Protein 5DOW (pdb70)

InterPro domains:
  IPR002048 EF-hand domain [PF13499] (12-73)
  IPR002048 EF-hand domain [PF13499] (83-147)
  IPR002048 EF-hand domain [PS50222] (8-43)
  IPR002048 EF-hand domain [PS50222] (44-79)
  IPR002048 EF-hand domain [PS50222] (81-116)
  IPR002048 EF-hand domain [PS50222] (117-149)
  IPR002048 EF-hand domain [SM00054] (12-40)
  IPR002048 EF-hand domain [SM00054] (48-76)
  IPR002048 EF-hand domain [SM00054] (85-113)
  IPR002048 EF-hand domain [SM00054] (121-149)
  IPR002048 EF-hand domain [cd00051] (12-74)
  IPR002048 EF-hand domain [cd00051] (85-147)
  IPR011992 EF-hand domain pair [SSF47473] (2-147)
  IPR018247 EF-Hand 1, calcium-binding site [PS00018] (21-33)
  IPR018247 EF-Hand 1, calcium-binding site [PS00018] (57-69)
  IPR018247 EF-Hand 1, calcium-binding site [PS00018] (94-106)
  IPR018247 EF-Hand 1, calcium-binding site [PS00018] (130-142)
  IPR050230 Calmodulin/Myosin light chain/Troponin C-like [PTHR23048] (2-148)

Secondary structure (DSSP, 8-state):
-----HHHHHHHHHHHHHH-TT-SSEE-HHHHHHHHHHTTB---HHHHHHHHHTT-TT-SSSEEHHHHHHHHHHH---TTSHHHHHHHHHHH-TT-SSEE-HHHHHHHHHHTT----HHHHHHHHHHH-SSSSSSEEHHHHHHHHH--/-HHHHHHHHHHHTTHHHH-/-----HHHHHHHHHHHHHH-TT-SS-B-HHHHHHHHHHTTB---HHHHHHHHHTT--SSSSSB-HHHHHHHHHHHHHH--HHHHHHHHHHHHSTT-SSEE-HHHHHHHHHHTT----HHHHHHHHHHH-SSSSSSEEHHHHHHHH-/-PPPHHHHHHHHHHTTHHHH-/-----HHHHHHHHHHHHHH-TT-SS-B-HHHHHHHHHHTT----HHHHHHHHHTT-TTSSSSB-HHHHHHHHHHHHHH--HHHHHHHHHHHH-TT-SSEE-HHHHHHHHHHTT----HHHHHHHHHHH-TT-SSSEEHHHHHHHH--/--HHHHHHHHHHHTTHHHH-/-----HHHHHHHHHHHHHH-TT-SS-B-HHHHHHHHHHTT----HHHHHHHHHTT-SSSSSSB-HHHHHHHHHHHHHT--HHHHHHHHHHHH-TT-SS-B-HHHHHHHHHHTT----HHHHHHHHHHH-TT-SSSB-HHHHHHHH-/--HHHHHHHHHHHTTHHHH-

Radius of gyration: 27.83 Å; Cα contacts (8 Å, |Δi|>4): 877; chains: 8; bounding box: 58×66×70 Å

Organism: Homo sapiens (NCBI:txid9606)

GO terms:
  GO:0005509 calcium ion binding (F, IDA)
  GO:0035458 cellular response to interferon-beta (P, IDA)
  GO:0043539 protein serine/threonine kinase activator activity (F, IDA)
  GO:0046427 positive regulation of receptor signaling pathway via JAK-STAT (P, IDA)
  GO:0071346 cellular response to type II interferon (P, IDA)
  GO:0005737 cytoplasm (C, IDA)
  GO:1990456 mitochondrion-endoplasmic reticulum membrane tethering (P, IDA)
  GO:0016240 autophagosome membrane docking (P, IDA)
  GO:0060314 regulation of ryanodine-sensitive calcium-release channel activity (P, IDA)
  GO:0060315 negative regulation of ryanodine-sensitive calcium-release channel activity (P, IDA)
  GO:0140056 organelle localization by membrane tethering (P, IDA)
  GO:0019855 calcium channel inhibitor activity (F, IDA)
  GO:1901842 negative regulation of high voltage-gated calcium channel activity (P, IMP)
  GO:0098901 regulation of cardiac muscle cell action potential (P, IMP)
  GO:0005515 protein binding (F, IPI)
  GO:0005576 extracellular region (C, TAS)
  GO:0005654 nucleoplasm (C, TAS)
  GO:0005829 cytosol (C, TAS)
  GO:0005886 plasma membrane (C, TAS)
  GO:0072542 protein phosphatase activator activity (F, IDA)

Foldseek 3Di:
DDDPDPVVLVVLVLQVCLQVVVPPQWHALVSVQVLLVLQQDHDDSVVSQVVCVVQVVVPPRIAGDVSSVVVCVVPDDDCLDDVNLVVVQCSLCNVPPQWRALVSNQSSCVSSPHHDDSVRSQVLQVVLVPVPPRIHGSVSSSCSRPVD/DVVVVVVVVCVVVCVVVVD/DDDPDPVVLVVLVLQVCLQVVVPPQKHALVSVQVLQVLLQDHDDSVRSLVVQVVQDDPPPSIHGSVSSVVVVVVCVVPPDPVVVLVVVQCSLCSVPPQWRALVSQVSSCVSSPHDDDSVVSQVLQVVLPPPPPRIHGSVSSVVSVD/DDDDVVVVVVVVVPPCPVVVD/DDDPDPVVVVVLVLQVCLQVVVPPQKHALVSVQVLLVLLQDHDDSVRSQVLQVVQVVVPPSIDGSVSSVVSVVVCVVVDDPVVVLVVVVPSLCNNPPQWRALVSNQSSCVSSPHHDDPVRSVVLQVVLVPVPPRTHGSVSSVVSPDD/DDPVVVVVVVCVVVVNVVVD/DDDPDPVSLVVLVVQVCLQPVVPPQWHALVSVQVLCVLLLDHDDSVRSLVLCVVQPDPPPSIAGSVSSVVSVVVVVVPDDDVRVLVVVVPSLCNVPPQWRALVSNQSSCVSSPHHDDPVRSVVLQVQLVPVPPRIHGSVSSVVSVD/DPPVVVVVVVCVVVVNVVVD

Sequence (667 aa):
AYQLTEEQIAEFKEEAFSLFDKDGDGTITTKELGTVMRRSLGQNPTEAELQDMMINEVDADGNGTIDFPEFLTMMMARKMKDTDSEEEEEIRREEAFRVFDKDGNGYISAAELRHVMTTNNLGEKLTDEEVDEEMIREADIDGDGQVNYEEFVQQMMTAKNKALKKIRRKLQKRGLIQMTAYQLLTEEEQIAEFKEAFSLFDKDGDGTITTKELGTVMRSLGQNPTEAELQDMINEVDADGNGTIDFPEFLTMMMARRKMKDTDSEEEEIREAFRVFDKDGNGYISAAELRHVMTNLGEKLTDDEEEVDEEMIRREADIDGDGQVNYEEEFVQMMTKRNKALKKIRKLQKRGLIQMTAYQLTEEQIIAEFKEAFSSLFDKDGDGTITTKELGTVMMRSLGQNNNPTTEAELQDMMINEVDADGNGTIDFPEFLTMMARKMKDTTDSEEEEIRRREEEAFRVFDKDGNGYISAAELRHVMTNLGEKLTDEEEVDEMIREADIIDGDGQVNYEEFVQMMTARNKALKKIRKLQKRGLIIQQMTAYQLTEEEQIAEFKEAFSLFDKDGDGTITTKELLGTVMMRSLGQNPTEEAELQDMINEVDADGNGTIDFPEFLTMMARKMKDTDSSEEEIREAFRRVFDKDGNGYISAAELRRHVMTNLGEKLTDEEEEVDEMIREADIDGDGQVNYEEFVQMMTRNKALKKIRKLQKRGLIQMT

Structure (mmCIF, N/CA/C/O backbone):
data_5DOW
#
_entry.id   5DOW
#
_cell.length_a   98.874
_cell.length_b   98.874
_cell.length_c   128.583
_cell.angle_alpha   90.00
_cell.angle_beta   90.00
_cell.angle_gamma   120.00
#
_symmetry.space_group_name_H-M   'P 32 1 2'
#
loop_
_entity.id
_entity.type
_entity.pdbx_description
1 polymer Calmodulin
2 polymer 'Chloride anion exchanger'
3 non-polymer 'SULFATE ION'
4 non-polymer 'CALCIUM ION'
5 non-polymer 'CHLORIDE ION'
6 non-polymer 'SODIUM ION'
7 water water
#
loop_
_atom_site.group_PDB
_atom_site.id
_atom_site.type_symbol
_atom_site.label_atom_id
_atom_site.label_alt_id
_atom_site.label_comp_id
_atom_site.label_asym_id
_atom_site.label_entity_id
_atom_site.label_seq_id
_atom_site.pdbx_PDB_ins_code
_atom_site.Cartn_x
_atom_site.Cartn_y
_atom_site.Cartn_z
_atom_site.occupancy
_atom_site.B_iso_or_equiv
_atom_site.auth_seq_id
_atom_site.auth_comp_id
_atom_site.auth_asym_id
_atom_site.auth_atom_id
_atom_site.pdbx_PDB_model_num
ATOM 1 N N . ALA A 1 1 ? 23.592 15.786 132.819 1.00 42.32 2 ALA A N 1
ATOM 2 C CA . ALA A 1 1 ? 23.529 17.122 132.169 1.00 38.68 2 ALA A CA 1
ATOM 3 C C . ALA A 1 1 ? 22.077 17.504 131.878 1.00 33.73 2 ALA A C 1
ATOM 4 O O . ALA A 1 1 ? 21.256 16.655 131.511 1.00 44.30 2 ALA A O 1
ATOM 6 N N . TYR A 1 2 ? 21.770 18.782 132.062 1.00 26.80 3 TYR A N 1
ATOM 7 C CA . TYR A 1 2 ? 20.448 19.322 131.755 1.00 21.84 3 TYR A CA 1
ATOM 8 C C . TYR A 1 2 ? 20.472 19.986 130.400 1.00 20.94 3 TYR A C 1
ATOM 9 O O . TYR A 1 2 ? 21.511 20.470 129.962 1.00 19.83 3 TYR A O 1
ATOM 18 N N . GLN A 1 3 ? 19.327 19.981 129.727 1.00 21.04 4 GLN A N 1
ATOM 19 C CA . GLN A 1 3 ? 19.231 20.548 128.397 1.00 22.49 4 GLN A CA 1
ATOM 20 C C . GLN A 1 3 ? 18.248 21.707 128.374 1.00 18.09 4 GLN A C 1
ATOM 21 O O . GLN A 1 3 ? 17.320 21.748 129.166 1.00 18.24 4 GLN A O 1
ATOM 27 N N . LEU A 1 4 ? 18.450 22.632 127.438 1.00 14.19 5 LEU A N 1
ATOM 28 C CA . LEU A 1 4 ? 17.552 23.761 127.248 1.00 14.21 5 LEU A CA 1
ATOM 29 C C . LEU A 1 4 ? 16.466 23.386 126.234 1.00 14.89 5 LEU A C 1
ATOM 30 O O . LEU A 1 4 ? 16.418 23.902 125.117 1.00 16.58 5 LEU A O 1
ATOM 35 N N . THR A 1 5 ? 15.602 22.467 126.654 1.00 13.74 6 THR A N 1
ATOM 36 C CA . THR A 1 5 ? 14.411 22.078 125.900 1.00 14.95 6 THR A CA 1
ATOM 37 C C . THR A 1 5 ? 13.259 22.975 126.311 1.00 13.22 6 THR A C 1
ATOM 38 O O . THR A 1 5 ? 13.319 23.624 127.346 1.00 11.79 6 THR A O 1
ATOM 42 N N . GLU A 1 6 ? 12.194 23.013 125.513 1.00 13.34 7 GLU A N 1
ATOM 43 C CA . GLU A 1 6 ? 11.031 23.792 125.886 1.00 13.88 7 GLU A CA 1
ATOM 44 C C . GLU A 1 6 ? 10.530 23.390 127.278 1.00 13.88 7 GLU A C 1
ATOM 45 O O . GLU A 1 6 ? 10.243 24.241 128.115 1.00 13.92 7 GLU A O 1
ATOM 51 N N . GLU A 1 7 ? 10.412 22.088 127.509 1.00 14.28 8 GLU A N 1
ATOM 52 C CA . GLU A 1 7 ? 9.895 21.573 128.767 1.00 14.42 8 GLU A CA 1
ATOM 53 C C . GLU A 1 7 ? 10.782 22.002 129.941 1.00 12.91 8 GLU A C 1
ATOM 54 O O . GLU A 1 7 ? 10.280 22.407 130.997 1.00 13.60 8 GLU A O 1
ATOM 60 N N . GLN A 1 8 ? 12.088 21.879 129.775 1.00 12.94 9 GLN A N 1
ATOM 61 C CA . GLN A 1 8 ? 13.008 22.258 130.857 1.00 13.22 9 GLN A CA 1
ATOM 62 C C . GLN A 1 8 ? 13.006 23.758 131.117 1.00 12.46 9 GLN A C 1
ATOM 63 O O . GLN A 1 8 ? 13.091 24.200 132.258 1.00 11.56 9 GLN A O 1
ATOM 69 N N . ILE A 1 9 ? 12.941 24.538 130.053 1.00 11.56 10 ILE A N 1
ATOM 70 C CA . ILE A 1 9 ? 12.894 25.980 130.181 1.00 11.23 10 ILE A CA 1
ATOM 71 C C . ILE A 1 9 ? 11.640 26.377 130.961 1.00 11.83 10 ILE A C 1
ATOM 72 O O . ILE A 1 9 ? 11.700 27.247 131.834 1.00 10.29 10 ILE A O 1
ATOM 77 N N . ALA A 1 10 ? 10.523 25.696 130.672 1.00 10.15 11 ALA A N 1
ATOM 78 C CA . ALA A 1 10 ? 9.273 25.954 131.382 1.00 11.07 11 ALA A CA 1
ATOM 79 C C . ALA A 1 10 ? 9.403 25.616 132.866 1.00 11.12 11 ALA A C 1
ATOM 80 O O . ALA A 1 10 ? 8.925 26.360 133.717 1.00 10.50 11 ALA A O 1
ATOM 82 N N . GLU A 1 11 ? 10.086 24.523 133.191 1.00 11.69 12 GLU A N 1
ATOM 83 C CA . GLU A 1 11 ? 10.317 24.171 134.593 1.00 12.43 12 GLU A CA 1
ATOM 84 C C . GLU A 1 11 ? 11.149 25.259 135.308 1.00 11.03 12 GLU A C 1
ATOM 85 O O . GLU A 1 11 ? 10.811 25.723 136.416 1.00 10.03 12 GLU A O 1
ATOM 91 N N . PHE A 1 12 ? 12.228 25.694 134.667 1.00 11.78 13 PHE A N 1
ATOM 92 C CA . PHE A 1 12 ? 13.031 26.790 135.206 1.00 11.12 13 PHE A CA 1
ATOM 93 C C . PHE A 1 12 ? 12.237 28.082 135.373 1.00 10.14 13 PHE A C 1
ATOM 94 O O . PHE A 1 12 ? 12.415 28.799 136.371 1.00 11.89 13 PHE A O 1
ATOM 102 N N . LYS A 1 13 ? 11.354 28.384 134.429 1.00 10.80 14 LYS A N 1
ATOM 103 C CA . LYS A 1 13 ? 10.492 29.552 134.560 1.00 11.10 14 LYS A CA 1
ATOM 104 C C . LYS A 1 13 ? 9.573 29.434 135.784 1.00 10.69 14 LYS A C 1
ATOM 105 O O . LYS A 1 13 ? 9.395 30.418 136.501 1.00 10.75 14 LYS A O 1
ATOM 111 N N A GLU A 1 14 ? 9.016 28.243 136.020 0.53 10.71 15 GLU A N 1
ATOM 112 N N B GLU A 1 14 ? 9.003 28.250 136.031 0.47 11.04 15 GLU A N 1
ATOM 113 C CA A GLU A 1 14 ? 8.202 28.008 137.216 0.53 10.95 15 GLU A CA 1
ATOM 114 C CA B GLU A 1 14 ? 8.196 28.036 137.246 0.47 11.59 15 GLU A CA 1
ATOM 115 C C A GLU A 1 14 ? 8.996 28.323 138.498 0.53 11.06 15 GLU A C 1
ATOM 116 C C B GLU A 1 14 ? 9.013 28.367 138.497 0.47 11.31 15 GLU A C 1
ATOM 117 O O A GLU A 1 14 ? 8.496 28.980 139.402 0.53 11.41 15 GLU A O 1
ATOM 118 O O B GLU A 1 14 ? 8.550 29.083 139.379 0.47 11.47 15 GLU A O 1
ATOM 129 N N . ALA A 1 15 ? 10.233 27.858 138.559 1.00 11.27 16 ALA A N 1
ATOM 130 C CA . ALA A 1 15 ? 11.109 28.128 139.706 1.00 10.28 16 ALA A CA 1
ATOM 131 C C . ALA A 1 15 ? 11.391 29.629 139.851 1.00 10.57 16 ALA A C 1
ATOM 132 O O . ALA A 1 15 ? 11.269 30.200 140.943 1.00 12.28 16 ALA A O 1
ATOM 134 N N . PHE A 1 16 ? 11.731 30.273 138.737 1.00 10.61 17 PHE A N 1
ATOM 135 C CA . PHE A 1 16 ? 12.019 31.707 138.727 1.00 10.89 17 PHE A CA 1
ATOM 136 C C . PHE A 1 16 ? 10.815 32.501 139.241 1.00 10.73 17 PHE A C 1
ATOM 137 O O . PHE A 1 16 ? 10.960 33.419 140.065 1.00 10.70 17 PHE A O 1
ATOM 145 N N . SER A 1 17 ? 9.635 32.130 138.765 1.00 12.10 18 SER A N 1
ATOM 146 C CA . SER A 1 17 ? 8.379 32.784 139.139 1.00 13.45 18 SER A CA 1
ATOM 147 C C . SER A 1 17 ? 8.039 32.637 140.620 1.00 12.53 18 SER A C 1
ATOM 148 O O . SER A 1 17 ? 7.410 33.516 141.195 1.00 13.46 18 SER A O 1
ATOM 151 N N . LEU A 1 18 ? 8.471 31.543 141.237 1.00 12.63 19 LEU A N 1
ATOM 152 C CA . LEU A 1 18 ? 8.295 31.377 142.663 1.00 14.26 19 LEU A CA 1
ATOM 153 C C . LEU A 1 18 ? 8.947 32.510 143.426 1.00 12.53 19 LEU A C 1
ATOM 154 O O . LEU A 1 18 ? 8.375 33.022 144.378 1.00 13.60 19 LEU A O 1
ATOM 159 N N . PHE A 1 19 ? 10.153 32.877 143.020 1.00 11.49 20 PHE A N 1
ATOM 160 C CA . PHE A 1 19 ? 10.853 34.019 143.607 1.00 12.00 20 PHE A CA 1
ATOM 161 C C . PHE A 1 19 ? 10.354 35.367 143.093 1.00 11.91 20 PHE A C 1
ATOM 162 O O . PHE A 1 19 ? 10.136 36.286 143.869 1.00 12.82 20 PHE A O 1
ATOM 170 N N . ASP A 1 20 ? 10.185 35.487 141.780 1.00 12.60 21 ASP A N 1
ATOM 171 C CA . ASP A 1 20 ? 9.823 36.755 141.155 1.00 13.52 21 ASP A CA 1
ATOM 172 C C . ASP A 1 20 ? 8.300 36.952 141.272 1.00 12.94 21 ASP A C 1
ATOM 173 O O . ASP A 1 20 ? 7.568 36.921 140.273 1.00 13.31 21 ASP A O 1
ATOM 178 N N . LYS A 1 21 ? 7.836 37.221 142.492 1.00 13.74 22 LYS A N 1
ATOM 179 C CA . LYS A 1 21 ? 6.413 37.284 142.771 1.00 15.89 22 LYS A CA 1
ATOM 180 C C . LYS A 1 21 ? 5.739 38.521 142.170 1.00 16.51 22 LYS A C 1
ATOM 181 O O . LYS A 1 21 ? 4.539 38.506 141.962 1.00 19.53 22 LYS A O 1
ATOM 187 N N . ASP A 1 22 ? 6.491 39.585 141.890 1.00 15.10 23 ASP A N 1
ATOM 188 C CA . ASP A 1 22 ? 5.915 40.749 141.192 1.00 16.45 23 ASP A CA 1
ATOM 189 C C . ASP A 1 22 ? 6.021 40.666 139.669 1.00 16.84 23 ASP A C 1
ATOM 190 O O . ASP A 1 22 ? 5.576 41.567 138.953 1.00 18.27 23 ASP A O 1
ATOM 195 N N . GLY A 1 23 ? 6.600 39.580 139.169 1.00 14.24 24 GLY A N 1
ATOM 196 C CA . GLY A 1 23 ? 6.664 39.335 137.735 1.00 15.91 24 GLY A CA 1
ATOM 197 C C . GLY A 1 23 ? 7.456 40.359 136.955 1.00 16.65 24 GLY A C 1
ATOM 198 O O . GLY A 1 23 ? 7.180 40.570 135.778 1.00 21.60 24 GLY A O 1
ATOM 199 N N . ASP A 1 24 ? 8.423 41.024 137.578 1.00 16.24 25 ASP A N 1
ATOM 200 C CA . ASP A 1 24 ? 9.181 42.069 136.869 1.00 16.20 25 ASP A CA 1
ATOM 201 C C . ASP A 1 24 ? 10.418 41.571 136.161 1.00 16.09 25 ASP A C 1
ATOM 202 O O . ASP A 1 24 ? 11.210 42.377 135.683 1.00 17.87 25 ASP A O 1
ATOM 207 N N . GLY A 1 25 ? 10.601 40.250 136.129 1.00 14.69 26 GLY A N 1
ATOM 208 C CA . GLY A 1 25 ? 11.726 39.626 135.459 1.00 14.85 26 GLY A CA 1
ATOM 209 C C . GLY A 1 25 ? 13.053 39.642 136.201 1.00 14.38 26 GLY A C 1
ATOM 210 O O . GLY A 1 25 ? 14.082 39.243 135.640 1.00 14.02 26 GLY A O 1
ATOM 211 N N . THR A 1 26 ? 13.040 40.083 137.458 1.00 13.21 27 THR A N 1
ATOM 212 C CA . THR A 1 26 ? 14.251 40.156 138.258 1.00 14.22 27 THR A CA 1
ATOM 213 C C . THR A 1 26 ? 13.947 39.598 139.627 1.00 12.52 27 THR A C 1
ATOM 214 O O . THR A 1 26 ? 12.827 39.733 140.126 1.00 14.92 27 THR A O 1
ATOM 218 N N . ILE A 1 27 ? 14.955 38.976 140.228 1.00 11.40 28 ILE A N 1
ATOM 219 C CA . ILE A 1 27 ? 14.839 38.478 141.595 1.00 11.75 28 ILE A CA 1
ATOM 220 C C . ILE A 1 27 ? 15.730 39.364 142.452 1.00 11.86 28 ILE A C 1
ATOM 221 O O . ILE A 1 27 ? 16.945 39.492 142.198 1.00 11.08 28 ILE A O 1
ATOM 226 N N . THR A 1 28 ? 15.104 39.979 143.456 1.00 10.63 29 THR A N 1
ATOM 227 C CA . THR A 1 28 ? 15.786 40.847 144.407 1.00 10.84 29 THR A CA 1
ATOM 228 C C . THR A 1 28 ? 16.133 40.059 145.669 1.00 9.96 29 THR A C 1
ATOM 229 O O . THR A 1 28 ? 15.583 38.966 145.912 1.00 9.09 29 THR A O 1
ATOM 233 N N . THR A 1 29 ? 16.981 40.657 146.504 1.00 9.98 30 THR A N 1
ATOM 234 C CA . THR A 1 29 ? 17.300 40.065 147.807 1.00 10.95 30 THR A CA 1
ATOM 235 C C . THR A 1 29 ? 16.038 39.929 148.646 1.00 11.56 30 THR A C 1
ATOM 236 O O . THR A 1 29 ? 15.878 38.933 149.349 1.00 11.50 30 THR A O 1
ATOM 240 N N . LYS A 1 30 ? 15.137 40.916 148.561 1.00 10.95 31 LYS A N 1
ATOM 241 C CA . LYS A 1 30 ? 13.865 40.840 149.269 1.00 13.66 31 LYS A CA 1
ATOM 242 C C . LYS A 1 30 ? 13.094 39.576 148.882 1.00 12.53 31 LYS A C 1
ATOM 243 O O . LYS A 1 30 ? 12.577 38.856 149.746 1.00 12.15 31 LYS A O 1
ATOM 249 N N . GLU A 1 31 ? 13.006 39.318 147.579 1.00 10.54 32 GLU A N 1
ATOM 250 C CA . GLU A 1 31 ? 12.292 38.155 147.054 1.00 10.77 32 GLU A CA 1
ATOM 251 C C . GLU A 1 31 ? 12.958 36.838 147.450 1.00 10.86 32 GLU A C 1
ATOM 252 O O . GLU A 1 31 ? 12.268 35.889 147.828 1.00 10.01 32 GLU A O 1
ATOM 258 N N . LEU A 1 32 ? 14.284 36.779 147.394 1.00 9.72 33 LEU A N 1
ATOM 259 C CA . LEU A 1 32 ? 15.004 35.608 147.902 1.00 10.23 33 LEU A CA 1
ATOM 260 C C . LEU A 1 32 ? 14.671 35.380 149.369 1.00 9.84 33 LEU A C 1
ATOM 261 O O . LEU A 1 32 ? 14.286 34.271 149.765 1.00 9.86 33 LEU A O 1
ATOM 266 N N . GLY A 1 33 ? 14.758 36.444 150.159 1.00 9.03 34 GLY A N 1
ATOM 267 C CA . GLY A 1 33 ? 14.476 36.356 151.590 1.00 10.60 34 GLY A CA 1
ATOM 268 C C . GLY A 1 33 ? 13.076 35.892 151.930 1.00 10.25 34 GLY A C 1
ATOM 269 O O . GLY A 1 33 ? 12.889 35.062 152.823 1.00 10.25 34 GLY A O 1
ATOM 270 N N . THR A 1 34 ? 12.072 36.410 151.218 1.00 11.23 35 THR A N 1
ATOM 271 C CA . THR A 1 34 ? 10.698 35.960 151.415 1.00 11.63 35 THR A CA 1
ATOM 272 C C . THR A 1 34 ? 10.559 34.438 151.227 1.00 11.43 35 THR A C 1
ATOM 273 O O . THR A 1 34 ? 9.936 33.748 152.042 1.00 11.15 35 THR A O 1
ATOM 277 N N . VAL A 1 35 ? 11.153 33.891 150.174 1.00 10.89 36 VAL A N 1
ATOM 278 C CA . VAL A 1 35 ? 11.077 32.451 149.966 1.00 11.14 36 VAL A CA 1
ATOM 279 C C . VAL A 1 35 ? 11.812 31.697 151.071 1.00 9.63 36 VAL A C 1
ATOM 280 O O . VAL A 1 35 ? 11.262 30.773 151.649 1.00 10.16 36 VAL A O 1
ATOM 284 N N . MET A 1 36 ? 13.035 32.092 151.393 1.00 10.71 37 MET A N 1
ATOM 285 C CA . MET A 1 36 ? 13.813 31.388 152.434 1.00 10.71 37 MET A CA 1
ATOM 286 C C . MET A 1 36 ? 13.090 31.410 153.772 1.00 10.07 37 MET A C 1
ATOM 287 O O . MET A 1 36 ? 13.041 30.385 154.475 1.00 10.24 37 MET A O 1
ATOM 292 N N A ARG A 1 37 ? 12.525 32.564 154.127 0.48 10.21 38 ARG A N 1
ATOM 293 N N B ARG A 1 37 ? 12.526 32.562 154.129 0.52 10.17 38 ARG A N 1
ATOM 294 C CA A ARG A 1 37 ? 11.775 32.703 155.371 0.48 10.88 38 ARG A CA 1
ATOM 295 C CA B ARG A 1 37 ? 11.767 32.691 155.369 0.52 10.85 38 ARG A CA 1
ATOM 296 C C A ARG A 1 37 ? 10.541 31.807 155.406 0.48 11.05 38 ARG A C 1
ATOM 297 C C B ARG A 1 37 ? 10.553 31.783 155.402 0.52 11.01 38 ARG A C 1
ATOM 298 O O A ARG A 1 37 ? 10.188 31.291 156.462 0.48 11.61 38 ARG A O 1
ATOM 299 O O B ARG A 1 37 ? 10.223 31.236 156.451 0.52 11.33 38 ARG A O 1
ATOM 314 N N . SER A 1 38 ? 9.917 31.583 154.251 1.00 11.15 39 SER A N 1
ATOM 315 C CA . SER A 1 38 ? 8.814 30.639 154.147 1.00 12.69 39 SER A CA 1
ATOM 316 C C . SER A 1 38 ? 9.215 29.174 154.395 1.00 11.04 39 SER A C 1
ATOM 317 O O . SER A 1 38 ? 8.344 28.331 154.596 1.00 13.02 39 SER A O 1
ATOM 320 N N . LEU A 1 39 ? 10.518 28.879 154.366 1.00 11.52 40 LEU A N 1
ATOM 321 C CA . LEU A 1 39 ? 11.069 27.562 154.586 1.00 11.45 40 LEU A CA 1
ATOM 322 C C . LEU A 1 39 ? 11.725 27.453 155.976 1.00 11.20 40 LEU A C 1
ATOM 323 O O . LEU A 1 39 ? 12.410 26.479 156.277 1.00 12.94 40 LEU A O 1
ATOM 328 N N . GLY A 1 40 ? 11.473 28.425 156.847 1.00 10.54 41 GLY A N 1
ATOM 329 C CA . GLY A 1 40 ? 12.032 28.386 158.194 1.00 10.42 41 GLY A CA 1
ATOM 330 C C . GLY A 1 40 ? 13.438 28.872 158.332 1.00 10.40 41 GLY A C 1
ATOM 331 O O . GLY A 1 40 ? 14.018 28.738 159.378 1.00 12.10 41 GLY A O 1
ATOM 332 N N . GLN A 1 41 ? 13.983 29.473 157.279 1.00 10.22 42 GLN A N 1
ATOM 333 C CA . GLN A 1 41 ? 15.324 30.040 157.325 1.00 10.13 42 GLN A CA 1
ATOM 334 C C . GLN A 1 41 ? 15.230 31.552 157.580 1.00 10.43 42 GLN A C 1
ATOM 335 O O . GLN A 1 41 ? 14.192 32.156 157.358 1.00 13.11 42 GLN A O 1
ATOM 341 N N . ASN A 1 42 ? 16.295 32.175 158.061 1.00 10.57 43 ASN A N 1
ATOM 342 C CA . ASN A 1 42 ? 16.322 33.624 158.161 1.00 10.84 43 ASN A CA 1
ATOM 343 C C . ASN A 1 42 ? 17.713 34.133 157.803 1.00 11.34 43 ASN A C 1
ATOM 344 O O . ASN A 1 42 ? 18.470 34.577 158.657 1.00 10.83 43 ASN A O 1
ATOM 349 N N . PRO A 1 43 ? 18.082 34.007 156.526 1.00 11.89 44 PRO A N 1
ATOM 350 C CA . PRO A 1 43 ? 19.408 34.465 156.132 1.00 11.65 44 PRO A CA 1
ATOM 351 C C . PRO A 1 43 ? 19.585 35.957 156.299 1.00 10.82 44 PRO A C 1
ATOM 352 O O . PRO A 1 43 ? 18.617 36.748 156.200 1.00 10.59 44 PRO A O 1
ATOM 356 N N . THR A 1 44 ? 20.824 36.352 156.514 1.00 10.99 45 THR A N 1
ATOM 357 C CA . THR A 1 44 ? 21.147 37.770 156.571 1.00 10.80 45 THR A CA 1
ATOM 358 C C . THR A 1 44 ? 21.074 38.391 155.176 1.00 10.76 45 THR A C 1
ATOM 359 O O . THR A 1 44 ? 21.133 37.697 154.157 1.00 10.48 45 THR A O 1
ATOM 363 N N . GLU A 1 45 ? 20.968 39.699 155.142 1.00 10.99 46 GLU A N 1
ATOM 364 C CA . GLU A 1 45 ? 21.110 40.440 153.871 1.00 11.44 46 GLU A CA 1
ATOM 365 C C . GLU A 1 45 ? 22.426 40.101 153.168 1.00 10.55 46 GLU A C 1
ATOM 366 O O . GLU A 1 45 ? 22.457 39.981 151.938 1.00 12.19 46 GLU A O 1
ATOM 372 N N . ALA A 1 46 ? 23.505 39.952 153.942 1.00 11.17 47 ALA A N 1
ATOM 373 C CA . ALA A 1 46 ? 24.816 39.602 153.396 1.00 10.48 47 ALA A CA 1
ATOM 374 C C . ALA A 1 46 ? 24.745 38.256 152.665 1.00 10.31 47 ALA A C 1
ATOM 375 O O . ALA A 1 46 ? 25.253 38.120 151.553 1.00 9.07 47 ALA A O 1
ATOM 377 N N . GLU A 1 47 ? 24.099 37.268 153.296 1.00 9.78 48 GLU A N 1
ATOM 378 C CA . GLU A 1 47 ? 23.955 35.953 152.671 1.00 11.12 48 GLU A CA 1
ATOM 379 C C . GLU A 1 47 ? 23.128 36.060 151.382 1.00 10.66 48 GLU A C 1
ATOM 380 O O . GLU A 1 47 ? 23.491 35.489 150.363 1.00 11.81 48 GLU A O 1
ATOM 386 N N . LEU A 1 48 ? 22.040 36.806 151.423 1.00 10.50 49 LEU A N 1
ATOM 387 C CA . LEU A 1 48 ? 21.220 37.000 150.233 1.00 10.58 49 LEU A CA 1
ATOM 388 C C . LEU A 1 48 ? 21.967 37.721 149.118 1.00 9.71 49 LEU A C 1
ATOM 389 O O . LEU A 1 48 ? 21.883 37.321 147.929 1.00 10.11 49 LEU A O 1
ATOM 394 N N . GLN A 1 49 ? 22.682 38.788 149.474 1.00 9.70 50 GLN A N 1
ATOM 395 C CA . GLN A 1 49 ? 23.457 39.543 148.495 1.00 10.36 50 GLN A CA 1
ATOM 396 C C . GLN A 1 49 ? 24.557 38.669 147.892 1.00 10.08 50 GLN A C 1
ATOM 397 O O . GLN A 1 49 ? 24.808 38.744 146.681 1.00 9.76 50 GLN A O 1
ATOM 403 N N . ASP A 1 50 ? 25.179 37.805 148.709 1.00 10.31 51 ASP A N 1
ATOM 404 C CA . ASP A 1 50 ? 26.220 36.917 148.210 1.00 11.52 51 ASP A CA 1
ATOM 405 C C . ASP A 1 50 ? 25.666 35.966 147.140 1.00 11.90 51 ASP A C 1
ATOM 406 O O . ASP A 1 50 ? 26.337 35.720 146.153 1.00 12.62 51 ASP A O 1
ATOM 411 N N A MET A 1 51 ? 24.451 35.467 147.327 0.58 11.62 52 MET A N 1
ATOM 412 N N B MET A 1 51 ? 24.447 35.451 147.336 0.42 11.73 52 MET A N 1
ATOM 413 C CA A MET A 1 51 ? 23.853 34.613 146.329 0.58 11.83 52 MET A CA 1
ATOM 414 C CA B MET A 1 51 ? 23.799 34.614 146.324 0.42 11.78 52 MET A CA 1
ATOM 415 C C A MET A 1 51 ? 23.693 35.355 144.995 0.58 12.50 52 MET A C 1
ATOM 416 C C B MET A 1 51 ? 23.714 35.364 144.999 0.42 12.37 52 MET A C 1
ATOM 417 O O A MET A 1 51 ? 24.013 34.807 143.936 0.58 13.29 52 MET A O 1
ATOM 418 O O B MET A 1 51 ? 24.106 34.837 143.954 0.42 13.18 52 MET A O 1
ATOM 427 N N . ILE A 1 52 ? 23.201 36.588 145.047 1.00 11.62 53 ILE A N 1
ATOM 428 C CA . ILE A 1 52 ? 23.045 37.396 143.832 1.00 13.16 53 ILE A CA 1
ATOM 429 C C . ILE A 1 52 ? 24.412 37.622 143.167 1.00 11.70 53 ILE A C 1
ATOM 430 O O . ILE A 1 52 ? 24.558 37.442 141.939 1.00 11.04 53 ILE A O 1
ATOM 435 N N . ASN A 1 53 ? 25.412 37.968 143.977 1.00 11.37 54 ASN A N 1
ATOM 436 C CA . ASN A 1 53 ? 26.755 38.301 143.465 1.00 11.50 54 ASN A CA 1
ATOM 437 C C . ASN A 1 53 ? 27.397 37.137 142.680 1.00 12.39 54 ASN A C 1
ATOM 438 O O . ASN A 1 53 ? 28.178 37.345 141.761 1.00 13.14 54 ASN A O 1
ATOM 443 N N . GLU A 1 54 ? 27.056 35.910 143.040 1.00 11.64 55 GLU A N 1
ATOM 444 C CA . GLU A 1 54 ? 27.607 34.760 142.329 1.00 13.48 55 GLU A CA 1
ATOM 445 C C . GLU A 1 54 ? 27.412 34.861 140.804 1.00 12.48 55 GLU A C 1
ATOM 446 O O . GLU A 1 54 ? 28.283 34.426 140.044 1.00 13.68 55 GLU A O 1
ATOM 452 N N . VAL A 1 55 ? 26.273 35.389 140.366 1.00 11.10 56 VAL A N 1
ATOM 453 C CA . VAL A 1 55 ? 25.948 35.421 138.921 1.00 11.61 56 VAL A CA 1
ATOM 454 C C . VAL A 1 55 ? 25.542 36.810 138.396 1.00 11.98 56 VAL A C 1
ATOM 455 O O . VAL A 1 55 ? 25.077 36.949 137.249 1.00 12.78 56 VAL A O 1
ATOM 459 N N . ASP A 1 56 ? 25.743 37.848 139.197 1.00 12.12 57 ASP A N 1
ATOM 460 C CA . ASP A 1 56 ? 25.285 39.183 138.839 1.00 12.83 57 ASP A CA 1
ATOM 461 C C . ASP A 1 56 ? 26.295 39.866 137.930 1.00 13.20 57 ASP A C 1
ATOM 462 O O . ASP A 1 56 ? 27.018 40.786 138.355 1.00 13.62 57 ASP A O 1
ATOM 467 N N . ALA A 1 57 ? 26.302 39.427 136.671 1.00 11.63 58 ALA A N 1
ATOM 468 C CA . ALA A 1 57 ? 27.322 39.836 135.687 1.00 13.35 58 ALA A CA 1
ATOM 469 C C . ALA A 1 57 ? 27.307 41.323 135.374 1.00 14.28 58 ALA A C 1
ATOM 470 O O . ALA A 1 57 ? 28.356 41.917 135.134 1.00 18.32 58 ALA A O 1
ATOM 472 N N . ASP A 1 58 ? 26.126 41.918 135.349 1.00 12.39 59 ASP A N 1
ATOM 473 C CA . ASP A 1 58 ? 26.012 43.363 135.105 1.00 11.64 59 ASP A CA 1
ATOM 474 C C . ASP A 1 58 ? 26.102 44.197 136.388 1.00 11.75 59 ASP A C 1
ATOM 475 O O . ASP A 1 58 ? 26.144 45.422 136.341 1.00 13.05 59 ASP A O 1
ATOM 480 N N . GLY A 1 59 ? 26.146 43.549 137.543 1.00 12.57 60 GLY A N 1
ATOM 481 C CA . GLY A 1 59 ? 26.246 44.288 138.813 1.00 13.47 60 GLY A CA 1
ATOM 482 C C . GLY A 1 59 ? 25.086 45.186 139.158 1.00 14.70 60 GLY A C 1
ATOM 483 O O . GLY A 1 59 ? 25.250 46.143 139.916 1.00 17.80 60 GLY A O 1
ATOM 484 N N . ASN A 1 60 ? 23.900 44.893 138.634 1.00 13.20 61 ASN A N 1
ATOM 485 C CA . ASN A 1 60 ? 22.744 45.699 138.962 1.00 13.58 61 ASN A CA 1
ATOM 486 C C . ASN A 1 60 ? 22.029 45.319 140.270 1.00 13.30 61 ASN A C 1
ATOM 487 O O . ASN A 1 60 ? 21.009 45.903 140.591 1.00 15.69 61 ASN A O 1
ATOM 492 N N . GLY A 1 61 ? 22.559 44.342 141.010 1.00 12.69 62 GLY A N 1
ATOM 493 C CA . GLY A 1 61 ? 22.003 43.967 142.301 1.00 14.12 62 GLY A CA 1
ATOM 494 C C . GLY A 1 61 ? 20.865 42.950 142.317 1.00 12.34 62 GLY A C 1
ATOM 495 O O . GLY A 1 61 ? 20.401 42.574 143.396 1.00 14.89 62 GLY A O 1
ATOM 496 N N . THR A 1 62 ? 20.416 42.494 141.146 1.00 11.26 63 THR A N 1
ATOM 497 C CA . THR A 1 62 ? 19.303 41.545 141.045 1.00 11.56 63 THR A CA 1
ATOM 498 C C . THR A 1 62 ? 19.676 40.470 140.035 1.00 10.39 63 THR A C 1
ATOM 499 O O . THR A 1 62 ? 20.607 40.633 139.232 1.00 10.27 63 THR A O 1
ATOM 503 N N . ILE A 1 63 ? 18.971 39.354 140.106 1.00 11.57 64 ILE A N 1
ATOM 504 C CA . ILE A 1 63 ? 19.177 38.242 139.198 1.00 11.12 64 ILE A CA 1
ATOM 505 C C . ILE A 1 63 ? 18.105 38.272 138.109 1.00 11.84 64 ILE A C 1
ATOM 506 O O . ILE A 1 63 ? 16.923 38.211 138.397 1.00 10.99 64 ILE A O 1
ATOM 511 N N . ASP A 1 64 ? 18.528 38.328 136.859 1.00 10.98 65 ASP A N 1
ATOM 512 C CA . ASP A 1 64 ? 17.607 38.199 135.742 1.00 12.99 65 ASP A CA 1
ATOM 513 C C . ASP A 1 64 ? 17.591 36.752 135.246 1.00 12.14 65 ASP A C 1
ATOM 514 O O . ASP A 1 64 ? 18.307 35.890 135.787 1.00 11.90 65 ASP A O 1
ATOM 519 N N . PHE A 1 65 ? 16.782 36.462 134.231 1.00 12.05 66 PHE A N 1
ATOM 520 C CA . PHE A 1 65 ? 16.627 35.086 133.782 1.00 12.15 66 PHE A CA 1
ATOM 521 C C . PHE A 1 65 ? 17.929 34.452 133.264 1.00 11.20 66 PHE A C 1
ATOM 522 O O . PHE A 1 65 ? 18.272 33.337 133.681 1.00 10.59 66 PHE A O 1
ATOM 530 N N . PRO A 1 66 ? 18.669 35.140 132.383 1.00 11.65 67 PRO A N 1
ATOM 531 C CA . PRO A 1 66 ? 19.958 34.542 131.994 1.00 12.41 67 PRO A CA 1
ATOM 532 C C . PRO A 1 66 ? 20.885 34.256 133.187 1.00 11.79 67 PRO A C 1
ATOM 533 O O . PRO A 1 66 ? 21.524 33.200 133.246 1.00 11.35 67 PRO A O 1
ATOM 537 N N . GLU A 1 67 ? 20.965 35.183 134.127 1.00 10.25 68 GLU A N 1
ATOM 538 C CA . GLU A 1 67 ? 21.811 34.998 135.308 1.00 9.48 68 GLU A CA 1
ATOM 539 C C . GLU A 1 67 ? 21.319 33.803 136.144 1.00 10.79 68 GLU A C 1
ATOM 540 O O . GLU A 1 67 ? 22.133 33.031 136.666 1.00 9.64 68 GLU A O 1
ATOM 546 N N . PHE A 1 68 ? 20.000 33.676 136.288 1.00 9.79 69 PHE A N 1
ATOM 547 C CA . PHE A 1 68 ? 19.408 32.543 136.978 1.00 9.79 69 PHE A CA 1
ATOM 548 C C . PHE A 1 68 ? 19.776 31.223 136.300 1.00 10.22 69 PHE A C 1
ATOM 549 O O . PHE A 1 68 ? 20.186 30.247 136.956 1.00 10.34 69 PHE A O 1
ATOM 557 N N . LEU A 1 69 ? 19.686 31.183 134.980 1.00 10.79 70 LEU A N 1
ATOM 558 C CA . LEU A 1 69 ? 20.105 29.973 134.279 1.00 10.24 70 LEU A CA 1
ATOM 559 C C . LEU A 1 69 ? 21.609 29.669 134.380 1.00 10.11 70 LEU A C 1
ATOM 560 O O . LEU A 1 69 ? 22.009 28.497 134.430 1.00 10.36 70 LEU A O 1
ATOM 565 N N . THR A 1 70 ? 22.432 30.703 134.402 1.00 10.48 71 THR A N 1
ATOM 566 C CA . THR A 1 70 ? 23.854 30.541 134.625 1.00 11.55 71 THR A CA 1
ATOM 567 C C . THR A 1 70 ? 24.085 29.890 135.986 1.00 11.22 71 THR A C 1
ATOM 568 O O . THR A 1 70 ? 24.910 29.000 136.107 1.00 10.86 71 THR A O 1
ATOM 572 N N A MET A 1 71 ? 23.354 30.336 136.999 0.74 10.51 72 MET A N 1
ATOM 573 N N B MET A 1 71 ? 23.351 30.347 136.997 0.26 11.59 72 MET A N 1
ATOM 574 C CA A MET A 1 71 ? 23.420 29.709 138.296 0.74 11.78 72 MET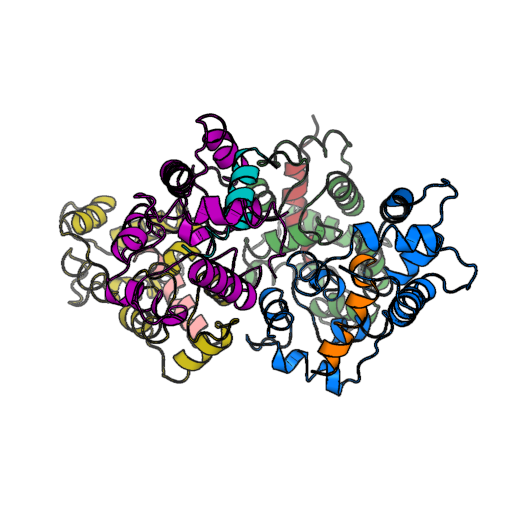 A CA 1
ATOM 575 C CA B MET A 1 71 ? 23.391 29.737 138.316 0.26 12.72 72 MET A CA 1
ATOM 576 C C A MET A 1 71 ? 23.032 28.241 138.242 0.74 11.52 72 MET A C 1
ATOM 577 C C B MET A 1 71 ? 23.024 28.258 138.260 0.26 12.56 72 MET A C 1
ATOM 578 O O A MET A 1 71 ? 23.681 27.404 138.846 0.74 13.53 72 MET A O 1
ATOM 579 O O B MET A 1 71 ? 23.697 27.427 138.861 0.26 13.86 72 MET A O 1
ATOM 588 N N . MET A 1 72 ? 21.950 27.939 137.546 1.00 12.51 73 MET A N 1
ATOM 589 C CA . MET A 1 72 ? 21.506 26.563 137.412 1.00 14.68 73 MET A CA 1
ATOM 590 C C . MET A 1 72 ? 22.549 25.723 136.677 1.00 14.16 73 MET A C 1
ATOM 591 O O . MET A 1 72 ? 22.854 24.612 137.095 1.00 16.42 73 MET A O 1
ATOM 596 N N . ALA A 1 73 ? 23.125 26.254 135.614 1.00 13.41 74 ALA A N 1
ATOM 597 C CA . ALA A 1 73 ? 24.148 25.509 134.881 1.00 15.11 74 ALA A CA 1
ATOM 598 C C . ALA A 1 73 ? 25.346 25.186 135.763 1.00 15.89 74 ALA A C 1
ATOM 599 O O . ALA A 1 73 ? 25.923 24.080 135.658 1.00 18.29 74 ALA A O 1
ATOM 601 N N . ARG A 1 74 ? 25.712 26.141 136.625 1.00 13.94 75 ARG A N 1
ATOM 602 C CA . ARG A 1 74 ? 26.888 26.016 137.469 1.00 16.35 75 ARG A CA 1
ATOM 603 C C . ARG A 1 74 ? 26.631 25.039 138.620 1.00 17.66 75 ARG A C 1
ATOM 604 O O . ARG A 1 74 ? 27.497 24.232 138.960 1.00 20.39 75 ARG A O 1
ATOM 612 N N . LYS A 1 75 ? 25.449 25.133 139.213 1.00 18.92 76 LYS A N 1
ATOM 613 C CA . LYS A 1 75 ? 25.149 24.400 140.435 1.00 22.59 76 LYS A CA 1
ATOM 614 C C . LYS A 1 75 ? 24.534 23.027 140.209 1.00 26.13 76 LYS A C 1
ATOM 615 O O . LYS A 1 75 ? 24.747 22.129 141.023 1.00 30.14 76 LYS A O 1
ATOM 621 N N . MET A 1 76 ? 23.726 22.859 139.165 1.00 24.97 77 MET A N 1
ATOM 622 C CA . MET A 1 76 ? 22.833 21.690 139.147 1.00 29.76 77 MET A CA 1
ATOM 623 C C . MET A 1 76 ? 23.514 20.413 138.726 1.00 29.26 77 MET A C 1
ATOM 624 O O . MET A 1 76 ? 24.253 20.384 137.753 1.00 33.20 77 MET A O 1
ATOM 629 N N . LYS A 1 77 ? 23.218 19.359 139.479 1.00 38.88 78 LYS A N 1
ATOM 630 C CA . LYS A 1 77 ? 23.852 18.060 139.336 1.00 42.80 78 LYS A CA 1
ATOM 631 C C . LYS A 1 77 ? 22.769 16.987 139.263 1.00 42.11 78 LYS A C 1
ATOM 632 O O . LYS A 1 77 ? 21.573 17.306 139.180 1.00 39.40 78 LYS A O 1
ATOM 638 N N . ASP A 1 78 ? 23.180 15.721 139.293 1.00 37.89 79 ASP A N 1
ATOM 639 C CA . ASP A 1 78 ? 22.227 14.614 139.382 1.00 42.47 79 ASP A CA 1
ATOM 640 C C . ASP A 1 78 ? 21.326 14.753 140.628 1.00 37.85 79 ASP A C 1
ATOM 641 O O . ASP A 1 78 ? 21.772 15.205 141.689 1.00 39.41 79 ASP A O 1
ATOM 646 N N . THR A 1 79 ? 20.061 14.353 140.497 1.00 40.39 80 THR A N 1
ATOM 647 C CA . THR A 1 79 ? 19.120 14.375 141.627 1.00 42.05 80 THR A CA 1
ATOM 648 C C . THR A 1 79 ? 19.533 13.430 142.774 1.00 43.23 80 THR A C 1
ATOM 649 O O . THR A 1 79 ? 19.104 13.612 143.922 1.00 41.00 80 THR A O 1
ATOM 653 N N . ASP A 1 80 ? 20.351 12.424 142.463 1.00 41.87 81 ASP A N 1
ATOM 654 C CA . ASP A 1 80 ? 20.796 11.461 143.469 1.00 41.64 81 ASP A CA 1
ATOM 655 C C . ASP A 1 80 ? 22.282 11.609 143.845 1.00 38.46 81 ASP A C 1
ATOM 656 O O . ASP A 1 80 ? 22.855 10.698 144.442 1.00 42.89 81 ASP A O 1
ATOM 661 N N . SER A 1 81 ? 22.892 12.757 143.535 1.00 34.09 82 SER A N 1
ATOM 662 C CA . SER A 1 81 ? 24.252 13.047 144.020 1.00 32.91 82 SER A CA 1
ATOM 663 C C . SER A 1 81 ? 24.221 13.328 145.521 1.00 31.80 82 SER A C 1
ATOM 664 O O . SER A 1 81 ? 23.185 13.739 146.078 1.00 27.49 82 SER A O 1
ATOM 667 N N . GLU A 1 82 ? 25.354 13.100 146.176 1.00 30.87 83 GLU A N 1
ATOM 668 C CA . GLU A 1 82 ? 25.460 13.286 147.629 1.00 31.64 83 GLU A CA 1
ATOM 669 C C . GLU A 1 82 ? 25.191 14.719 148.084 1.00 26.42 83 GLU A C 1
ATOM 670 O O . GLU A 1 82 ? 24.495 14.947 149.074 1.00 25.64 83 GLU A O 1
ATOM 676 N N A GLU A 1 83 ? 25.696 15.649 147.286 0.45 27.08 84 GLU A N 1
ATOM 677 N N B GLU A 1 83 ? 25.825 15.690 147.437 0.55 27.77 84 GLU A N 1
ATOM 678 C CA A GLU A 1 83 ? 25.490 17.067 147.480 0.45 25.37 84 GLU A CA 1
ATOM 679 C CA B GLU A 1 83 ? 25.776 17.085 147.901 0.55 28.53 84 GLU A CA 1
ATOM 680 C C A GLU A 1 83 ? 24.037 17.498 147.292 0.45 21.88 84 GLU A C 1
ATOM 681 C C B GLU A 1 83 ? 24.375 17.658 147.881 0.55 26.13 84 GLU A C 1
ATOM 682 O O A GLU A 1 83 ? 23.538 18.264 148.108 0.45 18.60 84 GLU A O 1
ATOM 683 O O B GLU A 1 83 ? 23.816 18.021 148.902 0.55 28.58 84 GLU A O 1
ATOM 694 N N A GLU A 1 84 ? 23.348 17.031 146.247 0.70 21.16 85 GLU A N 1
ATOM 695 N N C GLU A 1 84 ? 23.556 17.131 146.604 0.30 20.18 85 GLU A N 1
ATOM 696 C CA A GLU A 1 84 ? 21.952 17.406 146.105 0.70 22.93 85 GLU A CA 1
ATOM 697 C CA C GLU A 1 84 ? 22.168 17.423 146.265 0.30 21.47 85 GLU A CA 1
ATOM 698 C C A GLU A 1 84 ? 21.086 16.802 147.226 0.70 19.17 85 GLU A C 1
ATOM 699 C C C GLU A 1 84 ? 21.201 16.849 147.301 0.30 19.26 85 GLU A C 1
ATOM 700 O O A GLU A 1 84 ? 20.157 17.455 147.713 0.70 17.09 85 GLU A O 1
ATOM 701 O O C GLU A 1 84 ? 20.292 17.542 147.763 0.30 18.16 85 GLU A O 1
ATOM 712 N N . ILE A 1 85 ? 21.401 15.586 147.663 1.00 18.76 86 ILE A N 1
ATOM 713 C CA . ILE A 1 85 ? 20.594 14.949 148.719 1.00 17.35 86 ILE A CA 1
ATOM 714 C C . ILE A 1 85 ? 20.792 15.626 150.086 1.00 18.58 86 ILE A C 1
ATOM 715 O O . ILE A 1 85 ? 19.816 15.863 150.797 1.00 16.82 86 ILE A O 1
ATOM 720 N N A ARG A 1 86 ? 22.028 15.969 150.436 0.66 18.27 87 ARG A N 1
ATOM 721 N N B ARG A 1 86 ? 22.040 15.948 150.410 0.34 18.31 87 ARG A N 1
ATOM 722 C CA A ARG A 1 86 ? 22.291 16.713 151.683 0.66 19.38 87 ARG A CA 1
ATOM 723 C CA B ARG A 1 86 ? 22.372 16.647 151.648 0.34 19.03 87 ARG A CA 1
ATOM 724 C C A ARG A 1 86 ? 21.630 18.088 151.658 0.66 18.05 87 ARG A C 1
ATOM 725 C C B ARG A 1 86 ? 21.763 18.052 151.666 0.34 17.70 87 ARG A C 1
ATOM 726 O O A ARG A 1 86 ? 21.007 18.492 152.635 0.66 16.37 87 ARG A O 1
ATOM 727 O O B ARG A 1 86 ? 21.289 18.506 152.702 0.34 18.32 87 ARG A O 1
ATOM 742 N N A GLU A 1 87 ? 21.748 18.807 150.542 0.66 16.66 88 GLU A N 1
ATOM 743 N N B GLU A 1 87 ? 21.748 18.737 150.524 0.34 15.85 88 GLU A N 1
ATOM 744 C CA A GLU A 1 87 ? 21.101 20.116 150.432 0.66 17.48 88 GLU A CA 1
ATOM 745 C CA B GLU A 1 87 ? 21.103 20.050 150.471 0.34 15.17 88 GLU A CA 1
ATOM 746 C C A GLU A 1 87 ? 19.572 20.010 150.514 0.66 15.57 88 GLU A C 1
ATOM 747 C C B GLU A 1 87 ? 19.589 19.934 150.617 0.34 14.75 88 GLU A C 1
ATOM 748 O O A GLU A 1 87 ? 18.926 20.897 151.061 0.66 15.52 88 GLU A O 1
ATOM 749 O O B GLU A 1 87 ? 18.972 20.729 151.321 0.34 15.24 88 GLU A O 1
ATOM 760 N N . ALA A 1 88 ? 18.996 18.950 149.942 1.00 14.44 89 ALA A N 1
ATOM 761 C CA . ALA A 1 88 ? 17.546 18.722 150.014 1.00 13.86 89 ALA A CA 1
ATOM 762 C C . ALA A 1 88 ? 17.128 18.421 151.459 1.00 13.63 89 ALA A C 1
ATOM 763 O O . ALA A 1 88 ? 16.151 18.968 151.965 1.00 12.31 89 ALA A O 1
ATOM 765 N N . PHE A 1 89 ? 17.916 17.609 152.157 1.00 13.57 90 PHE A N 1
ATOM 766 C CA . PHE A 1 89 ? 17.615 17.337 153.547 1.00 11.62 90 PHE A CA 1
ATOM 767 C C . PHE A 1 89 ? 17.566 18.639 154.373 1.00 11.43 90 PHE A C 1
ATOM 768 O O . PHE A 1 89 ? 16.643 18.845 155.159 1.00 12.71 90 PHE A O 1
ATOM 776 N N . ARG A 1 90 ? 18.552 19.509 154.193 1.00 12.40 91 ARG A N 1
ATOM 777 C CA . ARG A 1 90 ? 18.635 20.758 154.931 1.00 13.22 91 ARG A CA 1
ATOM 778 C C . ARG A 1 90 ? 17.435 21.653 154.676 1.00 13.10 91 ARG A C 1
ATOM 779 O O . ARG A 1 90 ? 16.962 22.341 155.581 1.00 14.35 91 ARG A O 1
ATOM 787 N N . VAL A 1 91 ? 16.947 21.660 153.441 1.00 12.07 92 VAL A N 1
ATOM 788 C CA . VAL A 1 91 ? 15.772 22.456 153.114 1.00 12.51 92 VAL A CA 1
ATOM 789 C C . VAL A 1 91 ? 14.509 21.927 153.811 1.00 12.20 92 VAL A C 1
ATOM 790 O O . VAL A 1 91 ? 13.736 22.707 154.377 1.00 12.92 92 VAL A O 1
ATOM 794 N N . PHE A 1 92 ? 14.296 20.613 153.782 1.00 11.94 93 PHE A N 1
ATOM 795 C CA . PHE A 1 92 ? 13.121 20.049 154.436 1.00 12.58 93 PHE A CA 1
ATOM 796 C C . PHE A 1 92 ? 13.210 20.125 155.957 1.00 12.15 93 PHE A C 1
ATOM 797 O O . PHE A 1 92 ? 12.194 20.283 156.630 1.00 12.88 93 PHE A O 1
ATOM 805 N N . ASP A 1 93 ? 14.420 20.043 156.488 1.00 11.81 94 ASP A N 1
ATOM 806 C CA . ASP A 1 93 ? 14.619 20.135 157.938 1.00 12.43 94 ASP A CA 1
ATOM 807 C C . ASP A 1 93 ? 14.620 21.605 158.348 1.00 11.61 94 ASP A C 1
ATOM 808 O O . ASP A 1 93 ? 15.686 22.210 158.533 1.00 11.48 94 ASP A O 1
ATOM 813 N N . LYS A 1 94 ? 13.417 22.170 158.493 1.00 11.75 95 LYS A N 1
ATOM 814 C CA . LYS A 1 94 ? 13.255 23.615 158.653 1.00 12.67 95 LYS A CA 1
ATOM 815 C C . LYS A 1 94 ? 14.031 24.161 159.842 1.00 12.89 95 LYS A C 1
ATOM 816 O O . LYS A 1 94 ? 14.600 25.254 159.763 1.00 13.76 95 LYS A O 1
ATOM 822 N N . ASP A 1 95 ? 13.999 23.441 160.960 1.00 12.55 96 ASP A N 1
ATOM 823 C CA . ASP A 1 95 ? 14.652 23.928 162.164 1.00 12.90 96 ASP A CA 1
ATOM 824 C C . ASP A 1 95 ? 16.098 23.444 162.347 1.00 13.05 96 ASP A C 1
ATOM 825 O O . ASP A 1 95 ? 16.754 23.800 163.333 1.00 15.61 96 ASP A O 1
ATOM 830 N N . GLY A 1 96 ? 16.591 22.622 161.425 1.00 12.66 97 GLY A N 1
ATOM 831 C CA . GLY A 1 96 ? 17.972 22.159 161.482 1.00 13.15 97 GLY A CA 1
ATOM 832 C C . GLY A 1 96 ? 18.279 21.172 162.593 1.00 14.16 97 GLY A C 1
ATOM 833 O O . GLY A 1 96 ? 19.459 20.943 162.932 1.00 17.77 97 GLY A O 1
ATOM 834 N N . ASN A 1 97 ? 17.248 20.552 163.156 1.00 14.66 98 ASN A N 1
ATOM 835 C CA . ASN A 1 97 ? 17.460 19.639 164.277 1.00 14.39 98 ASN A CA 1
ATOM 836 C C . ASN A 1 97 ? 17.846 18.199 163.895 1.00 14.21 98 ASN A C 1
ATOM 837 O O . ASN A 1 97 ? 18.006 17.362 164.761 1.00 16.84 98 ASN A O 1
ATOM 842 N N . GLY A 1 98 ? 18.007 17.925 162.601 1.00 14.82 99 GLY A N 1
ATOM 843 C CA . GLY A 1 98 ? 18.397 16.605 162.131 1.00 14.89 99 GLY A CA 1
ATOM 844 C C . GLY A 1 98 ? 17.277 15.632 161.832 1.00 14.38 99 GLY A C 1
ATOM 845 O O . GLY A 1 98 ? 17.533 14.503 161.450 1.00 16.90 99 GLY A O 1
ATOM 846 N N . TYR A 1 99 ? 16.032 16.062 161.982 1.00 14.69 100 TYR A N 1
ATOM 847 C CA . TYR A 1 99 ? 14.892 15.227 161.664 1.00 15.12 100 TYR A CA 1
ATOM 848 C C . TYR A 1 99 ? 13.889 16.032 160.862 1.00 14.57 100 TYR A C 1
ATOM 849 O O . TYR A 1 99 ? 13.580 17.164 161.218 1.00 15.20 100 TYR A O 1
ATOM 858 N N . ILE A 1 100 ? 13.376 15.444 159.779 1.00 12.82 101 ILE A N 1
ATOM 859 C CA . ILE A 1 100 ? 12.254 16.031 159.072 1.00 11.51 101 ILE A CA 1
ATOM 860 C C . ILE A 1 100 ? 10.963 15.507 159.701 1.00 11.06 101 ILE A C 1
ATOM 861 O O . ILE A 1 100 ? 10.720 14.303 159.683 1.00 10.81 101 ILE A O 1
ATOM 866 N N . SER A 1 101 ? 10.136 16.407 160.232 1.00 11.29 102 SER A N 1
ATOM 867 C CA . SER A 1 101 ? 8.796 16.080 160.728 1.00 12.36 102 SER A CA 1
ATOM 868 C C . SER A 1 101 ? 7.736 16.175 159.648 1.00 10.95 102 SER A C 1
ATOM 869 O O . SER A 1 101 ? 7.952 16.791 158.611 1.00 11.70 102 SER A O 1
ATOM 872 N N . ALA A 1 102 ? 6.577 15.564 159.893 1.00 12.59 103 ALA A N 1
ATOM 873 C CA . ALA A 1 102 ? 5.431 15.712 158.981 1.00 12.34 103 ALA A CA 1
ATOM 874 C C . ALA A 1 102 ? 5.065 17.187 158.750 1.00 12.50 103 ALA A C 1
ATOM 875 O O . ALA A 1 102 ? 4.769 17.625 157.617 1.00 11.70 103 ALA A O 1
ATOM 877 N N . ALA A 1 103 ? 5.096 17.961 159.820 1.00 12.19 104 ALA A N 1
ATOM 878 C CA . ALA A 1 103 ? 4.764 19.370 159.724 1.00 13.27 104 ALA A CA 1
ATOM 879 C C . ALA A 1 103 ? 5.766 20.112 158.826 1.00 12.71 104 ALA A C 1
ATOM 880 O O . ALA A 1 103 ? 5.375 20.951 158.022 1.00 12.42 104 ALA A O 1
ATOM 882 N N . GLU A 1 104 ? 7.052 19.801 158.981 1.00 11.34 105 GLU A N 1
ATOM 883 C CA . GLU A 1 104 ? 8.101 20.401 158.153 1.00 11.56 105 GLU A CA 1
ATOM 884 C C . GLU A 1 104 ? 7.950 20.024 156.692 1.00 10.99 105 GLU A C 1
ATOM 885 O O . GLU A 1 104 ? 8.023 20.883 155.801 1.00 10.40 105 GLU A O 1
ATOM 891 N N . LEU A 1 105 ? 7.769 18.745 156.440 1.00 12.18 106 LEU A N 1
ATOM 892 C CA . LEU A 1 105 ? 7.596 18.280 155.070 1.00 13.59 106 LEU A CA 1
ATOM 893 C C . LEU A 1 105 ? 6.401 18.961 154.408 1.00 12.33 106 LEU A C 1
ATOM 894 O O . LEU A 1 105 ? 6.490 19.464 153.277 1.00 11.34 106 LEU A O 1
ATOM 899 N N . ARG A 1 106 ? 5.273 18.989 155.104 1.00 13.43 107 ARG A N 1
ATOM 900 C CA . ARG A 1 106 ? 4.082 19.650 154.564 1.00 13.41 107 ARG A CA 1
ATOM 901 C C . ARG A 1 106 ? 4.346 21.124 154.242 1.00 13.08 107 ARG A C 1
ATOM 902 O O . ARG A 1 106 ? 4.010 21.601 153.152 1.00 11.60 107 ARG A O 1
ATOM 910 N N . HIS A 1 107 ? 4.938 21.845 155.199 1.00 12.02 108 HIS A N 1
ATOM 911 C CA . HIS A 1 107 ? 5.213 23.274 155.073 1.00 13.03 108 HIS A CA 1
ATOM 912 C C . HIS A 1 107 ? 6.145 23.572 153.886 1.00 12.67 108 HIS A C 1
ATOM 913 O O . HIS A 1 107 ? 5.830 24.404 153.023 1.00 12.31 108 HIS A O 1
ATOM 920 N N . VAL A 1 108 ? 7.268 22.866 153.808 1.00 12.63 109 VAL A N 1
ATOM 921 C CA . VAL A 1 108 ? 8.248 23.095 152.760 1.00 11.62 109 VAL A CA 1
ATOM 922 C C . VAL A 1 108 ? 7.679 22.763 151.385 1.00 11.56 109 VAL A C 1
ATOM 923 O O . VAL A 1 108 ? 7.860 23.529 150.435 1.00 12.71 109 VAL A O 1
ATOM 927 N N . MET A 1 109 ? 6.955 21.663 151.282 1.00 11.53 110 MET A N 1
ATOM 928 C CA . MET A 1 109 ? 6.442 21.253 149.981 1.00 13.32 110 MET A CA 1
ATOM 929 C C . MET A 1 109 ? 5.454 22.268 149.423 1.00 13.75 110 MET A C 1
ATOM 930 O O . MET A 1 109 ? 5.536 22.610 148.239 1.00 14.88 110 MET A O 1
ATOM 935 N N A THR A 1 110 ? 4.585 22.801 150.280 0.30 13.76 111 THR A N 1
ATOM 936 N N B THR A 1 110 ? 4.494 22.721 150.226 0.70 14.71 111 THR A N 1
ATOM 937 C CA A THR A 1 110 ? 3.621 23.801 149.838 0.30 13.84 111 THR A CA 1
ATOM 938 C CA B THR A 1 110 ? 3.492 23.662 149.713 0.70 16.19 111 THR A CA 1
ATOM 939 C C A THR A 1 110 ? 4.262 25.178 149.592 0.30 13.48 111 THR A C 1
ATOM 940 C C B THR A 1 110 ? 4.144 24.964 149.284 0.70 14.78 111 THR A C 1
ATOM 941 O O A THR A 1 110 ? 3.877 25.876 148.647 0.30 12.94 111 THR A O 1
ATOM 942 O O B THR A 1 110 ? 3.882 25.527 148.217 0.70 14.64 111 THR A O 1
ATOM 949 N N A ASN A 1 111 ? 5.254 25.581 150.384 0.69 12.87 112 ASN A N 1
ATOM 950 N N B ASN A 1 111 ? 5.018 25.464 150.152 0.31 14.22 112 ASN A N 1
ATOM 951 C CA A ASN A 1 111 ? 5.897 26.849 150.091 0.69 14.47 112 ASN A CA 1
ATOM 952 C CA B ASN A 1 111 ? 5.677 26.748 149.926 0.31 14.88 112 ASN A CA 1
ATOM 953 C C A ASN A 1 111 ? 6.818 26.782 148.851 0.69 14.78 112 ASN A C 1
ATOM 954 C C B ASN A 1 111 ? 6.686 26.753 148.773 0.31 15.01 112 ASN A C 1
ATOM 955 O O A ASN A 1 111 ? 7.167 27.816 148.303 0.69 17.54 112 ASN A O 1
ATOM 956 O O B ASN A 1 111 ? 6.980 27.807 148.219 0.31 16.92 112 ASN A O 1
ATOM 965 N N . LEU A 1 112 ? 7.191 25.581 148.396 1.00 14.24 113 LEU A N 1
ATOM 966 C CA . LEU A 1 112 ? 8.020 25.446 147.173 1.00 15.23 113 LEU A CA 1
ATOM 967 C C . LEU A 1 112 ? 7.199 25.132 145.924 1.00 15.52 113 LEU A C 1
ATOM 968 O O . LEU A 1 112 ? 7.774 24.882 144.868 1.00 16.70 113 LEU A O 1
ATOM 973 N N . GLY A 1 113 ? 5.876 25.088 146.053 1.00 14.24 114 GLY A N 1
ATOM 974 C CA . GLY A 1 113 ? 4.993 24.908 144.909 1.00 16.50 114 GLY A CA 1
ATOM 975 C C . GLY A 1 113 ? 4.594 23.499 144.547 1.00 17.28 114 GLY A C 1
ATOM 976 O O . GLY A 1 113 ? 4.133 23.267 143.422 1.00 17.65 114 GLY A O 1
ATOM 977 N N . GLU A 1 114 ? 4.734 22.564 145.488 1.00 16.23 115 GLU A N 1
ATOM 978 C CA . GLU A 1 114 ? 4.300 21.194 145.282 1.00 16.37 115 GLU A CA 1
ATOM 979 C C . GLU A 1 114 ? 3.560 20.696 146.511 1.00 16.14 115 GLU A C 1
ATOM 980 O O . GLU A 1 114 ? 4.002 19.769 147.195 1.00 19.30 115 GLU A O 1
ATOM 986 N N . LYS A 1 115 ? 2.418 21.308 146.768 1.00 18.63 116 LYS A N 1
ATOM 987 C CA . LYS A 1 115 ? 1.599 20.965 147.917 1.00 21.07 116 LYS A CA 1
ATOM 988 C C . LYS A 1 115 ? 1.272 19.462 147.957 1.00 20.56 116 LYS A C 1
ATOM 989 O O . LYS A 1 115 ? 0.911 18.850 146.948 1.00 21.39 116 LYS A O 1
ATOM 995 N N . LEU A 1 116 ? 1.416 18.879 149.132 1.00 20.98 117 LEU A N 1
ATOM 996 C CA . LEU A 1 116 ? 1.034 17.502 149.382 1.00 22.25 117 LEU A CA 1
ATOM 997 C C . LEU A 1 116 ? -0.274 17.463 150.176 1.00 24.03 117 LEU A C 1
ATOM 998 O O . LEU A 1 116 ? -0.562 18.350 150.993 1.00 22.91 117 LEU A O 1
ATOM 1003 N N . THR A 1 117 ? -1.063 16.422 149.924 1.00 26.93 118 THR A N 1
ATOM 1004 C CA . THR A 1 117 ? -2.221 16.143 150.742 1.00 24.93 118 THR A CA 1
ATOM 1005 C C . THR A 1 117 ? -1.689 15.544 152.039 1.00 25.23 118 THR A C 1
ATOM 1006 O O . THR A 1 117 ? -0.538 15.068 152.091 1.00 23.02 118 THR A O 1
ATOM 1010 N N . ASP A 1 118 ? -2.493 15.573 153.096 1.00 25.01 119 ASP A N 1
ATOM 1011 C CA . ASP A 1 118 ? -2.047 14.978 154.360 1.00 28.30 119 ASP A CA 1
ATOM 1012 C C . ASP A 1 118 ? -1.755 13.481 154.217 1.00 25.58 119 ASP A C 1
ATOM 1013 O O . ASP A 1 118 ? -0.868 12.935 154.884 1.00 24.89 119 ASP A O 1
ATOM 1018 N N . GLU A 1 119 ? -2.472 12.843 153.304 1.00 26.91 120 GLU A N 1
ATOM 1019 C CA . GLU A 1 119 ? -2.302 11.430 153.038 1.00 30.03 120 GLU A CA 1
ATOM 1020 C C . GLU A 1 119 ? -0.948 11.178 152.370 1.00 25.76 120 GLU A C 1
ATOM 1021 O O . GLU A 1 119 ? -0.247 10.226 152.705 1.00 25.39 120 GLU A O 1
ATOM 1027 N N . GLU A 1 120 ? -0.580 12.030 151.422 1.00 22.57 121 GLU A N 1
ATOM 1028 C CA . GLU A 1 120 ? 0.741 11.927 150.786 1.00 21.79 121 GLU A CA 1
ATOM 1029 C C . GLU A 1 120 ? 1.886 12.160 151.772 1.00 18.67 121 GLU A C 1
ATOM 1030 O O . GLU A 1 120 ? 2.911 11.494 151.694 1.00 23.17 121 GLU A O 1
ATOM 1036 N N . VAL A 1 121 ? 1.705 13.104 152.691 1.00 19.16 122 VAL A N 1
ATOM 1037 C CA . VAL A 1 121 ? 2.691 13.368 153.743 1.00 18.82 122 VAL A CA 1
ATOM 1038 C C . VAL A 1 121 ? 2.850 12.158 154.654 1.00 20.26 122 VAL A C 1
ATOM 1039 O O . VAL A 1 121 ? 3.956 11.635 154.838 1.00 18.65 122 VAL A O 1
ATOM 1043 N N . ASP A 1 122 ? 1.742 11.722 155.245 1.00 21.66 123 ASP A N 1
ATOM 1044 C CA . ASP A 1 122 ? 1.776 10.561 156.140 1.00 25.08 123 ASP A CA 1
ATOM 1045 C C . ASP A 1 122 ? 2.363 9.319 155.463 1.00 22.62 123 ASP A C 1
ATOM 1046 O O . ASP A 1 122 ? 3.095 8.564 156.095 1.00 23.71 123 ASP A O 1
ATOM 1051 N N A GLU A 1 123 ? 2.046 9.118 154.183 0.40 24.42 124 GLU A N 1
ATOM 1052 N N B GLU A 1 123 ? 2.047 9.118 154.183 0.60 24.36 124 GLU A N 1
ATOM 1053 C CA A GLU A 1 123 ? 2.536 7.959 153.436 0.40 26.16 124 GLU A CA 1
ATOM 1054 C CA B GLU A 1 123 ? 2.555 7.965 153.437 0.60 27.16 124 GLU A CA 1
ATOM 1055 C C A GLU A 1 123 ? 4.050 8.013 153.204 0.40 24.15 124 GLU A C 1
ATOM 1056 C C B GLU A 1 123 ? 4.070 8.033 153.286 0.60 24.82 124 GLU A C 1
ATOM 1057 O O A GLU A 1 123 ? 4.730 6.993 153.305 0.40 25.26 124 GLU A O 1
ATOM 1058 O O B GLU A 1 123 ? 4.769 7.049 153.523 0.60 25.75 124 GLU A O 1
ATOM 1069 N N . MET A 1 124 ? 4.574 9.195 152.890 1.00 21.75 125 MET A N 1
ATOM 1070 C CA . MET A 1 124 ? 6.004 9.362 152.724 1.00 21.39 125 MET A CA 1
ATOM 1071 C C . MET A 1 124 ? 6.728 9.156 154.050 1.00 19.61 125 MET A C 1
ATOM 1072 O O . MET A 1 124 ? 7.747 8.476 154.105 1.00 20.53 125 MET A O 1
ATOM 1077 N N . ILE A 1 125 ? 6.205 9.755 155.116 1.00 22.51 126 ILE A N 1
ATOM 1078 C CA . ILE A 1 125 ? 6.865 9.663 156.418 1.00 20.92 126 ILE A CA 1
ATOM 1079 C C . ILE A 1 125 ? 6.859 8.222 156.905 1.00 23.46 126 ILE A C 1
ATOM 1080 O O . ILE A 1 125 ? 7.896 7.697 157.319 1.00 21.92 126 ILE A O 1
ATOM 1085 N N . ARG A 1 126 ? 5.699 7.580 156.832 1.00 24.07 127 ARG A N 1
ATOM 1086 C CA . ARG A 1 126 ? 5.564 6.193 157.278 1.00 28.29 127 ARG A CA 1
ATOM 1087 C C . ARG A 1 126 ? 6.553 5.297 156.559 1.00 26.24 127 ARG A C 1
ATOM 1088 O O . ARG A 1 126 ? 7.272 4.532 157.196 1.00 27.81 127 ARG A O 1
ATOM 1096 N N . GLU A 1 127 ? 6.601 5.391 155.234 1.00 25.08 128 GLU A N 1
ATOM 1097 C CA . GLU A 1 127 ? 7.460 4.488 154.466 1.00 27.60 128 GLU A CA 1
ATOM 1098 C C . GLU A 1 127 ? 8.940 4.754 154.651 1.00 24.25 128 GLU A C 1
ATOM 1099 O O . GLU A 1 127 ? 9.722 3.813 154.656 1.00 31.30 128 GLU A O 1
ATOM 1105 N N . ALA A 1 128 ? 9.327 6.017 154.799 1.00 21.25 129 ALA A N 1
ATOM 1106 C CA . ALA A 1 128 ? 10.723 6.366 155.001 1.00 19.95 129 ALA A CA 1
ATOM 1107 C C . ALA A 1 128 ? 11.187 6.147 156.432 1.00 19.08 129 ALA A C 1
ATOM 1108 O O . ALA A 1 128 ? 12.381 6.001 156.677 1.00 18.30 129 ALA A O 1
ATOM 1110 N N . ASP A 1 129 ? 10.255 6.157 157.379 1.00 19.26 130 ASP A N 1
ATOM 1111 C CA . ASP A 1 129 ? 10.614 6.103 158.801 1.00 19.89 130 ASP A CA 1
ATOM 1112 C C . ASP A 1 129 ? 10.878 4.675 159.265 1.00 21.31 130 ASP A C 1
ATOM 1113 O O . ASP A 1 129 ? 9.991 4.005 159.776 1.00 25.41 130 ASP A O 1
ATOM 1118 N N . ILE A 1 130 ? 12.113 4.237 159.093 1.00 20.56 131 ILE A N 1
ATOM 1119 C CA . ILE A 1 130 ? 12.509 2.874 159.394 1.00 21.69 131 ILE A CA 1
ATOM 1120 C C . ILE A 1 130 ? 12.679 2.681 160.886 1.00 21.09 131 ILE A C 1
ATOM 1121 O O . ILE A 1 130 ? 12.291 1.659 161.408 1.00 20.16 131 ILE A O 1
ATOM 1126 N N . ASP A 1 131 ? 13.249 3.662 161.579 1.00 19.75 132 ASP A N 1
ATOM 1127 C CA . ASP A 1 131 ? 13.473 3.487 163.015 1.00 19.50 132 ASP A CA 1
ATOM 1128 C C . ASP A 1 131 ? 12.219 3.688 163.873 1.00 20.93 132 ASP A C 1
ATOM 1129 O O . ASP A 1 131 ? 12.261 3.449 165.069 1.00 24.24 132 ASP A O 1
ATOM 1134 N N . GLY A 1 132 ? 11.114 4.112 163.259 1.00 20.93 133 GLY A N 1
ATOM 1135 C CA . GLY A 1 132 ? 9.810 4.162 163.917 1.00 22.15 133 GLY A CA 1
ATOM 1136 C C . GLY A 1 132 ? 9.552 5.344 164.837 1.00 21.46 133 GLY A C 1
ATOM 1137 O O . GLY A 1 132 ? 8.591 5.320 165.614 1.00 23.61 133 GLY A O 1
ATOM 1138 N N . ASP A 1 133 ? 10.3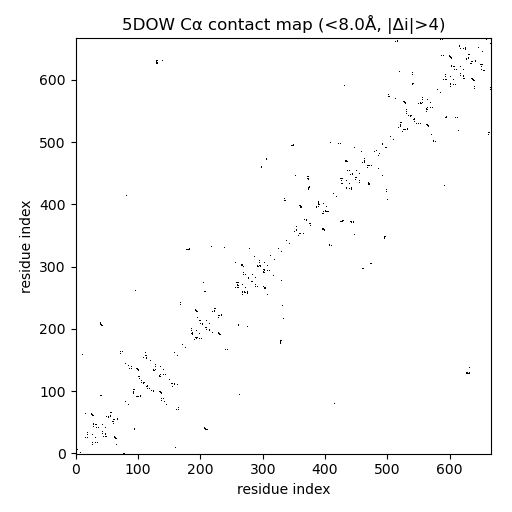67 6.399 164.737 1.00 20.98 134 ASP A N 1
ATOM 1139 C CA . ASP A 1 133 ? 10.201 7.567 165.592 1.00 22.44 134 ASP A CA 1
ATOM 1140 C C . ASP A 1 133 ? 9.236 8.626 165.033 1.00 24.25 134 ASP A C 1
ATOM 1141 O O . ASP A 1 133 ? 9.138 9.727 165.579 1.00 29.03 134 ASP A O 1
ATOM 1146 N N . GLY A 1 134 ? 8.543 8.309 163.946 1.00 24.09 135 GLY A N 1
ATOM 1147 C CA . GLY A 1 134 ? 7.608 9.235 163.332 1.00 22.06 135 GLY A CA 1
ATOM 1148 C C . GLY A 1 134 ? 8.210 10.344 162.479 1.00 18.93 135 GLY A C 1
ATOM 1149 O O . GLY A 1 134 ? 7.466 11.111 161.896 1.00 19.19 135 GLY A O 1
ATOM 1150 N N . GLN A 1 135 ? 9.540 10.424 162.380 1.00 18.87 136 GLN A N 1
ATOM 1151 C CA . GLN A 1 135 ? 10.202 11.472 161.607 1.00 17.98 136 GLN A CA 1
ATOM 1152 C C . GLN A 1 135 ? 11.278 10.856 160.722 1.00 17.59 136 GLN A C 1
ATOM 1153 O O . GLN A 1 135 ? 11.580 9.666 160.861 1.00 17.40 136 GLN A O 1
ATOM 1159 N N . VAL A 1 136 ? 11.847 11.652 159.815 1.00 17.38 137 VAL A N 1
ATOM 1160 C CA . VAL A 1 136 ? 12.822 11.144 158.841 1.00 17.38 137 VAL A CA 1
ATOM 1161 C C . VAL A 1 136 ? 14.177 11.815 159.068 1.00 15.91 137 VAL A C 1
ATOM 1162 O O . VAL A 1 136 ? 14.314 13.042 158.883 1.00 16.92 137 VAL A O 1
ATOM 1166 N N . ASN A 1 137 ? 15.166 11.030 159.495 1.00 17.03 138 ASN A N 1
ATOM 1167 C CA . ASN A 1 137 ? 16.533 11.520 159.681 1.00 16.97 138 ASN A CA 1
ATOM 1168 C C . ASN A 1 137 ? 17.295 11.456 158.372 1.00 17.75 138 ASN A C 1
ATOM 1169 O O . ASN A 1 137 ? 16.770 10.991 157.363 1.00 17.63 138 ASN A O 1
ATOM 1174 N N . TYR A 1 138 ? 18.530 11.938 158.376 1.00 18.72 139 TYR A N 1
ATOM 1175 C CA . TYR A 1 138 ? 19.289 12.019 157.130 1.00 18.15 139 TYR A CA 1
ATOM 1176 C C . TYR A 1 138 ? 19.511 10.657 156.489 1.00 17.90 139 TYR A C 1
ATOM 1177 O O . TYR A 1 138 ? 19.371 10.501 155.283 1.00 16.72 139 TYR A O 1
ATOM 1186 N N . GLU A 1 139 ? 19.839 9.656 157.296 1.00 17.33 140 GLU A N 1
ATOM 1187 C CA . GLU A 1 139 ? 20.122 8.316 156.769 1.00 19.96 140 GLU A CA 1
ATOM 1188 C C . GLU A 1 139 ? 18.863 7.729 156.137 1.00 17.56 140 GLU A C 1
ATOM 1189 O O . GLU A 1 139 ? 18.913 7.098 155.083 1.00 18.72 140 GLU A O 1
ATOM 1195 N N . GLU A 1 140 ? 17.722 7.954 156.775 1.00 15.82 141 GLU A N 1
ATOM 1196 C CA . GLU A 1 140 ? 16.440 7.509 156.218 1.00 16.70 141 GLU A CA 1
ATOM 1197 C C . GLU A 1 140 ? 16.140 8.267 154.938 1.00 16.75 141 GLU A C 1
ATOM 1198 O O . GLU A 1 140 ? 15.608 7.705 153.985 1.00 17.52 141 GLU A O 1
ATOM 1204 N N . PHE A 1 141 ? 16.476 9.552 154.932 1.00 16.31 142 PHE A N 1
ATOM 1205 C CA . PHE A 1 141 ? 16.245 10.401 153.772 1.00 16.46 142 PHE A CA 1
ATOM 1206 C C . PHE A 1 141 ? 17.067 9.932 152.571 1.00 16.09 142 PHE A C 1
ATOM 1207 O O . PHE A 1 141 ? 16.553 9.835 151.470 1.00 16.01 142 PHE A O 1
ATOM 1215 N N . VAL A 1 142 ? 18.348 9.659 152.788 1.00 15.24 143 VAL A N 1
ATOM 1216 C CA . VAL A 1 142 ? 19.194 9.110 151.730 1.00 17.24 143 VAL A CA 1
ATOM 1217 C C . VAL A 1 142 ? 18.566 7.859 151.133 1.00 18.46 143 VAL A C 1
ATOM 1218 O O . VAL A 1 142 ? 18.474 7.744 149.923 1.00 19.54 143 VAL A O 1
ATOM 1222 N N A GLN A 1 143 ? 18.169 6.924 151.991 0.62 18.18 144 GLN A N 1
ATOM 1223 N N B GLN A 1 143 ? 18.144 6.907 151.963 0.38 18.31 144 GLN A N 1
ATOM 1224 C CA A GLN A 1 143 ? 17.537 5.695 151.551 0.62 19.63 144 GLN A CA 1
ATOM 1225 C CA B GLN A 1 143 ? 17.551 5.676 151.434 0.38 19.33 144 GLN A CA 1
ATOM 1226 C C A GLN A 1 143 ? 16.297 6.001 150.695 0.62 19.57 144 GLN A C 1
ATOM 1227 C C B GLN A 1 143 ? 16.229 5.934 150.706 0.38 19.93 144 GLN A C 1
ATOM 1228 O O A GLN A 1 143 ? 16.150 5.464 149.601 0.62 24.04 144 GLN A O 1
ATOM 1229 O O B GLN A 1 143 ? 15.926 5.255 149.730 0.38 24.14 144 GLN A O 1
ATOM 1240 N N . MET A 1 144 ? 15.439 6.898 151.175 1.00 21.12 145 MET A N 1
ATOM 1241 C CA . MET A 1 144 ? 14.217 7.268 150.464 1.00 21.35 145 MET A CA 1
ATOM 1242 C C . MET A 1 144 ? 14.529 7.838 149.082 1.00 21.29 145 MET A C 1
ATOM 1243 O O . MET A 1 144 ? 13.829 7.538 148.104 1.00 23.84 145 MET A O 1
ATOM 1248 N N . MET A 1 145 ? 15.580 8.646 149.007 1.00 20.39 146 MET A N 1
ATOM 1249 C CA . MET A 1 145 ? 15.890 9.422 147.801 1.00 21.98 146 MET A CA 1
ATOM 1250 C C . MET A 1 145 ? 16.700 8.655 146.777 1.00 27.43 146 MET A C 1
ATOM 1251 O O . MET A 1 145 ? 16.731 9.026 145.601 1.00 30.84 146 MET A O 1
ATOM 1256 N N . THR A 1 146 ? 17.364 7.598 147.219 1.00 28.95 147 THR A N 1
ATOM 1257 C CA . THR A 1 146 ? 18.167 6.797 146.314 1.00 34.44 147 THR A CA 1
ATOM 1258 C C . THR A 1 146 ? 17.447 5.530 145.868 1.00 40.37 147 THR A C 1
ATOM 1259 O O . THR A 1 146 ? 17.630 5.113 144.732 1.00 51.35 147 THR A O 1
ATOM 1263 N N . ALA A 1 147 ? 16.642 4.925 146.746 1.00 49.40 148 ALA A N 1
ATOM 1264 C CA . ALA A 1 147 ? 15.949 3.653 146.451 1.00 53.99 148 ALA A CA 1
ATOM 1265 C C . ALA A 1 147 ? 15.308 3.646 145.058 1.00 59.54 148 ALA A C 1
ATOM 1266 O O . ALA A 1 147 ? 14.119 3.954 144.912 1.00 67.54 148 ALA A O 1
ATOM 1268 N N . LYS A 1 148 ? 16.105 3.269 144.054 1.00 53.50 149 LYS A N 1
ATOM 1269 C CA . LYS A 1 148 ? 15.746 3.418 142.641 1.00 52.05 149 LYS A CA 1
ATOM 1270 C C . LYS A 1 148 ? 15.468 4.882 142.284 1.00 58.51 149 LYS A C 1
ATOM 1271 O O . LYS A 1 148 ? 16.396 5.649 142.004 1.00 60.76 149 LYS A O 1
ATOM 1277 N N . ASN B 2 3 ? 5.508 7.359 147.108 1.00 49.43 565 ASN B N 1
ATOM 1278 C CA . ASN B 2 3 ? 5.723 7.459 145.632 1.00 48.05 565 ASN B CA 1
ATOM 1279 C C . ASN B 2 3 ? 5.338 8.823 145.048 1.00 43.88 565 ASN B C 1
ATOM 1280 O O . ASN B 2 3 ? 6.158 9.442 144.389 1.00 42.83 565 ASN B O 1
ATOM 1285 N N . LYS B 2 4 ? 4.117 9.299 145.290 1.00 37.91 566 LYS B N 1
ATOM 1286 C CA . LYS B 2 4 ? 3.670 10.561 144.684 1.00 40.55 566 LYS B CA 1
ATOM 1287 C C . LYS B 2 4 ? 4.373 11.778 145.283 1.00 31.01 566 LYS B C 1
ATOM 1288 O O . LYS B 2 4 ? 4.772 12.683 144.553 1.00 29.01 566 LYS B O 1
ATOM 1294 N N . ALA B 2 5 ? 4.513 11.800 146.608 1.00 25.84 567 ALA B N 1
ATOM 1295 C CA . ALA B 2 5 ? 5.278 12.841 147.276 1.00 25.63 567 ALA B CA 1
ATOM 1296 C C . ALA B 2 5 ? 6.735 12.833 146.807 1.00 21.27 567 ALA B C 1
ATOM 1297 O O . ALA B 2 5 ? 7.330 13.891 146.597 1.00 17.75 567 ALA B O 1
ATOM 1299 N N . LEU B 2 6 ? 7.307 11.650 146.623 1.00 22.06 568 LEU B N 1
ATOM 1300 C CA . LEU B 2 6 ? 8.692 11.558 146.180 1.00 21.55 568 LEU B CA 1
ATOM 1301 C C . LEU B 2 6 ? 8.825 12.094 144.755 1.00 20.70 568 LEU B C 1
ATOM 1302 O O . LEU B 2 6 ? 9.788 12.793 144.440 1.00 20.55 568 LEU B O 1
ATOM 1307 N N . LYS B 2 7 ? 7.877 11.743 143.895 1.00 21.13 569 LYS B N 1
ATOM 1308 C CA . LYS B 2 7 ? 7.884 12.264 142.515 1.00 20.91 569 LYS B CA 1
ATOM 1309 C C . LYS B 2 7 ? 7.840 13.785 142.513 1.00 19.56 569 LYS B C 1
ATOM 1310 O O . LYS B 2 7 ? 8.521 14.425 141.695 1.00 19.54 569 LYS B O 1
ATOM 1316 N N . LYS B 2 8 ? 7.052 14.361 143.425 1.00 20.92 570 LYS B N 1
ATOM 1317 C CA . LYS B 2 8 ? 6.996 15.827 143.602 1.00 18.00 570 LYS B CA 1
ATOM 1318 C C . LYS B 2 8 ? 8.309 16.423 144.114 1.00 15.81 570 LYS B C 1
ATOM 1319 O O . LYS B 2 8 ? 8.721 17.485 143.670 1.00 16.76 570 LYS B O 1
ATOM 1325 N N . ILE B 2 9 ? 8.979 15.746 145.036 1.00 17.21 571 ILE B N 1
ATOM 1326 C CA . ILE B 2 9 ? 10.320 16.187 145.424 1.00 16.38 571 ILE B CA 1
ATOM 1327 C C . ILE B 2 9 ? 11.276 16.232 144.219 1.00 16.47 571 ILE B C 1
ATOM 1328 O O . ILE B 2 9 ? 12.022 17.193 144.037 1.00 15.12 571 ILE B O 1
ATOM 1333 N N A ARG B 2 10 ? 11.233 15.193 143.393 0.53 16.76 572 ARG B N 1
ATOM 1334 N N B ARG B 2 10 ? 11.264 15.189 143.399 0.47 16.75 572 ARG B N 1
ATOM 1335 C CA A ARG B 2 10 ? 12.070 15.143 142.183 0.53 18.27 572 ARG B CA 1
ATOM 1336 C CA B ARG B 2 10 ? 12.141 15.163 142.221 0.47 18.18 572 ARG B CA 1
ATOM 1337 C C A ARG B 2 10 ? 11.780 16.296 141.247 0.53 16.77 572 ARG B C 1
ATOM 1338 C C B ARG B 2 10 ? 11.777 16.249 141.193 0.47 17.22 572 ARG B C 1
ATOM 1339 O O A ARG B 2 10 ? 12.696 16.844 140.619 0.53 15.63 572 ARG B O 1
ATOM 1340 O O B ARG B 2 10 ? 12.655 16.719 140.459 0.47 17.19 572 ARG B O 1
ATOM 1355 N N . LYS B 2 11 ? 10.504 16.642 141.143 1.00 16.99 573 LYS B N 1
ATOM 1356 C CA . LYS B 2 11 ? 10.081 17.809 140.364 1.00 17.71 573 LYS B CA 1
ATOM 1357 C C . LYS B 2 11 ? 10.766 19.072 140.868 1.00 15.60 573 LYS B C 1
ATOM 1358 O O . LYS B 2 11 ? 11.294 19.847 140.082 1.00 14.42 573 LYS B O 1
ATOM 1364 N N . LEU B 2 12 ? 10.763 19.279 142.176 1.00 14.34 574 LEU B N 1
ATOM 1365 C CA . LEU B 2 12 ? 11.424 20.458 142.754 1.00 13.24 574 LEU B CA 1
ATOM 1366 C C . LEU B 2 12 ? 12.931 20.480 142.451 1.00 13.54 574 LEU B C 1
ATOM 1367 O O . LEU B 2 12 ? 13.472 21.528 142.147 1.00 14.15 574 LEU B O 1
ATOM 1372 N N . GLN B 2 13 ? 13.591 19.320 142.526 1.00 13.46 575 GLN B N 1
ATOM 1373 C CA . GLN B 2 13 ? 15.012 19.216 142.224 1.00 13.56 575 GLN B CA 1
ATOM 1374 C C . GLN B 2 13 ? 15.314 19.562 140.766 1.00 14.90 575 GLN B C 1
AT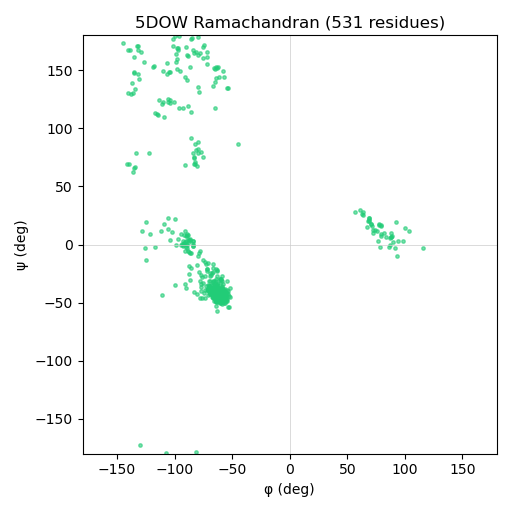OM 1375 O O . GLN B 2 13 ? 16.230 20.312 140.488 1.00 16.17 575 GLN B O 1
ATOM 1381 N N . LYS B 2 14 ? 14.511 19.043 139.850 1.00 15.01 576 LYS B N 1
ATOM 1382 C CA . LYS B 2 14 ? 14.741 19.228 138.419 1.00 16.87 576 LYS B CA 1
ATOM 1383 C C . LYS B 2 14 ? 14.439 20.646 137.910 1.00 14.27 576 LYS B C 1
ATOM 1384 O O . LYS B 2 14 ? 14.867 21.032 136.828 1.00 16.07 576 LYS B O 1
ATOM 1390 N N . ARG B 2 15 ? 13.706 21.438 138.681 1.00 14.39 577 ARG B N 1
ATOM 1391 C CA . ARG B 2 15 ? 13.555 22.825 138.316 1.00 15.31 577 ARG B CA 1
ATOM 1392 C C . ARG B 2 15 ? 14.434 23.770 139.139 1.00 13.40 577 ARG B C 1
ATOM 1393 O O . ARG B 2 15 ? 14.303 25.007 139.053 1.00 13.87 577 ARG B O 1
ATOM 1401 N N . GLY B 2 16 ? 15.357 23.195 139.893 1.00 13.20 578 GLY B N 1
ATOM 1402 C CA . GLY B 2 16 ? 16.445 23.954 140.491 1.00 13.45 578 GLY B CA 1
ATOM 1403 C C . GLY B 2 16 ? 16.151 24.555 141.856 1.00 14.80 578 GLY B C 1
ATOM 1404 O O . GLY B 2 16 ? 16.965 25.336 142.385 1.00 15.01 578 GLY B O 1
ATOM 1405 N N . LEU B 2 17 ? 14.996 24.220 142.427 1.00 15.49 579 LEU B N 1
ATOM 1406 C CA . LEU B 2 17 ? 14.555 24.888 143.665 1.00 14.51 579 LEU B CA 1
ATOM 1407 C C . LEU B 2 17 ? 15.337 24.456 144.903 1.00 14.70 579 LEU B C 1
ATOM 1408 O O . LEU B 2 17 ? 15.455 25.217 145.848 1.00 15.09 579 LEU B O 1
ATOM 1413 N N . ILE B 2 18 ? 15.872 23.240 144.896 1.00 15.75 580 ILE B N 1
ATOM 1414 C CA . ILE B 2 18 ? 16.787 22.838 145.960 1.00 17.48 580 ILE B CA 1
ATOM 1415 C C . ILE B 2 18 ? 18.102 23.588 145.854 1.00 17.83 580 ILE B C 1
ATOM 1416 O O . ILE B 2 18 ? 18.621 24.042 146.870 1.00 19.06 580 ILE B O 1
ATOM 1421 N N . GLN B 2 19 ? 18.635 23.749 144.645 1.00 17.81 581 GLN B N 1
ATOM 1422 C CA . GLN B 2 19 ? 19.846 24.551 144.475 1.00 17.62 581 GLN B CA 1
ATOM 1423 C C . GLN B 2 19 ? 19.634 26.012 144.886 1.00 17.84 581 GLN B C 1
ATOM 1424 O O . GLN B 2 19 ? 20.575 26.671 145.390 1.00 16.94 581 GLN B O 1
ATOM 1430 N N . MET B 2 20 ? 18.428 26.531 144.684 1.00 14.58 582 MET B N 1
ATOM 1431 C CA . MET B 2 20 ? 18.153 27.898 145.087 1.00 15.52 582 MET B CA 1
ATOM 1432 C C . MET B 2 20 ? 17.960 28.052 146.606 1.00 16.15 582 MET B C 1
ATOM 1433 O O . MET B 2 20 ? 18.213 29.127 147.130 1.00 19.03 582 MET B O 1
ATOM 1438 N N . THR B 2 21 ? 17.502 27.009 147.291 1.00 13.76 583 THR B N 1
ATOM 1439 C CA . THR B 2 21 ? 17.064 27.150 148.682 1.00 14.06 583 THR B CA 1
ATOM 1440 C C . THR B 2 21 ? 17.942 26.367 149.655 1.00 13.40 583 THR B C 1
ATOM 1441 O O . THR B 2 21 ? 18.704 25.452 149.271 1.00 14.64 583 THR B O 1
ATOM 1446 N N . ALA C 1 1 ? 23.825 17.205 189.341 1.00 40.18 2 ALA C N 1
ATOM 1447 C CA . ALA C 1 1 ? 22.804 18.282 189.406 1.00 39.15 2 ALA C CA 1
ATOM 1448 C C . ALA C 1 1 ? 23.457 19.636 189.674 1.00 34.05 2 ALA C C 1
ATOM 1449 O O . ALA C 1 1 ? 24.503 19.728 190.328 1.00 34.82 2 ALA C O 1
ATOM 1451 N N . TYR C 1 2 ? 22.824 20.689 189.169 1.00 28.24 3 TYR C N 1
ATOM 1452 C CA . TYR C 1 2 ? 23.249 22.035 189.488 1.00 29.53 3 TYR C CA 1
ATOM 1453 C C . TYR C 1 2 ? 23.032 22.256 190.991 1.00 28.15 3 TYR C C 1
ATOM 1454 O O . TYR C 1 2 ? 22.138 21.652 191.605 1.00 27.90 3 TYR C O 1
ATOM 1463 N N . GLN C 1 3 ? 23.842 23.119 191.582 1.00 27.88 4 GLN C N 1
ATOM 1464 C CA . GLN C 1 3 ? 23.644 23.522 192.959 1.00 29.96 4 GLN C CA 1
ATOM 1465 C C . GLN C 1 3 ? 23.047 24.907 192.902 1.00 29.41 4 GLN C C 1
ATOM 1466 O O . GLN C 1 3 ? 23.405 25.720 192.042 1.00 26.58 4 GLN C O 1
ATOM 1472 N N A LEU C 1 4 ? 22.158 25.175 193.851 0.41 29.33 5 LEU C N 1
ATOM 1473 N N B LEU C 1 4 ? 22.094 25.191 193.769 0.59 28.87 5 LEU C N 1
ATOM 1474 C CA A LEU C 1 4 ? 21.474 26.457 193.947 0.41 31.45 5 LEU C CA 1
ATOM 1475 C CA B LEU C 1 4 ? 21.479 26.510 193.728 0.59 31.81 5 LEU C CA 1
ATOM 1476 C C A LEU C 1 4 ? 22.322 27.524 194.629 0.41 29.49 5 LEU C C 1
ATOM 1477 C C B LEU C 1 4 ? 22.291 27.509 194.569 0.59 29.85 5 LEU C C 1
ATOM 1478 O O A LEU C 1 4 ? 21.897 28.101 195.627 0.41 34.20 5 LEU C O 1
ATOM 1479 O O B LEU C 1 4 ? 21.833 27.995 195.600 0.59 35.72 5 LEU C O 1
ATOM 1488 N N . THR C 1 5 ? 23.504 27.799 194.091 1.00 24.75 6 THR C N 1
ATOM 1489 C CA . THR C 1 5 ? 24.358 28.862 194.617 1.00 21.80 6 THR C CA 1
ATOM 1490 C C . THR C 1 5 ? 23.953 30.192 193.994 1.00 19.98 6 THR C C 1
ATOM 1491 O O . THR C 1 5 ? 23.253 30.217 192.979 1.00 17.46 6 THR C O 1
ATOM 1495 N N A GLU C 1 6 ? 24.394 31.297 194.595 0.30 18.43 7 GLU C N 1
ATOM 1496 N N B GLU C 1 6 ? 24.421 31.284 194.571 0.70 18.80 7 GLU C N 1
ATOM 1497 C CA A GLU C 1 6 ? 24.083 32.640 194.077 0.30 18.12 7 GLU C CA 1
ATOM 1498 C CA B GLU C 1 6 ? 24.061 32.602 194.067 0.70 20.42 7 GLU C CA 1
ATOM 1499 C C A GLU C 1 6 ? 24.593 32.796 192.650 0.30 17.20 7 GLU C C 1
ATOM 1500 C C B GLU C 1 6 ? 24.593 32.795 192.650 0.70 17.65 7 GLU C C 1
ATOM 1501 O O A GLU C 1 6 ? 23.892 33.338 191.795 0.30 18.10 7 GLU C O 1
ATOM 1502 O O B GLU C 1 6 ? 23.904 33.359 191.798 0.70 19.43 7 GLU C O 1
ATOM 1513 N N . GLU C 1 7 ? 25.807 32.315 192.396 1.00 16.13 8 GLU C N 1
ATOM 1514 C CA . GLU C 1 7 ? 26.387 32.383 191.058 1.00 17.47 8 GLU C CA 1
ATOM 1515 C C . GLU C 1 7 ? 25.525 31.664 190.027 1.00 16.86 8 GLU C C 1
ATOM 1516 O O . GLU C 1 7 ? 25.223 32.216 188.969 1.00 17.38 8 GLU C O 1
ATOM 1522 N N . GLN C 1 8 ? 25.090 30.455 190.359 1.00 17.40 9 GLN C N 1
ATOM 1523 C CA . GLN C 1 8 ? 24.315 29.635 189.438 1.00 16.78 9 GLN C CA 1
ATOM 1524 C C . GLN C 1 8 ? 22.949 30.270 189.173 1.00 16.24 9 GLN C C 1
ATOM 1525 O O . GLN C 1 8 ? 22.459 30.270 188.041 1.00 15.86 9 GLN C O 1
ATOM 1531 N N . ILE C 1 9 ? 22.331 30.816 190.213 1.00 15.63 10 ILE C N 1
ATOM 1532 C CA . ILE C 1 9 ? 21.067 31.519 190.021 1.00 14.57 10 ILE C CA 1
ATOM 1533 C C . ILE C 1 9 ? 21.289 32.694 189.044 1.00 14.54 10 ILE C C 1
ATOM 1534 O O . ILE C 1 9 ? 20.520 32.875 188.100 1.00 14.74 10 ILE C O 1
ATOM 1539 N N . ALA C 1 10 ? 22.349 33.470 189.255 1.00 13.73 11 ALA C N 1
ATOM 1540 C CA . ALA C 1 10 ? 22.654 34.610 188.385 1.00 13.63 11 ALA C CA 1
ATOM 1541 C C . ALA C 1 10 ? 22.940 34.169 186.939 1.00 12.93 11 ALA C C 1
ATOM 1542 O O . ALA C 1 10 ? 22.560 34.858 185.991 1.00 15.54 11 ALA C O 1
ATOM 1544 N N . GLU C 1 11 ? 23.605 33.037 186.757 1.00 15.05 12 GLU C N 1
ATOM 1545 C CA . GLU C 1 11 ? 23.846 32.524 185.402 1.00 15.31 12 GLU C CA 1
ATOM 1546 C C . GLU C 1 11 ? 22.535 32.188 184.693 1.00 15.62 12 GLU C C 1
ATOM 1547 O O . GLU C 1 11 ? 22.327 32.566 183.546 1.00 14.37 12 GLU C O 1
ATOM 1553 N N . PHE C 1 12 ? 21.667 31.459 185.371 1.00 15.41 13 PHE C N 1
ATOM 1554 C CA . PHE C 1 12 ? 20.357 31.146 184.799 1.00 14.37 13 PHE C CA 1
ATOM 1555 C C . PHE C 1 12 ? 19.540 32.415 184.547 1.00 14.85 13 PHE C C 1
ATOM 1556 O O . PHE C 1 12 ? 18.879 32.524 183.531 1.00 15.93 13 PHE C O 1
ATOM 1564 N N . LYS C 1 13 ? 19.592 33.374 185.471 1.00 14.28 14 LYS C N 1
ATOM 1565 C CA . LYS C 1 13 ? 18.872 34.641 185.308 1.00 15.54 14 LYS C CA 1
ATOM 1566 C C . LYS C 1 13 ? 19.380 35.412 184.088 1.00 14.74 14 LYS C C 1
ATOM 1567 O O . LYS C 1 13 ? 18.590 35.978 183.333 1.00 15.67 14 LYS C O 1
ATOM 1573 N N . GLU C 1 14 ? 20.689 35.401 183.872 1.00 13.86 15 GLU C N 1
ATOM 1574 C CA . GLU C 1 14 ? 21.266 36.030 182.687 1.00 14.36 15 GLU C CA 1
ATOM 1575 C C . GLU C 1 14 ? 20.721 35.426 181.374 1.00 13.83 15 GLU C C 1
ATOM 1576 O O . GLU C 1 14 ? 20.429 36.163 180.421 1.00 14.13 15 GLU C O 1
ATOM 1582 N N . ALA C 1 15 ? 20.588 34.096 181.332 1.00 14.25 16 ALA C N 1
ATOM 1583 C CA . ALA C 1 15 ? 20.040 33.407 180.169 1.00 13.62 16 ALA C CA 1
ATOM 1584 C C . ALA C 1 15 ? 18.577 33.829 179.986 1.00 13.43 16 ALA C C 1
ATOM 1585 O O . ALA C 1 15 ? 18.142 34.231 178.901 1.00 12.00 16 ALA C O 1
ATOM 1587 N N . PHE C 1 16 ? 17.836 33.779 181.084 1.00 12.12 17 PHE C N 1
ATOM 1588 C CA . PHE C 1 16 ? 16.425 34.118 181.076 1.00 13.07 17 PHE C CA 1
ATOM 1589 C C . PHE C 1 16 ? 16.185 35.536 180.553 1.00 12.90 17 PHE C C 1
ATOM 1590 O O . PHE C 1 16 ? 15.339 35.744 179.686 1.00 13.13 17 PHE C O 1
ATOM 1598 N N . SER C 1 17 ? 16.982 36.481 181.039 1.00 14.78 18 SER C N 1
ATOM 1599 C CA . SER C 1 17 ? 16.838 37.892 180.690 1.00 16.66 18 SER C CA 1
ATOM 1600 C C . SER C 1 17 ? 17.174 38.190 179.232 1.00 14.88 18 SER C C 1
ATOM 1601 O O . SER C 1 17 ? 16.702 39.176 178.697 1.00 14.67 18 SER C O 1
ATOM 1604 N N . LEU C 1 18 ? 17.987 37.353 178.587 1.00 14.63 19 LEU C N 1
ATOM 1605 C CA . LEU C 1 18 ? 18.266 37.557 177.166 1.00 13.78 19 LEU C CA 1
ATOM 1606 C C . LEU C 1 18 ? 16.954 37.474 176.371 1.00 13.79 19 LEU C C 1
ATOM 1607 O O . LEU C 1 18 ? 16.717 38.241 175.426 1.00 16.48 19 LEU C O 1
ATOM 1612 N N . PHE C 1 19 ? 16.128 36.518 176.746 1.00 11.05 20 PHE C N 1
ATOM 1613 C CA . PHE C 1 19 ? 14.803 36.332 176.134 1.00 12.21 20 PHE C CA 1
ATOM 1614 C C . PHE C 1 19 ? 13.811 37.366 176.642 1.00 13.45 20 PHE C C 1
ATOM 1615 O O . PHE C 1 19 ? 13.080 38.001 175.860 1.00 14.29 20 PHE C O 1
ATOM 1623 N N . ASP C 1 20 ? 13.802 37.555 177.962 1.00 14.40 21 ASP C N 1
ATOM 1624 C CA . ASP C 1 20 ? 12.820 38.404 178.613 1.00 15.93 21 ASP C CA 1
ATOM 1625 C C . ASP C 1 20 ? 13.216 39.871 178.532 1.00 14.65 21 ASP C C 1
ATOM 1626 O O . ASP C 1 20 ? 13.512 40.508 179.539 1.00 14.39 21 ASP C O 1
ATOM 1631 N N . LYS C 1 21 ? 13.158 40.426 177.325 1.00 15.22 22 LYS C N 1
ATOM 1632 C CA . LYS C 1 21 ? 13.733 41.741 177.073 1.00 15.98 22 LYS C CA 1
ATOM 1633 C C . LYS C 1 21 ? 12.930 42.869 177.715 1.00 14.93 22 LYS C C 1
ATOM 1634 O O . LYS C 1 21 ? 13.463 43.968 177.928 1.00 16.97 22 LYS C O 1
ATOM 1640 N N . ASP C 1 22 ? 11.663 42.618 178.029 1.00 14.78 23 ASP C N 1
ATOM 1641 C CA . ASP C 1 22 ? 10.839 43.640 178.681 1.00 15.84 23 ASP C CA 1
ATOM 1642 C C . ASP C 1 22 ? 10.841 43.530 180.213 1.00 17.72 23 ASP C C 1
ATOM 1643 O O . ASP C 1 22 ? 10.205 44.317 180.900 1.00 18.37 23 ASP C O 1
ATOM 1648 N N . GLY C 1 23 ? 11.578 42.554 180.728 1.00 16.42 24 GLY C N 1
ATOM 1649 C CA . GLY C 1 23 ? 11.720 42.361 182.160 1.00 18.08 24 GLY C CA 1
ATOM 1650 C C . GLY C 1 23 ? 10.447 42.082 182.932 1.00 18.01 24 GLY C C 1
ATOM 1651 O O . GLY C 1 23 ? 10.375 42.381 184.124 1.00 22.54 24 GLY C O 1
ATOM 1652 N N . ASP C 1 24 ? 9.453 41.459 182.304 1.00 16.43 25 ASP C N 1
ATOM 1653 C CA . ASP C 1 24 ? 8.189 41.224 183.002 1.00 17.84 25 ASP C CA 1
ATOM 1654 C C . ASP C 1 24 ? 8.153 39.886 183.718 1.00 17.31 25 ASP C C 1
ATOM 1655 O O . ASP C 1 24 ? 7.154 39.540 184.321 1.00 21.26 25 ASP C O 1
ATOM 1660 N N . GLY C 1 25 ? 9.248 39.141 183.657 1.00 16.83 26 GLY C N 1
ATOM 1661 C CA . GLY C 1 25 ? 9.369 37.865 184.340 1.00 16.74 26 GLY C CA 1
ATOM 1662 C C . GLY C 1 25 ? 8.792 36.694 183.588 1.00 15.10 26 GLY C C 1
ATOM 1663 O O . GLY C 1 25 ? 8.768 35.569 184.117 1.00 16.50 26 GLY C O 1
ATOM 1664 N N . THR C 1 26 ? 8.355 36.917 182.349 1.00 15.36 27 THR C N 1
ATOM 1665 C CA . THR C 1 26 ? 7.868 35.813 181.522 1.00 15.72 27 THR C CA 1
ATOM 1666 C C . THR C 1 26 ? 8.514 35.885 180.143 1.00 13.14 27 THR C C 1
ATOM 1667 O O . THR C 1 26 ? 8.852 36.973 179.653 1.00 16.00 27 THR C O 1
ATOM 1671 N N . ILE C 1 27 ? 8.743 34.720 179.551 1.00 12.71 28 ILE C N 1
ATOM 1672 C CA . ILE C 1 27 ? 9.213 34.651 178.174 1.00 12.65 28 ILE C CA 1
ATOM 1673 C C . ILE C 1 27 ? 7.995 34.231 177.338 1.00 11.44 28 ILE C C 1
ATOM 1674 O O . ILE C 1 27 ? 7.366 33.203 177.589 1.00 10.77 28 ILE C O 1
ATOM 1679 N N . THR C 1 28 ? 7.690 35.043 176.340 1.00 12.41 29 THR C N 1
ATOM 1680 C CA . THR C 1 28 ? 6.570 34.810 175.455 1.00 12.63 29 THR C CA 1
ATOM 1681 C C . THR C 1 28 ? 7.019 34.218 174.122 1.00 12.68 29 THR C C 1
ATOM 1682 O O . THR C 1 28 ? 8.219 34.194 173.810 1.00 12.87 29 THR C O 1
ATOM 1686 N N . THR C 1 29 ? 6.056 33.788 173.313 1.00 13.24 30 THR C N 1
ATOM 1687 C CA . THR C 1 29 ? 6.384 33.334 171.956 1.00 13.41 30 THR C CA 1
ATOM 1688 C C . THR C 1 29 ? 7.036 34.444 171.138 1.00 12.71 30 THR C C 1
ATOM 1689 O O . THR C 1 29 ? 7.960 34.178 170.360 1.00 11.47 30 THR C O 1
ATOM 1693 N N . LYS C 1 30 ? 6.551 35.670 171.291 1.00 13.37 31 LYS C N 1
ATOM 1694 C CA . LYS C 1 30 ? 7.127 36.826 170.600 1.00 15.42 31 LYS C CA 1
ATOM 1695 C C . LYS C 1 30 ? 8.606 36.986 170.960 1.00 13.23 31 LYS C C 1
ATOM 1696 O O . LYS C 1 30 ? 9.460 37.198 170.085 1.00 12.44 31 LYS C O 1
ATOM 1702 N N . GLU C 1 31 ? 8.900 36.913 172.253 1.00 12.26 32 GLU C N 1
ATOM 1703 C CA . GLU C 1 31 ? 10.264 37.061 172.737 1.00 12.38 32 GLU C CA 1
ATOM 1704 C C . GLU C 1 31 ? 11.200 35.945 172.257 1.00 11.20 32 GLU C C 1
ATOM 1705 O O . GLU C 1 31 ? 12.352 36.205 171.874 1.00 12.98 32 GLU C O 1
ATOM 1711 N N . LEU C 1 32 ? 10.697 34.720 172.256 1.00 10.55 33 LEU C N 1
ATOM 1712 C CA . LEU C 1 32 ? 11.469 33.574 171.756 1.00 10.90 33 LEU C CA 1
ATOM 1713 C C . LEU C 1 32 ? 11.670 33.735 170.230 1.00 10.43 33 LEU C C 1
ATOM 1714 O O . LEU C 1 32 ? 12.771 33.554 169.709 1.00 11.41 33 LEU C O 1
ATOM 1719 N N . GLY C 1 33 ? 10.626 34.145 169.540 1.00 9.33 34 GLY C N 1
ATOM 1720 C CA . GLY C 1 33 ? 10.732 34.368 168.094 1.00 10.44 34 GLY C CA 1
ATOM 1721 C C . GLY C 1 33 ? 11.808 35.364 167.731 1.00 9.34 34 GLY C C 1
ATOM 1722 O O . GLY C 1 33 ? 12.556 35.153 166.781 1.00 9.23 34 GLY C O 1
ATOM 1723 N N . THR C 1 34 ? 11.871 36.479 168.458 1.00 10.25 35 THR C N 1
ATOM 1724 C CA . THR C 1 34 ? 12.858 37.503 168.167 1.00 11.10 35 THR C CA 1
ATOM 1725 C C . THR C 1 34 ? 14.261 36.906 168.253 1.00 10.28 35 THR C C 1
ATOM 1726 O O . THR C 1 34 ? 15.084 37.116 167.368 1.00 11.29 35 THR C O 1
ATOM 1730 N N . VAL C 1 35 ? 14.522 36.147 169.318 1.00 10.37 36 VAL C N 1
ATOM 1731 C CA . VAL C 1 35 ? 15.840 35.522 169.481 1.00 11.49 36 VAL C CA 1
ATOM 1732 C C . VAL C 1 35 ? 16.105 34.493 168.389 1.00 10.42 36 VAL C C 1
ATOM 1733 O O . VAL C 1 35 ? 17.184 34.493 167.790 1.00 11.92 36 VAL C O 1
ATOM 1737 N N . MET C 1 36 ? 15.142 33.618 168.103 1.00 10.43 37 MET C N 1
ATOM 1738 C CA . MET C 1 36 ? 15.322 32.635 167.031 1.00 9.84 37 MET C CA 1
ATOM 1739 C C . MET C 1 36 ? 15.654 33.254 165.669 1.00 9.74 37 MET C C 1
ATOM 1740 O O . MET C 1 36 ? 16.528 32.765 164.970 1.00 10.84 37 MET C O 1
ATOM 1745 N N . ARG C 1 37 ? 15.015 34.353 165.330 1.00 10.48 38 ARG C N 1
ATOM 1746 C CA . ARG C 1 37 ? 15.281 35.024 164.059 1.00 10.60 38 ARG C CA 1
ATOM 1747 C C . ARG C 1 37 ? 16.677 35.632 164.077 1.00 10.97 38 ARG C C 1
ATOM 1748 O O . ARG C 1 37 ? 17.389 35.595 163.058 1.00 12.48 38 ARG C O 1
ATOM 1756 N N . SER C 1 38 ? 17.103 36.115 165.240 1.00 10.61 39 SER C N 1
ATOM 1757 C CA . SER C 1 38 ? 18.466 36.608 165.392 1.00 12.12 39 SER C CA 1
ATOM 1758 C C . SER C 1 38 ? 19.510 35.488 165.260 1.00 12.04 39 SER C C 1
ATOM 1759 O O . SER C 1 38 ? 20.706 35.766 165.048 1.00 14.09 39 SER C O 1
ATOM 1762 N N . LEU C 1 39 ? 19.076 34.233 165.373 1.00 11.78 40 LEU C N 1
ATOM 1763 C CA . LEU C 1 39 ? 19.968 33.073 165.204 1.00 12.82 40 LEU C CA 1
ATOM 1764 C C . LEU C 1 39 ? 19.733 32.354 163.867 1.00 12.07 40 LEU C C 1
ATOM 1765 O O . LEU C 1 39 ? 20.048 31.174 163.711 1.00 13.80 40 LEU C O 1
ATOM 1770 N N . GLY C 1 40 ? 19.169 33.056 162.887 1.00 10.52 41 GLY C N 1
ATOM 1771 C CA . GLY C 1 40 ? 19.013 32.493 161.564 1.00 11.78 41 GLY C CA 1
ATOM 1772 C C . GLY C 1 40 ? 17.890 31.498 161.342 1.00 12.28 41 GLY C C 1
ATOM 1773 O O . GLY C 1 40 ? 17.899 30.804 160.333 1.00 12.53 41 GLY C O 1
ATOM 1774 N N . GLN C 1 41 ? 16.917 31.455 162.253 1.00 11.22 42 GLN C N 1
ATOM 1775 C CA . GLN C 1 41 ? 15.775 30.561 162.148 1.00 12.43 42 GLN C CA 1
ATOM 1776 C C . GLN C 1 41 ? 14.484 31.364 162.063 1.00 11.79 42 GLN C C 1
ATOM 1777 O O . GLN C 1 41 ? 14.403 32.478 162.573 1.00 14.23 42 GLN C O 1
ATOM 1783 N N . ASN C 1 42 ? 13.463 30.801 161.425 1.00 11.55 43 ASN C N 1
ATOM 1784 C CA . ASN C 1 42 ? 12.199 31.501 161.314 1.00 10.73 43 ASN C CA 1
ATOM 1785 C C . ASN C 1 42 ? 11.056 30.549 161.635 1.00 10.78 43 ASN C C 1
ATOM 1786 O O . ASN C 1 42 ? 10.248 30.219 160.765 1.00 13.42 43 ASN C O 1
ATOM 1791 N N . PRO C 1 43 ? 10.977 30.107 162.890 1.00 11.34 44 PRO C N 1
ATOM 1792 C CA . PRO C 1 43 ? 9.857 29.231 163.238 1.00 12.29 44 PRO C CA 1
ATOM 1793 C C . PRO C 1 43 ? 8.496 29.925 163.167 1.00 12.29 44 PRO C C 1
ATOM 1794 O O . PRO C 1 43 ? 8.378 31.126 163.366 1.00 12.64 44 PRO C O 1
ATOM 1798 N N . THR C 1 44 ? 7.463 29.137 162.896 1.00 14.13 45 THR C N 1
ATOM 1799 C CA . THR C 1 44 ? 6.115 29.649 162.871 1.00 13.15 45 THR C CA 1
ATOM 1800 C C . THR C 1 44 ? 5.634 29.865 164.317 1.00 12.91 45 THR C C 1
ATOM 1801 O O . THR C 1 44 ? 6.252 29.406 165.275 1.00 10.71 45 THR C O 1
ATOM 1805 N N . GLU C 1 45 ? 4.501 30.527 164.455 1.00 12.87 46 GLU C N 1
ATOM 1806 C CA . GLU C 1 45 ? 3.909 30.715 165.759 1.00 12.86 46 GLU C CA 1
ATOM 1807 C C . GLU C 1 45 ? 3.622 29.394 166.464 1.00 12.83 46 GLU C C 1
ATOM 1808 O O . GLU C 1 45 ? 3.886 29.267 167.645 1.00 11.77 46 GLU C O 1
ATOM 1814 N N . ALA C 1 46 ? 3.083 28.413 165.739 1.00 12.97 47 ALA C N 1
ATOM 1815 C CA . ALA C 1 46 ? 2.788 27.090 166.320 1.00 12.02 47 ALA C CA 1
ATOM 1816 C C . ALA C 1 46 ? 4.067 26.410 166.764 1.00 11.22 47 ALA C C 1
ATOM 1817 O O . ALA C 1 46 ? 4.099 25.753 167.792 1.00 11.96 47 ALA C O 1
ATOM 1819 N N . GLU C 1 47 ? 5.114 26.546 165.967 1.00 11.01 48 GLU C N 1
ATOM 1820 C CA . GLU C 1 47 ? 6.414 25.975 166.312 1.00 13.10 48 GLU C CA 1
ATOM 1821 C C . GLU C 1 47 ? 6.953 26.627 167.566 1.00 11.59 48 GLU C C 1
ATOM 1822 O O . GLU C 1 47 ? 7.508 25.948 168.439 1.00 13.93 48 GLU C O 1
ATOM 1828 N N . LEU C 1 48 ? 6.774 27.940 167.672 1.00 12.21 49 LEU C N 1
ATOM 1829 C CA . LEU C 1 48 ? 7.196 28.674 168.866 1.00 11.05 49 LEU C CA 1
ATOM 1830 C C . LEU C 1 48 ? 6.372 28.293 170.095 1.00 11.01 49 LEU C C 1
ATOM 1831 O O . LEU C 1 48 ? 6.929 28.141 171.161 1.00 10.50 49 LEU C O 1
ATOM 1836 N N . GLN C 1 49 ? 5.053 28.153 169.937 1.00 11.47 50 GLN C N 1
ATOM 1837 C CA . GLN C 1 49 ? 4.202 27.656 171.027 1.00 11.49 50 GLN C CA 1
ATOM 1838 C C . GLN C 1 49 ? 4.711 26.293 171.503 1.00 11.42 50 GLN C C 1
ATOM 1839 O O . GLN C 1 49 ? 4.765 26.039 172.683 1.00 12.74 50 GLN C O 1
ATOM 1845 N N . ASP C 1 50 ? 5.092 25.420 170.573 1.00 11.96 51 ASP C N 1
ATOM 1846 C CA . ASP C 1 50 ? 5.518 24.092 170.958 1.00 12.77 51 ASP C CA 1
ATOM 1847 C C . ASP C 1 50 ? 6.828 24.166 171.758 1.00 12.67 51 ASP C C 1
ATOM 1848 O O . ASP C 1 50 ? 7.014 23.423 172.716 1.00 13.16 51 ASP C O 1
ATOM 1853 N N . MET C 1 51 ? 7.722 25.060 171.365 1.00 12.24 52 MET C N 1
ATOM 1854 C CA . MET C 1 51 ? 8.983 25.242 172.096 1.00 12.16 52 MET C CA 1
ATOM 1855 C C . MET C 1 51 ? 8.683 25.755 173.497 1.00 11.95 52 MET C C 1
ATOM 1856 O O . MET C 1 51 ? 9.239 25.270 174.475 1.00 12.69 52 MET C O 1
ATOM 1861 N N . ILE C 1 52 ? 7.797 26.738 173.588 1.00 10.71 53 ILE C N 1
ATOM 1862 C CA . ILE C 1 52 ? 7.410 27.300 174.879 1.00 12.05 53 ILE C CA 1
ATOM 1863 C C . ILE C 1 52 ? 6.733 26.235 175.733 1.00 12.80 53 ILE C C 1
ATOM 1864 O O . ILE C 1 52 ? 7.004 26.102 176.945 1.00 14.76 53 ILE C O 1
ATOM 1869 N N . ASN C 1 53 ? 5.847 25.464 175.122 1.00 13.62 54 ASN C N 1
ATOM 1870 C CA . ASN C 1 53 ? 4.989 24.550 175.892 1.00 15.59 54 ASN C CA 1
ATOM 1871 C C . ASN C 1 53 ? 5.701 23.284 176.399 1.00 15.32 54 ASN C C 1
ATOM 1872 O O . ASN C 1 53 ? 5.194 22.599 177.298 1.00 16.49 54 ASN C O 1
ATOM 1877 N N . GLU C 1 54 ? 6.894 23.003 175.875 1.00 14.15 55 GLU C N 1
ATOM 1878 C CA . GLU C 1 54 ? 7.782 21.989 176.470 1.00 15.50 55 GLU C CA 1
ATOM 1879 C C . GLU C 1 54 ? 8.227 22.387 177.886 1.00 16.60 55 GLU C C 1
ATOM 1880 O O . GLU C 1 54 ? 8.662 21.530 178.688 1.00 19.08 55 GLU C O 1
ATOM 1886 N N . VAL C 1 55 ? 8.176 23.686 178.160 1.00 15.33 56 VAL C N 1
ATOM 1887 C CA . VAL C 1 55 ? 8.689 24.275 179.414 1.00 16.15 56 VAL C CA 1
ATOM 1888 C C . VAL C 1 55 ? 7.559 24.815 180.325 1.00 16.05 56 VAL C C 1
ATOM 1889 O O . VAL C 1 55 ? 7.583 24.638 181.557 1.00 17.15 56 VAL C O 1
ATOM 1893 N N . ASP C 1 56 ? 6.599 25.506 179.728 1.00 16.09 57 ASP C N 1
ATOM 1894 C CA . ASP C 1 56 ? 5.389 25.954 180.445 1.00 14.99 57 ASP C CA 1
ATOM 1895 C C . ASP C 1 56 ? 4.730 24.772 181.099 1.00 16.29 57 ASP C C 1
ATOM 1896 O O . ASP C 1 56 ? 4.574 23.719 180.472 1.00 19.27 57 ASP C O 1
ATOM 1901 N N . ALA C 1 57 ? 4.337 24.933 182.357 1.00 15.27 58 ALA C N 1
ATOM 1902 C CA . ALA C 1 57 ? 3.706 23.839 183.085 1.00 15.90 58 ALA C CA 1
ATOM 1903 C C . ALA C 1 57 ? 2.355 24.213 183.652 1.00 17.07 58 ALA C C 1
ATOM 1904 O O . ALA C 1 57 ? 1.623 23.333 184.085 1.00 20.64 58 ALA C O 1
ATOM 1906 N N . ASP C 1 58 ? 2.019 25.498 183.670 1.00 16.83 59 ASP C N 1
ATOM 1907 C CA . ASP C 1 58 ? 0.746 25.932 184.243 1.00 17.47 59 ASP C CA 1
ATOM 1908 C C . ASP C 1 58 ? -0.197 26.462 183.192 1.00 16.56 59 ASP C C 1
ATOM 1909 O O . ASP C 1 58 ? -1.228 27.044 183.521 1.00 18.07 59 ASP C O 1
ATOM 1914 N N . GLY C 1 59 ? 0.139 26.251 181.923 1.00 16.26 60 GLY C N 1
ATOM 1915 C CA . GLY C 1 59 ? -0.809 26.546 180.840 1.00 17.22 60 GLY C CA 1
ATOM 1916 C C . GLY C 1 59 ? -1.096 28.015 180.551 1.00 14.36 60 GLY C C 1
ATOM 1917 O O . GLY C 1 59 ? -2.104 28.342 179.897 1.00 15.41 60 GLY C O 1
ATOM 1918 N N . ASN C 1 60 ? -0.241 28.923 181.009 1.00 14.12 61 ASN C N 1
ATOM 1919 C CA . ASN C 1 60 ? -0.397 30.338 180.602 1.00 14.73 61 ASN C CA 1
ATOM 1920 C C . ASN C 1 60 ? 0.342 30.681 179.293 1.00 14.03 61 ASN C C 1
ATOM 1921 O O . ASN C 1 60 ? 0.383 31.838 178.910 1.00 16.56 61 ASN C O 1
ATOM 1926 N N . GLY C 1 61 ? 0.952 29.687 178.641 1.00 15.33 62 GLY C N 1
ATOM 1927 C CA . GLY C 1 61 ? 1.595 29.910 177.345 1.00 15.84 62 GLY C CA 1
ATOM 1928 C C . GLY C 1 61 ? 2.887 30.703 177.353 1.00 14.61 62 GLY C C 1
ATOM 1929 O O . GLY C 1 61 ? 3.360 31.134 176.292 1.00 14.01 62 GLY C O 1
ATOM 1930 N N . THR C 1 62 ? 3.458 30.901 178.540 1.00 13.19 63 THR C N 1
ATOM 1931 C CA . THR C 1 62 ? 4.698 31.630 178.712 1.00 13.81 63 THR C CA 1
ATOM 1932 C C . THR C 1 62 ? 5.512 30.876 179.743 1.00 14.03 63 THR C C 1
ATOM 1933 O O . THR C 1 62 ? 4.992 29.946 180.412 1.00 13.49 63 THR C O 1
ATOM 1937 N N . ILE C 1 63 ? 6.782 31.254 179.835 1.00 12.17 64 ILE C N 1
ATOM 1938 C CA . ILE C 1 63 ? 7.767 30.589 180.703 1.00 12.87 64 ILE C CA 1
ATOM 1939 C C . ILE C 1 63 ? 8.189 31.556 181.816 1.00 13.10 64 ILE C C 1
ATOM 1940 O O . ILE C 1 63 ? 8.641 32.657 181.539 1.00 11.98 64 ILE C O 1
ATOM 1945 N N . ASP C 1 64 ? 8.041 31.147 183.070 1.00 12.79 65 ASP C N 1
ATOM 1946 C CA . ASP C 1 64 ? 8.554 31.948 184.180 1.00 13.10 65 ASP C CA 1
ATOM 1947 C C . ASP C 1 64 ? 9.860 31.346 184.679 1.00 12.41 65 ASP C C 1
ATOM 1948 O O . ASP C 1 64 ? 10.321 30.315 184.146 1.00 12.12 65 ASP C O 1
ATOM 1953 N N . PHE C 1 65 ? 10.503 32.000 185.651 1.00 12.26 66 PHE C N 1
ATOM 1954 C CA . PHE C 1 65 ? 11.805 31.533 186.098 1.00 12.36 66 PHE C CA 1
ATOM 1955 C C . PHE C 1 65 ? 11.768 30.121 186.706 1.00 14.14 66 PHE C C 1
ATOM 1956 O O . PHE C 1 65 ? 12.617 29.293 186.358 1.00 14.58 66 PHE C O 1
ATOM 1964 N N . PRO C 1 66 ? 10.777 29.820 187.589 1.00 13.63 67 PRO C N 1
ATOM 1965 C CA . PRO C 1 66 ? 10.757 28.431 188.079 1.00 14.49 67 PRO C CA 1
ATOM 1966 C C . PRO C 1 66 ? 10.609 27.398 186.974 1.00 13.81 67 PRO C C 1
ATOM 1967 O O . PRO C 1 66 ? 11.239 26.351 187.027 1.00 14.94 67 PRO C O 1
ATOM 1971 N N . GLU C 1 67 ? 9.813 27.693 185.961 1.00 13.59 68 GLU C N 1
ATOM 1972 C CA . GLU C 1 67 ? 9.687 26.767 184.828 1.00 13.42 68 GLU C CA 1
ATOM 1973 C C . GLU C 1 67 ? 11.012 26.616 184.049 1.00 12.49 68 GLU C C 1
ATOM 1974 O O . GLU C 1 67 ? 11.392 25.503 183.658 1.00 14.04 68 GLU C O 1
ATOM 1980 N N . PHE C 1 68 ? 11.708 27.729 183.851 1.00 12.97 69 PHE C N 1
ATOM 1981 C CA . PHE C 1 68 ? 13.014 27.734 183.194 1.00 13.57 69 PHE C CA 1
ATOM 1982 C C . PHE C 1 68 ? 14.016 26.887 183.967 1.00 13.54 69 PHE C C 1
ATOM 1983 O O . PHE C 1 68 ? 14.707 26.025 183.404 1.00 13.97 69 PHE C O 1
ATOM 1991 N N . LEU C 1 69 ? 14.077 27.100 185.277 1.00 13.63 70 LEU C N 1
ATOM 1992 C CA . LEU C 1 69 ? 14.937 26.281 186.126 1.00 14.68 70 LEU C CA 1
ATOM 1993 C C . LEU C 1 69 ? 14.600 24.780 186.056 1.00 13.57 70 LEU C C 1
ATOM 1994 O O . LEU C 1 69 ? 15.503 23.933 185.997 1.00 13.73 70 LEU C O 1
ATOM 1999 N N . THR C 1 70 ? 13.310 24.458 186.068 1.00 14.95 71 THR C N 1
ATOM 2000 C CA . THR C 1 70 ? 12.824 23.079 186.009 1.00 15.02 71 THR C CA 1
ATOM 2001 C C . THR C 1 70 ? 13.274 22.401 184.699 1.00 15.28 71 THR C C 1
ATOM 2002 O O . THR C 1 70 ? 13.734 21.248 184.710 1.00 15.51 71 THR C O 1
ATOM 2006 N N A MET C 1 71 ? 13.159 23.129 183.594 0.60 15.06 72 MET C N 1
ATOM 2007 N N B MET C 1 71 ? 13.154 23.133 183.592 0.40 15.50 72 MET C N 1
ATOM 2008 C CA A MET C 1 71 ? 13.659 22.669 182.305 0.60 15.97 72 MET C CA 1
ATOM 2009 C CA B MET C 1 71 ? 13.672 22.699 182.295 0.40 16.45 72 MET C CA 1
ATOM 2010 C C A MET C 1 71 ? 15.153 22.351 182.371 0.60 15.92 72 MET C C 1
ATOM 2011 C C B MET C 1 71 ? 15.152 22.352 182.375 0.40 16.23 72 MET C C 1
ATOM 2012 O O A MET C 1 71 ? 15.587 21.322 181.865 0.60 16.02 72 MET C O 1
ATOM 2013 O O B MET C 1 71 ? 15.574 21.307 181.889 0.40 16.24 72 MET C O 1
ATOM 2022 N N . MET C 1 72 ? 15.934 23.230 182.994 1.00 15.87 73 MET C N 1
ATOM 2023 C CA . MET C 1 72 ? 17.376 23.009 183.116 1.00 16.38 73 MET C CA 1
ATOM 2024 C C . MET C 1 72 ? 17.676 21.804 184.005 1.00 16.64 73 MET C C 1
ATOM 2025 O O . MET C 1 72 ? 18.577 21.017 183.711 1.00 18.36 73 MET C O 1
ATOM 2030 N N . ALA C 1 73 ? 16.915 21.644 185.080 1.00 16.16 74 ALA C N 1
ATOM 2031 C CA . ALA C 1 73 ? 17.082 20.480 185.928 1.00 19.27 74 ALA C CA 1
ATOM 2032 C C . ALA C 1 73 ? 16.802 19.190 185.151 1.00 20.79 74 ALA C C 1
ATOM 2033 O O . ALA C 1 73 ? 17.586 18.233 185.218 1.00 22.13 74 ALA C O 1
ATOM 2035 N N A ARG C 1 74 ? 15.694 19.189 184.416 0.61 18.40 75 ARG C N 1
ATOM 2036 N N B ARG C 1 74 ? 15.694 19.173 184.413 0.39 19.61 75 ARG C N 1
ATOM 2037 C CA A ARG C 1 74 ? 15.248 18.052 183.621 0.61 21.83 75 ARG C CA 1
ATOM 2038 C CA B ARG C 1 74 ? 15.281 18.000 183.648 0.39 22.27 75 ARG C CA 1
ATOM 2039 C C A ARG C 1 74 ? 16.259 17.625 182.563 0.61 23.34 75 ARG C C 1
ATOM 2040 C C B ARG C 1 74 ? 16.282 17.610 182.564 0.39 23.64 75 ARG C C 1
ATOM 2041 O O A ARG C 1 74 ? 16.554 16.440 182.433 0.61 26.85 75 ARG C O 1
ATOM 2042 O O B ARG C 1 74 ? 16.602 16.433 182.419 0.39 26.92 75 ARG C O 1
ATOM 2057 N N . LYS C 1 75 ? 16.763 18.589 181.801 1.00 23.76 76 LYS C N 1
ATOM 2058 C CA . LYS C 1 75 ? 17.755 18.323 180.759 1.00 24.64 76 LYS C CA 1
ATOM 2059 C C . LYS C 1 75 ? 19.081 17.843 181.329 1.00 27.84 76 LYS C C 1
ATOM 2060 O O . LYS C 1 75 ? 19.676 16.912 180.806 1.00 31.39 76 LYS C O 1
ATOM 2066 N N . MET C 1 76 ? 19.546 18.475 182.398 1.00 27.95 77 MET C N 1
ATOM 2067 C CA . MET C 1 76 ? 20.769 18.028 183.044 1.00 32.85 77 MET C CA 1
ATOM 2068 C C . MET C 1 76 ? 20.671 16.543 183.391 1.00 34.64 77 MET C C 1
ATOM 2069 O O . MET C 1 76 ? 21.638 15.804 183.234 1.00 37.00 77 MET C O 1
ATOM 2074 N N . LYS C 1 77 ? 19.496 16.120 183.854 1.00 36.67 78 LYS C N 1
ATOM 2075 C CA . LYS C 1 77 ? 19.250 14.729 184.231 1.00 42.32 78 LYS C CA 1
ATOM 2076 C C . LYS C 1 77 ? 19.036 13.804 183.021 1.00 41.43 78 LYS C C 1
ATOM 2077 O O . LYS C 1 77 ? 19.471 12.651 183.040 1.00 42.16 78 LYS C O 1
ATOM 2083 N N . ASP C 1 78 ? 18.367 14.311 181.981 1.00 45.26 79 ASP C N 1
ATOM 2084 C CA . ASP C 1 78 ? 17.907 13.489 180.845 1.00 42.58 79 ASP C CA 1
ATOM 2085 C C . ASP C 1 78 ? 18.909 13.364 179.700 1.00 39.11 79 ASP C C 1
ATOM 2086 O O . ASP C 1 78 ? 18.989 12.317 179.072 1.00 41.41 79 ASP C O 1
ATOM 2091 N N . THR C 1 79 ? 19.630 14.440 179.404 1.00 38.05 80 THR C N 1
ATOM 2092 C CA . THR C 1 79 ? 20.511 14.489 178.228 1.00 42.49 80 THR C CA 1
ATOM 2093 C C . THR C 1 79 ? 21.977 14.353 178.636 1.00 41.00 80 THR C C 1
ATOM 2094 O O . THR C 1 79 ? 22.366 14.798 179.719 1.00 41.37 80 THR C O 1
ATOM 2098 N N . ASP C 1 80 ? 22.783 13.743 177.765 1.00 34.15 81 ASP C N 1
ATOM 2099 C CA . ASP C 1 80 ? 24.216 13.618 178.014 1.00 33.80 81 ASP C CA 1
ATOM 2100 C C . ASP C 1 80 ? 25.028 14.700 177.300 1.00 32.70 81 ASP C C 1
ATOM 2101 O O . ASP C 1 80 ? 24.502 15.451 176.468 1.00 30.47 81 ASP C O 1
ATOM 2106 N N . SER C 1 81 ? 26.308 14.781 177.660 1.00 34.59 82 SER C N 1
ATOM 2107 C CA . SER C 1 81 ? 27.227 15.788 177.129 1.00 33.06 82 SER C CA 1
ATOM 2108 C C . SER C 1 81 ? 27.258 15.768 175.622 1.00 28.78 82 SER C C 1
ATOM 2109 O O . SER C 1 81 ? 27.279 16.822 174.974 1.00 30.44 82 SER C O 1
ATOM 2112 N N . GLU C 1 82 ? 27.270 14.568 175.058 1.00 27.73 83 GLU C N 1
ATOM 2113 C CA . GLU C 1 82 ? 27.351 14.430 173.611 1.00 27.35 83 GLU C CA 1
ATOM 2114 C C . GLU C 1 82 ? 26.174 15.133 172.922 1.00 23.42 83 GLU C C 1
ATOM 2115 O O . GLU C 1 82 ? 26.387 15.910 171.990 1.00 23.61 83 GLU C O 1
ATOM 2121 N N A GLU C 1 83 ? 24.958 14.829 173.389 0.37 23.26 84 GLU C N 1
ATOM 2122 N N B GLU C 1 83 ? 24.951 14.881 173.373 0.63 22.60 84 GLU C N 1
ATOM 2123 C CA A GLU C 1 83 ? 23.720 15.442 172.895 0.37 22.67 84 GLU C CA 1
ATOM 2124 C CA B GLU C 1 83 ? 23.795 15.494 172.729 0.63 22.66 84 GLU C CA 1
ATOM 2125 C C A GLU C 1 83 ? 23.785 16.950 173.009 0.37 20.94 84 GLU C C 1
ATOM 2126 C C B GLU C 1 83 ? 23.738 16.988 173.006 0.63 20.34 84 GLU C C 1
ATOM 2127 O O A GLU C 1 83 ? 23.482 17.672 172.058 0.37 21.55 84 GLU C O 1
ATOM 2128 O O B GLU C 1 83 ? 23.314 17.753 172.138 0.63 22.09 84 GLU C O 1
ATOM 2139 N N . GLU C 1 84 ? 24.170 17.407 174.196 1.00 21.47 85 GLU C N 1
ATOM 2140 C CA . GLU C 1 84 ? 24.266 18.834 174.509 1.00 22.56 85 GLU C CA 1
ATOM 2141 C C . GLU C 1 84 ? 25.176 19.550 173.505 1.00 20.16 85 GLU C C 1
ATOM 2142 O O . GLU C 1 84 ? 24.848 20.621 172.993 1.00 18.61 85 GLU C O 1
ATOM 2148 N N . ILE C 1 85 ? 26.328 18.965 173.238 1.00 18.96 86 ILE C N 1
ATOM 2149 C CA . ILE C 1 85 ? 27.283 19.607 172.348 1.00 18.96 86 ILE C CA 1
ATOM 2150 C C . ILE C 1 85 ? 26.760 19.599 170.903 1.00 16.51 86 ILE C C 1
ATOM 2151 O O . ILE C 1 85 ? 26.961 20.558 170.168 1.00 15.05 86 ILE C O 1
ATOM 2156 N N . ARG C 1 86 ? 26.063 18.540 170.509 1.00 16.68 87 ARG C N 1
ATOM 2157 C CA . ARG C 1 86 ? 25.412 18.509 169.197 1.00 17.80 87 ARG C CA 1
ATOM 2158 C C . ARG C 1 86 ? 24.395 19.639 169.062 1.00 16.67 87 ARG C C 1
ATOM 2159 O O . ARG C 1 86 ? 24.383 20.339 168.060 1.00 17.60 87 ARG C O 1
ATOM 2167 N N . GLU C 1 87 ? 23.564 19.833 170.077 1.00 15.49 88 GLU C N 1
ATOM 2168 C CA . GLU C 1 87 ? 22.595 20.955 170.069 1.00 16.17 88 GLU C CA 1
ATOM 2169 C C . GLU C 1 87 ? 23.291 22.321 169.968 1.00 15.48 88 GLU C C 1
ATOM 2170 O O . GLU C 1 87 ? 22.825 23.226 169.238 1.00 15.09 88 GLU C O 1
ATOM 2176 N N . ALA C 1 88 ? 24.396 22.479 170.695 1.00 13.98 89 ALA C N 1
ATOM 2177 C CA . ALA C 1 88 ? 25.193 23.709 170.593 1.00 13.94 89 ALA C CA 1
ATOM 2178 C C . ALA C 1 88 ? 25.712 23.914 169.172 1.00 12.70 89 ALA C C 1
ATOM 2179 O O . ALA C 1 88 ? 25.536 24.981 168.606 1.00 14.78 89 ALA C O 1
ATOM 2181 N N . PHE C 1 89 ? 26.292 22.881 168.572 1.00 12.28 90 PHE C N 1
ATOM 2182 C CA . PHE C 1 89 ? 26.762 22.976 167.195 1.00 11.96 90 PHE C CA 1
ATOM 2183 C C . PHE C 1 89 ? 25.698 23.482 166.217 1.00 11.68 90 PHE C C 1
ATOM 2184 O O . PHE C 1 89 ? 25.959 24.377 165.402 1.00 13.24 90 PHE C O 1
ATOM 2192 N N . ARG C 1 90 ? 24.496 22.951 166.342 1.00 11.44 91 ARG C N 1
ATOM 2193 C CA . ARG C 1 90 ? 23.395 23.298 165.460 1.00 14.58 91 ARG C CA 1
ATOM 2194 C C . ARG C 1 90 ? 23.005 24.769 165.585 1.00 14.74 91 ARG C C 1
ATOM 2195 O O . ARG C 1 90 ? 22.617 25.398 164.604 1.00 17.29 91 ARG C O 1
ATOM 2203 N N . VAL C 1 91 ? 23.097 25.316 166.791 1.00 13.66 92 VAL C N 1
ATOM 2204 C CA . VAL C 1 91 ? 22.832 26.730 166.983 1.00 13.54 92 VAL C CA 1
ATOM 2205 C C . VAL C 1 91 ? 23.882 27.599 166.297 1.00 13.30 92 VAL C C 1
ATOM 2206 O O . VAL C 1 91 ? 23.548 28.611 165.636 1.00 15.30 92 VAL C O 1
ATOM 2210 N N . PHE C 1 92 ? 25.149 27.252 166.480 1.00 12.10 93 PHE C N 1
ATOM 2211 C CA . PHE C 1 92 ? 26.227 28.051 165.881 1.00 12.87 93 PHE C CA 1
ATOM 2212 C C . PHE C 1 92 ? 26.293 27.904 164.372 1.00 13.44 93 PHE C C 1
ATOM 2213 O O . PHE C 1 92 ? 26.591 28.871 163.675 1.00 14.00 93 PHE C O 1
ATOM 2221 N N . ASP C 1 93 ? 25.994 26.707 163.872 1.00 13.44 94 ASP C N 1
ATOM 2222 C CA . ASP C 1 93 ? 25.953 26.459 162.425 1.00 14.42 94 ASP C CA 1
ATOM 2223 C C . ASP C 1 93 ? 24.608 26.980 161.908 1.00 14.61 94 ASP C C 1
ATOM 2224 O O . ASP C 1 93 ? 23.650 26.252 161.686 1.00 13.12 94 ASP C O 1
ATOM 2229 N N . LYS C 1 94 ? 24.575 28.288 161.762 1.00 16.29 95 LYS C N 1
ATOM 2230 C CA . LYS C 1 94 ? 23.360 29.036 161.568 1.00 17.96 95 LYS C CA 1
ATOM 2231 C C . LYS C 1 94 ? 22.611 28.594 160.316 1.00 17.76 95 LYS C C 1
ATOM 2232 O O . LYS C 1 94 ? 21.399 28.439 160.350 1.00 20.64 95 LYS C O 1
ATOM 2238 N N . ASP C 1 95 ? 23.330 28.324 159.232 1.00 17.31 96 ASP C N 1
ATOM 2239 C CA . ASP C 1 95 ? 22.672 27.891 157.987 1.00 18.42 96 ASP C CA 1
ATOM 2240 C C . ASP C 1 95 ? 22.529 26.367 157.836 1.00 17.22 96 ASP C C 1
ATOM 2241 O O . ASP C 1 95 ? 22.013 25.863 156.825 1.00 17.75 96 ASP C O 1
ATOM 2246 N N . GLY C 1 96 ? 22.986 25.624 158.840 1.00 17.07 97 GLY C N 1
ATOM 2247 C CA . GLY C 1 96 ? 22.842 24.179 158.833 1.00 15.91 97 GLY C CA 1
ATOM 2248 C C . GLY C 1 96 ? 23.669 23.444 157.798 1.00 13.70 97 GLY C C 1
ATOM 2249 O O . GLY C 1 96 ? 23.372 22.299 157.483 1.00 17.06 97 GLY C O 1
ATOM 2250 N N . ASN C 1 97 ? 24.755 24.037 157.316 1.00 14.49 98 ASN C N 1
ATOM 2251 C CA . ASN C 1 97 ? 25.543 23.398 156.252 1.00 15.00 98 ASN C CA 1
ATOM 2252 C C . ASN C 1 97 ? 26.667 22.487 156.744 1.00 14.38 98 ASN C C 1
ATOM 2253 O O . ASN C 1 97 ? 27.460 21.961 155.949 1.00 15.82 98 ASN C O 1
ATOM 2258 N N . GLY C 1 98 ? 26.765 22.332 158.061 1.00 14.13 99 GLY C N 1
ATOM 2259 C CA . GLY C 1 98 ? 27.770 21.479 158.690 1.00 13.10 99 GLY C CA 1
ATOM 2260 C C . GLY C 1 98 ? 29.093 22.143 159.001 1.00 14.10 99 GLY C C 1
ATOM 2261 O O . GLY C 1 98 ? 30.029 21.457 159.399 1.00 16.06 99 GLY C O 1
ATOM 2262 N N . TYR C 1 99 ? 29.181 23.467 158.826 1.00 14.31 100 TYR C N 1
ATOM 2263 C CA . TYR C 1 99 ? 30.413 24.177 159.124 1.00 13.48 100 TYR C CA 1
ATOM 2264 C C . TYR C 1 99 ? 30.056 25.491 159.784 1.00 14.21 100 TYR C C 1
ATOM 2265 O O . TYR C 1 99 ? 29.223 26.223 159.276 1.00 15.44 100 TYR C O 1
ATOM 2274 N N . ILE C 1 100 ? 30.690 25.786 160.904 1.00 12.55 101 ILE C N 1
ATOM 2275 C CA . ILE C 1 100 ? 30.573 27.102 161.501 1.00 11.87 101 ILE C CA 1
ATOM 2276 C C . ILE C 1 100 ? 31.627 28.033 160.861 1.00 12.45 101 ILE C C 1
ATOM 2277 O O . ILE C 1 100 ? 32.844 27.839 161.011 1.00 12.41 101 ILE C O 1
ATOM 2282 N N . SER C 1 101 ? 31.161 29.043 160.133 1.00 13.13 102 SER C N 1
ATOM 2283 C CA . SER C 1 101 ? 32.049 30.050 159.566 1.00 13.05 102 SER C CA 1
ATOM 2284 C C . SER C 1 101 ? 32.377 31.145 160.577 1.00 13.15 102 SER C C 1
ATOM 2285 O O . SER C 1 101 ? 31.751 31.234 161.624 1.00 11.07 102 SER C O 1
ATOM 2288 N N . ALA C 1 102 ? 33.368 31.971 160.255 1.00 11.87 103 ALA C N 1
ATOM 2289 C CA . ALA C 1 102 ? 33.694 33.102 161.114 1.00 11.78 103 ALA C CA 1
ATOM 2290 C C . ALA C 1 102 ? 32.526 34.075 161.175 1.00 12.15 103 ALA C C 1
ATOM 2291 O O . ALA C 1 102 ? 32.254 34.651 162.227 1.00 11.52 103 ALA C O 1
ATOM 2293 N N . ALA C 1 103 ? 31.827 34.274 160.052 1.00 12.11 104 ALA C N 1
ATOM 2294 C CA . ALA C 1 103 ? 30.637 35.137 160.060 1.00 12.32 104 ALA C CA 1
ATOM 2295 C C . ALA C 1 103 ? 29.551 34.598 161.006 1.00 10.20 104 ALA C C 1
ATOM 2296 O O . ALA C 1 103 ? 28.956 35.348 161.808 1.00 10.66 104 ALA C O 1
ATOM 2298 N N . GLU C 1 104 ? 29.298 33.301 160.918 1.00 10.72 105 GLU C N 1
ATOM 2299 C CA . GLU C 1 104 ? 28.302 32.679 161.790 1.00 10.74 105 GLU C CA 1
ATOM 2300 C C . GLU C 1 104 ? 28.699 32.779 163.251 1.00 10.38 105 GLU C C 1
ATOM 2301 O O . GLU C 1 104 ? 27.864 33.132 164.111 1.00 11.05 105 GLU C O 1
ATOM 2307 N N . LEU C 1 105 ? 29.945 32.460 163.556 1.00 11.62 106 LEU C N 1
ATOM 2308 C CA . LEU C 1 105 ? 30.419 32.574 164.929 1.00 11.10 106 LEU C CA 1
ATOM 2309 C C . LEU C 1 105 ? 30.264 33.985 165.497 1.00 10.42 106 LEU C C 1
ATOM 2310 O O . LEU C 1 105 ? 29.728 34.164 166.598 1.00 11.21 106 LEU C O 1
ATOM 2315 N N . ARG C 1 106 ? 30.707 34.991 164.745 1.00 11.10 107 ARG C N 1
ATOM 2316 C CA . ARG C 1 106 ? 30.559 36.379 165.179 1.00 11.27 107 ARG C CA 1
ATOM 2317 C C . ARG C 1 106 ? 29.078 36.704 165.428 1.00 10.78 107 ARG C C 1
ATOM 2318 O O . ARG C 1 106 ? 28.712 37.249 166.472 1.00 10.14 107 ARG C O 1
ATOM 2326 N N . HIS C 1 107 ? 28.235 36.381 164.443 1.00 11.77 108 HIS C N 1
ATOM 2327 C CA . HIS C 1 107 ? 26.810 36.686 164.482 1.00 11.22 108 HIS C CA 1
ATOM 2328 C C . HIS C 1 107 ? 26.102 36.042 165.678 1.00 9.90 108 HIS C C 1
ATOM 2329 O O . HIS C 1 107 ? 25.340 36.688 166.395 1.00 9.44 108 HIS C O 1
ATOM 2336 N N . VAL C 1 108 ? 26.315 34.751 165.856 1.00 9.61 109 VAL C N 1
ATOM 2337 C CA . VAL C 1 108 ? 25.638 34.018 166.899 1.00 10.86 109 VAL C CA 1
ATOM 2338 C C . VAL C 1 108 ? 26.155 34.451 168.272 1.00 10.15 109 VAL C C 1
ATOM 2339 O O . VAL C 1 108 ? 25.349 34.662 169.168 1.00 11.50 109 VAL C O 1
ATOM 2343 N N . MET C 1 109 ? 27.465 34.621 168.435 1.00 10.33 110 MET C N 1
ATOM 2344 C CA . MET C 1 109 ? 27.987 35.100 169.724 1.00 12.04 110 MET C CA 1
ATOM 2345 C C . MET C 1 109 ? 27.370 36.441 170.103 1.00 11.09 110 MET C C 1
ATOM 2346 O O . MET C 1 109 ? 26.951 36.622 171.234 1.00 12.05 110 MET C O 1
ATOM 2351 N N . THR C 1 110 ? 27.306 37.371 169.164 1.00 10.59 111 THR C N 1
ATOM 2352 C CA . THR C 1 110 ? 26.739 38.688 169.421 1.00 11.82 111 THR C CA 1
ATOM 2353 C C . THR C 1 110 ? 25.268 38.592 169.802 1.00 11.32 111 THR C C 1
ATOM 2354 O O . THR C 1 110 ? 24.809 39.175 170.802 1.00 12.10 111 THR C O 1
ATOM 2358 N N . ASN C 1 111 ? 24.516 37.833 169.023 1.00 10.97 112 ASN C N 1
ATOM 2359 C CA . ASN C 1 111 ? 23.093 37.709 169.276 1.00 11.90 112 ASN C CA 1
ATOM 2360 C C . ASN C 1 111 ? 22.748 36.838 170.492 1.00 12.95 112 ASN C C 1
ATOM 2361 O O . ASN C 1 111 ? 21.637 36.921 171.010 1.00 16.58 112 ASN C O 1
ATOM 2366 N N . LEU C 1 112 ? 23.704 36.055 170.982 1.00 12.96 113 LEU C N 1
ATOM 2367 C CA . LEU C 1 112 ? 23.563 35.395 172.302 1.00 14.16 113 LEU C CA 1
ATOM 2368 C C . LEU C 1 112 ? 24.079 36.252 173.466 1.00 13.56 113 LEU C C 1
ATOM 2369 O O . LEU C 1 112 ? 24.174 35.776 174.600 1.00 14.93 113 LEU C O 1
ATOM 2374 N N . GLY C 1 113 ? 24.403 37.513 173.190 1.00 12.64 114 GLY C N 1
ATOM 2375 C CA . GLY C 1 113 ? 24.718 38.476 174.232 1.00 15.43 114 GLY C CA 1
ATOM 2376 C C . GLY C 1 113 ? 26.174 38.731 174.535 1.00 13.40 114 GLY C C 1
ATOM 2377 O O . GLY C 1 113 ? 26.482 39.503 175.451 1.00 15.65 114 GLY C O 1
ATOM 2378 N N . GLU C 1 114 ? 27.072 38.098 173.788 1.00 12.91 115 GLU C N 1
ATOM 2379 C CA . GLU C 1 114 ? 28.499 38.270 174.019 1.00 12.97 115 GLU C CA 1
ATOM 2380 C C . GLU C 1 114 ? 28.990 39.466 173.252 1.00 14.80 115 GLU C C 1
ATOM 2381 O O . GLU C 1 114 ? 28.429 39.818 172.218 1.00 14.63 115 GLU C O 1
ATOM 2387 N N . LYS C 1 115 ? 30.060 40.069 173.768 1.00 15.52 116 LYS C N 1
ATOM 2388 C CA . LYS C 1 115 ? 30.685 41.258 173.202 1.00 17.20 116 LYS C CA 1
ATOM 2389 C C . LYS C 1 115 ? 32.138 40.904 172.908 1.00 17.59 116 LYS C C 1
ATOM 2390 O O . LYS C 1 115 ? 33.052 41.251 173.652 1.00 22.45 116 LYS C O 1
ATOM 2396 N N . LEU C 1 116 ? 32.342 40.199 171.811 1.00 15.52 117 LEU C N 1
ATOM 2397 C CA . LEU C 1 116 ? 33.677 39.815 171.381 1.00 15.43 117 LEU C CA 1
ATOM 2398 C C . LEU C 1 116 ? 34.159 40.763 170.306 1.00 14.88 117 LEU C C 1
ATOM 2399 O O . LEU C 1 116 ? 33.353 41.416 169.639 1.00 19.70 117 LEU C O 1
ATOM 2404 N N . THR C 1 117 ? 35.471 40.854 170.140 1.00 15.05 118 THR C N 1
ATOM 2405 C CA . THR C 1 117 ? 36.036 41.536 168.980 1.00 14.07 118 THR C CA 1
ATOM 2406 C C . THR C 1 117 ? 36.142 40.545 167.820 1.00 15.61 118 THR C C 1
ATOM 2407 O O . THR C 1 117 ? 36.140 39.304 168.020 1.00 13.70 118 THR C O 1
ATOM 2411 N N A ASP C 1 118 ? 36.219 41.082 166.607 0.63 14.82 119 ASP C N 1
ATOM 2412 N N B ASP C 1 118 ? 36.255 41.111 166.624 0.37 14.92 119 ASP C N 1
ATOM 2413 C CA A ASP C 1 118 ? 36.350 40.253 165.416 0.63 16.63 119 ASP C CA 1
ATOM 2414 C CA B ASP C 1 118 ? 36.520 40.367 165.410 0.37 16.25 119 ASP C CA 1
ATOM 2415 C C A ASP C 1 118 ? 37.629 39.406 165.473 0.63 16.31 119 ASP C C 1
ATOM 2416 C C B ASP C 1 118 ? 37.713 39.438 165.609 0.37 15.86 119 ASP C C 1
ATOM 2417 O O A ASP C 1 118 ? 37.613 38.262 165.026 0.63 15.96 119 ASP C O 1
ATOM 2418 O O B ASP C 1 118 ? 37.626 38.241 165.344 0.37 15.38 119 ASP C O 1
ATOM 2427 N N A GLU C 1 119 ? 38.706 39.932 166.075 0.63 15.82 120 GLU C N 1
ATOM 2428 N N B GLU C 1 119 ? 38.818 39.991 166.106 0.37 15.69 120 GLU C N 1
ATOM 2429 C CA A GLU C 1 119 ? 39.967 39.179 166.209 0.63 18.58 120 GLU C CA 1
ATOM 2430 C CA B GLU C 1 119 ? 40.049 39.224 166.284 0.37 17.62 120 GLU C CA 1
ATOM 2431 C C A GLU C 1 119 ? 39.848 38.019 167.203 0.63 15.36 120 GLU C C 1
ATOM 2432 C C B GLU C 1 119 ? 39.843 38.022 167.197 0.37 15.64 120 GLU C C 1
ATOM 2433 O O A GLU C 1 119 ? 40.444 36.957 167.011 0.63 17.37 120 GLU C O 1
ATOM 2434 O O B GLU C 1 119 ? 40.377 36.940 166.948 0.37 16.87 120 GLU C O 1
ATOM 2445 N N . GLU C 1 120 ? 39.074 38.222 168.258 1.00 15.03 121 GLU C N 1
ATOM 2446 C CA . GLU C 1 120 ? 38.790 37.156 169.199 1.00 16.01 121 GLU C CA 1
ATOM 2447 C C . GLU C 1 120 ? 38.023 36.020 168.514 1.00 14.56 121 GLU C C 1
ATOM 2448 O O . GLU C 1 120 ? 38.304 34.853 168.759 1.00 15.20 121 GLU C O 1
ATOM 2454 N N . VAL C 1 121 ? 37.062 36.366 167.663 1.00 14.54 122 VAL C N 1
ATOM 2455 C CA . VAL C 1 121 ? 36.335 35.345 166.876 1.00 14.37 122 VAL C CA 1
ATOM 2456 C C . VAL C 1 121 ? 37.305 34.612 165.947 1.00 16.84 122 VAL C C 1
ATOM 2457 O O . VAL C 1 121 ? 37.282 33.367 165.851 1.00 16.63 122 VAL C O 1
ATOM 2461 N N . ASP C 1 122 ? 38.165 35.368 165.267 1.00 15.79 123 ASP C N 1
ATOM 2462 C CA . ASP C 1 122 ? 39.133 34.758 164.347 1.00 19.24 123 ASP C CA 1
ATOM 2463 C C . ASP C 1 122 ? 40.089 33.786 165.078 1.00 17.79 123 ASP C C 1
ATOM 2464 O O . ASP C 1 122 ? 40.388 32.688 164.565 1.00 20.39 123 ASP C O 1
ATOM 2469 N N A GLU C 1 123 ? 40.559 34.173 166.262 0.36 18.19 124 GLU C N 1
ATOM 2470 N N B GLU C 1 123 ? 40.528 34.160 166.277 0.64 18.33 124 GLU C N 1
ATOM 2471 C CA A GLU C 1 123 ? 41.464 33.325 167.046 0.36 18.63 124 GLU C CA 1
ATOM 2472 C CA B GLU C 1 123 ? 41.473 33.338 167.034 0.64 19.49 124 GLU C CA 1
ATOM 2473 C C A GLU C 1 123 ? 40.801 32.018 167.453 0.36 17.82 124 GLU C C 1
ATOM 2474 C C B GLU C 1 123 ? 40.831 32.043 167.546 0.64 18.84 124 GLU C C 1
ATOM 2475 O O A GLU C 1 123 ? 41.431 30.957 167.378 0.36 16.08 124 GLU C O 1
ATOM 2476 O 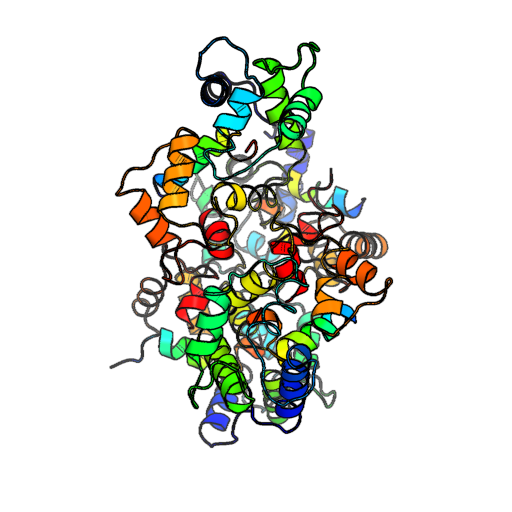O B GLU C 1 123 ? 41.509 31.008 167.621 0.64 17.90 124 GLU C O 1
ATOM 2487 N N . MET C 1 124 ? 39.537 32.086 167.871 1.00 16.89 125 MET C N 1
ATOM 2488 C CA . MET C 1 124 ? 38.792 30.878 168.199 1.00 18.42 125 MET C CA 1
ATOM 2489 C C . MET C 1 124 ? 38.714 29.912 167.010 1.00 17.04 125 MET C C 1
ATOM 2490 O O . MET C 1 124 ? 38.947 28.708 167.156 1.00 18.42 125 MET C O 1
ATOM 2495 N N . ILE C 1 125 ? 38.386 30.450 165.848 1.00 16.83 126 ILE C N 1
ATOM 2496 C CA . ILE C 1 125 ? 38.283 29.637 164.657 1.00 17.51 126 ILE C CA 1
ATOM 2497 C C . ILE C 1 125 ? 39.646 29.011 164.360 1.00 18.68 126 ILE C C 1
ATOM 2498 O O . ILE C 1 125 ? 39.742 27.795 164.194 1.00 21.78 126 ILE C O 1
ATOM 2503 N N A ARG C 1 126 ? 40.687 29.842 164.300 0.63 19.78 127 ARG C N 1
ATOM 2504 N N B ARG C 1 126 ? 40.683 29.840 164.303 0.37 19.72 127 ARG C N 1
ATOM 2505 C CA A ARG C 1 126 ? 42.055 29.373 163.998 0.63 22.37 127 ARG C CA 1
ATOM 2506 C CA B ARG C 1 126 ? 42.034 29.385 163.961 0.37 21.38 127 ARG C CA 1
ATOM 2507 C C A ARG C 1 126 ? 42.437 28.197 164.869 0.63 22.19 127 ARG C C 1
ATOM 2508 C C B ARG C 1 126 ? 42.521 28.253 164.871 0.37 22.11 127 ARG C C 1
ATOM 2509 O O A ARG C 1 126 ? 42.871 27.146 164.381 0.63 21.54 127 ARG C O 1
ATOM 2510 O O B ARG C 1 126 ? 43.116 27.281 164.400 0.37 23.37 127 ARG C O 1
ATOM 2525 N N . GLU C 1 127 ? 42.267 28.369 166.170 1.00 21.92 128 GLU C N 1
ATOM 2526 C CA . GLU C 1 127 ? 42.684 27.333 167.105 1.00 23.93 128 GLU C CA 1
ATOM 2527 C C . GLU C 1 127 ? 41.893 26.033 166.923 1.00 21.14 128 GLU C C 1
ATOM 2528 O O . GLU C 1 127 ? 42.449 24.937 167.040 1.00 24.84 128 GLU C O 1
ATOM 2534 N N . ALA C 1 128 ? 40.597 26.160 166.657 1.00 17.83 129 ALA C N 1
ATOM 2535 C CA . ALA C 1 128 ? 39.710 24.997 166.539 1.00 17.81 129 ALA C CA 1
ATOM 2536 C C . ALA C 1 128 ? 39.808 24.315 165.183 1.00 15.20 129 ALA C C 1
ATOM 2537 O O . ALA C 1 128 ? 39.385 23.163 165.022 1.00 14.66 129 ALA C O 1
ATOM 2539 N N . ASP C 1 129 ? 40.354 25.025 164.207 1.00 15.58 130 ASP C N 1
ATOM 2540 C CA . ASP C 1 129 ? 40.326 24.583 162.816 1.00 16.08 130 ASP C CA 1
ATOM 2541 C C . ASP C 1 129 ? 41.500 23.654 162.512 1.00 16.22 130 ASP C C 1
ATOM 2542 O O . ASP C 1 129 ? 42.552 24.092 162.104 1.00 23.45 130 ASP C O 1
ATOM 2547 N N . ILE C 1 130 ? 41.287 22.362 162.678 1.00 17.01 131 ILE C N 1
ATOM 2548 C CA . ILE C 1 130 ? 42.349 21.378 162.509 1.00 17.08 131 ILE C CA 1
ATOM 2549 C C . ILE C 1 130 ? 42.704 21.171 161.042 1.00 18.96 131 ILE C C 1
ATOM 2550 O O . ILE C 1 130 ? 43.880 21.031 160.694 1.00 18.03 131 ILE C O 1
ATOM 2555 N N . ASP C 1 131 ? 41.696 21.157 160.179 1.00 21.35 132 ASP C N 1
ATOM 2556 C CA . ASP C 1 131 ? 41.920 20.828 158.772 1.00 21.71 132 ASP C CA 1
ATOM 2557 C C . ASP C 1 131 ? 42.299 22.023 157.914 1.00 24.49 132 ASP C C 1
ATOM 2558 O O . ASP C 1 131 ? 42.644 21.863 156.741 1.00 24.97 132 ASP C O 1
ATOM 2563 N N . GLY C 1 132 ? 42.243 23.217 158.505 1.00 22.26 133 GLY C N 1
ATOM 2564 C CA . GLY C 1 132 ? 42.733 24.414 157.855 1.00 25.74 133 GLY C CA 1
ATOM 2565 C C . GLY C 1 132 ? 41.815 25.035 156.822 1.00 25.63 133 GLY C C 1
ATOM 2566 O O . GLY C 1 132 ? 42.269 25.869 156.039 1.00 29.33 133 GLY C O 1
ATOM 2567 N N . ASP C 1 133 ? 40.528 24.681 156.820 1.00 25.04 134 ASP C N 1
ATOM 2568 C CA . ASP C 1 133 ? 39.600 25.276 155.847 1.00 25.71 134 ASP C CA 1
ATOM 2569 C C . ASP C 1 133 ? 38.983 26.608 156.315 1.00 22.24 134 ASP C C 1
ATOM 2570 O O . ASP C 1 133 ? 38.143 27.176 155.620 1.00 27.91 134 ASP C O 1
ATOM 2575 N N . GLY C 1 134 ? 39.406 27.118 157.471 1.00 19.65 135 GLY C N 1
ATOM 2576 C CA . GLY C 1 134 ? 38.930 28.412 157.992 1.00 19.81 135 GLY C CA 1
ATOM 2577 C C . GLY C 1 134 ? 37.552 28.377 158.661 1.00 18.45 135 GLY C C 1
ATOM 2578 O O . GLY C 1 134 ? 36.956 29.424 158.977 1.00 18.33 135 GLY C O 1
ATOM 2579 N N . GLN C 1 135 ? 37.031 27.174 158.870 1.00 16.09 136 GLN C N 1
ATOM 2580 C CA . GLN C 1 135 ? 35.714 26.982 159.455 1.00 15.92 136 GLN C CA 1
ATOM 2581 C C . GLN C 1 135 ? 35.782 25.806 160.412 1.00 14.87 136 GLN C C 1
ATOM 2582 O O . GLN C 1 135 ? 36.749 25.048 160.414 1.00 16.24 136 GLN C O 1
ATOM 2588 N N . VAL C 1 136 ? 34.746 25.666 161.223 1.00 12.45 137 VAL C N 1
ATOM 2589 C CA . VAL C 1 136 ? 34.715 24.662 162.259 1.00 12.39 137 VAL C CA 1
ATOM 2590 C C . VAL C 1 136 ? 33.602 23.644 161.982 1.00 12.02 137 VAL C C 1
ATOM 2591 O O . VAL C 1 136 ? 32.405 23.974 162.067 1.00 11.22 137 VAL C O 1
ATOM 2595 N N . ASN C 1 137 ? 33.990 22.406 161.675 1.00 12.55 138 ASN C N 1
ATOM 2596 C CA . ASN C 1 137 ? 33.014 21.340 161.447 1.00 14.25 138 ASN C CA 1
ATOM 2597 C C . ASN C 1 137 ? 32.603 20.700 162.784 1.00 14.44 138 ASN C C 1
ATOM 2598 O O . ASN C 1 137 ? 33.116 21.085 163.838 1.00 13.14 138 ASN C O 1
ATOM 2603 N N . TYR C 1 138 ? 31.687 19.737 162.764 1.00 15.80 139 TYR C N 1
ATOM 2604 C CA . TYR C 1 138 ? 31.158 19.200 164.023 1.00 19.44 139 TYR C CA 1
ATOM 2605 C C . TYR C 1 138 ? 32.235 18.506 164.845 1.00 17.58 139 TYR C C 1
ATOM 2606 O O . TYR C 1 138 ? 32.336 18.723 166.040 1.00 17.77 139 TYR C O 1
ATOM 2615 N N A GLU C 1 139 ? 33.062 17.685 164.195 0.63 19.17 140 GLU C N 1
ATOM 2616 N N B GLU C 1 139 ? 33.044 17.674 164.197 0.37 18.33 140 GLU C N 1
ATOM 2617 C CA A GLU C 1 139 ? 34.125 16.985 164.902 0.63 17.29 140 GLU C CA 1
ATOM 2618 C CA B GLU C 1 139 ? 34.105 16.976 164.897 0.37 17.02 140 GLU C CA 1
ATOM 2619 C C A GLU C 1 139 ? 35.098 17.973 165.519 0.63 15.97 140 GLU C C 1
ATOM 2620 C C B GLU C 1 139 ? 35.112 17.955 165.503 0.37 15.99 140 GLU C C 1
ATOM 2621 O O A GLU C 1 139 ? 35.515 17.805 166.660 0.63 15.60 140 GLU C O 1
ATOM 2622 O O B GLU C 1 139 ? 35.569 17.757 166.625 0.37 16.24 140 GLU C O 1
ATOM 2633 N N . GLU C 1 140 ? 35.434 19.023 164.775 1.00 15.21 141 GLU C N 1
ATOM 2634 C CA . GLU C 1 140 ? 36.245 20.102 165.320 1.00 15.01 141 GLU C CA 1
ATOM 2635 C C . GLU C 1 140 ? 35.617 20.789 166.549 1.00 15.81 141 GLU C C 1
ATOM 2636 O O . GLU C 1 140 ? 36.321 21.083 167.530 1.00 17.87 141 GLU C O 1
ATOM 2642 N N . PHE C 1 141 ? 34.309 21.028 166.494 1.00 14.57 142 PHE C N 1
ATOM 2643 C CA . PHE C 1 141 ? 33.556 21.675 167.573 1.00 16.38 142 PHE C CA 1
ATOM 2644 C C . PHE C 1 141 ? 33.595 20.870 168.859 1.00 18.77 142 PHE C C 1
ATOM 2645 O O . PHE C 1 141 ? 33.802 21.410 169.956 1.00 22.59 142 PHE C O 1
ATOM 2653 N N . VAL C 1 142 ? 33.395 19.573 168.725 1.00 21.77 143 VAL C N 1
ATOM 2654 C CA . VAL C 1 142 ? 33.479 18.672 169.869 1.00 23.20 143 VAL C CA 1
ATOM 2655 C C . VAL C 1 142 ? 34.850 18.717 170.509 1.00 23.62 143 VAL C C 1
ATOM 2656 O O . VAL C 1 142 ? 34.970 18.852 171.733 1.00 22.73 143 VAL C O 1
ATOM 2660 N N . GLN C 1 143 ? 35.880 18.598 169.676 1.00 26.13 144 GLN C N 1
ATOM 2661 C CA . GLN C 1 143 ? 37.244 18.653 170.151 1.00 26.59 144 GLN C CA 1
ATOM 2662 C C . GLN C 1 143 ? 37.522 19.990 170.829 1.00 26.42 144 GLN C C 1
ATOM 2663 O O . GLN C 1 143 ? 38.169 20.032 171.863 1.00 30.96 144 GLN C O 1
ATOM 2669 N N . MET C 1 144 ? 37.019 21.076 170.253 1.00 27.72 145 MET C N 1
ATOM 2670 C CA . MET C 1 144 ? 37.181 22.420 170.809 1.00 26.87 145 MET C CA 1
ATOM 2671 C C . MET C 1 144 ? 36.539 22.587 172.175 1.00 28.55 145 MET C C 1
ATOM 2672 O O . MET C 1 144 ? 37.148 23.167 173.070 1.00 31.75 145 MET C O 1
ATOM 2677 N N . MET C 1 145 ? 35.308 22.098 172.322 1.00 29.60 146 MET C N 1
ATOM 2678 C CA . MET C 1 145 ? 34.553 22.250 173.567 1.00 30.81 146 MET C CA 1
ATOM 2679 C C . MET C 1 145 ? 35.133 21.344 174.637 1.00 35.91 146 MET C C 1
ATOM 2680 O O . MET C 1 145 ? 35.153 21.714 175.811 1.00 44.49 146 MET C O 1
ATOM 2685 N N . THR C 1 146 ? 35.593 20.161 174.229 1.00 41.01 147 THR C N 1
ATOM 2686 C CA . THR C 1 146 ? 36.361 19.278 175.109 1.00 46.73 147 THR C CA 1
ATOM 2687 C C . THR C 1 146 ? 37.679 19.938 175.480 1.00 37.35 147 THR C C 1
ATOM 2688 O O . THR C 1 146 ? 37.971 20.103 176.656 1.00 43.82 147 THR C O 1
ATOM 2692 N N . LYS D 2 1 ? 43.159 42.552 179.743 1.00 55.90 563 LYS D N 1
ATOM 2693 C CA . LYS D 2 1 ? 43.089 41.069 179.939 1.00 59.44 563 LYS D CA 1
ATOM 2694 C C . LYS D 2 1 ? 41.660 40.552 179.740 1.00 48.90 563 LYS D C 1
ATOM 2695 O O . LYS D 2 1 ? 40.914 40.365 180.702 1.00 46.75 563 LYS D O 1
ATOM 2701 N N . ARG D 2 2 ? 41.285 40.331 178.484 1.00 44.51 564 ARG D N 1
ATOM 2702 C CA . ARG D 2 2 ? 39.950 39.837 178.155 1.00 41.09 564 ARG D CA 1
ATOM 2703 C C . ARG D 2 2 ? 39.944 38.314 178.110 1.00 46.86 564 ARG D C 1
ATOM 2704 O O . ARG D 2 2 ? 40.928 37.697 177.688 1.00 48.08 564 ARG D O 1
ATOM 2712 N N . ASN D 2 3 ? 38.842 37.713 178.554 1.00 44.83 565 ASN D N 1
ATOM 2713 C CA . ASN D 2 3 ? 38.670 36.265 178.473 1.00 49.10 565 ASN D CA 1
ATOM 2714 C C . ASN D 2 3 ? 38.574 35.812 177.029 1.00 51.48 565 ASN D C 1
ATOM 2715 O O . ASN D 2 3 ? 37.881 36.447 176.229 1.00 46.15 565 ASN D O 1
ATOM 2720 N N . LYS D 2 4 ? 39.262 34.721 176.687 1.00 50.67 566 LYS D N 1
ATOM 2721 C CA . LYS D 2 4 ? 39.195 34.208 175.323 1.00 52.98 566 LYS D CA 1
ATOM 2722 C C . LYS D 2 4 ? 37.757 33.802 175.000 1.00 44.14 566 LYS D C 1
ATOM 2723 O O . LYS D 2 4 ? 36.952 33.476 175.882 1.00 41.47 566 LYS D O 1
ATOM 2729 N N . ALA D 2 5 ? 37.420 33.858 173.725 1.00 38.97 567 ALA D N 1
ATOM 2730 C CA . ALA D 2 5 ? 36.052 33.611 173.329 1.00 36.68 567 ALA D CA 1
ATOM 2731 C C . ALA D 2 5 ? 35.648 32.138 173.531 1.00 33.06 567 ALA D C 1
ATOM 2732 O O . ALA D 2 5 ? 34.464 31.836 173.694 1.00 34.59 567 ALA D O 1
ATOM 2734 N N . LEU D 2 6 ? 36.627 31.230 173.540 1.00 34.78 568 LEU D N 1
ATOM 2735 C CA . LEU D 2 6 ? 36.359 29.828 173.890 1.00 32.09 568 LEU D CA 1
ATOM 2736 C C . LEU D 2 6 ? 35.888 29.702 175.350 1.00 30.15 568 LEU D C 1
ATOM 2737 O O . LEU D 2 6 ? 35.021 28.883 175.668 1.00 31.09 568 LEU D O 1
ATOM 2742 N N . LYS D 2 7 ? 36.458 30.490 176.247 1.00 27.54 569 LYS D N 1
ATOM 2743 C CA . LYS D 2 7 ? 35.987 30.488 177.643 1.00 30.45 569 LYS D CA 1
ATOM 2744 C C . LYS D 2 7 ? 34.503 30.904 177.694 1.00 28.01 569 LYS D C 1
ATOM 2745 O O . LYS D 2 7 ? 33.679 30.268 178.362 1.00 31.97 569 LYS D O 1
ATOM 2751 N N . LYS D 2 8 ? 34.170 31.970 176.970 1.00 24.13 570 LYS D N 1
ATOM 2752 C CA . LYS D 2 8 ? 32.795 32.477 176.956 1.00 26.26 570 LYS D CA 1
ATOM 2753 C C . LYS D 2 8 ? 31.833 31.472 176.322 1.00 25.39 570 LYS D C 1
ATOM 2754 O O . LYS D 2 8 ? 30.709 31.287 176.798 1.00 25.75 570 LYS D O 1
ATOM 2760 N N . ILE D 2 9 ? 32.257 30.810 175.256 1.00 24.55 571 ILE D N 1
ATOM 2761 C CA . ILE D 2 9 ? 31.361 29.845 174.590 1.00 27.46 571 ILE D CA 1
ATOM 2762 C C . ILE D 2 9 ? 31.045 28.615 175.448 1.00 21.12 571 ILE D C 1
ATOM 2763 O O . ILE D 2 9 ? 29.965 28.045 175.354 1.00 23.16 571 ILE D O 1
ATOM 2768 N N . ARG D 2 10 ? 31.979 28.196 176.283 1.00 25.21 572 ARG D N 1
ATOM 2769 C CA . ARG D 2 10 ? 31.735 27.050 177.162 1.00 24.90 572 ARG D CA 1
ATOM 2770 C C . ARG D 2 10 ? 30.721 27.379 178.289 1.00 29.01 572 ARG D C 1
ATOM 2771 O O . ARG D 2 10 ? 29.875 26.557 178.633 1.00 27.32 572 ARG D O 1
ATOM 2779 N N . LYS D 2 11 ? 30.801 28.586 178.844 1.00 27.30 573 LYS D N 1
ATOM 2780 C CA . LYS D 2 11 ? 29.841 29.047 179.855 1.00 27.18 573 LYS D CA 1
ATOM 2781 C C . LYS D 2 11 ? 28.455 29.323 179.285 1.00 25.62 573 LYS D C 1
ATOM 2782 O O . LYS D 2 11 ? 27.435 29.094 179.931 1.00 21.21 573 LYS D O 1
ATOM 2788 N N . LEU D 2 12 ? 28.435 29.865 178.076 1.00 21.53 574 LEU D N 1
ATOM 2789 C CA . LEU D 2 12 ? 27.214 30.156 177.377 1.00 24.28 574 LEU D CA 1
ATOM 2790 C C . LEU D 2 12 ? 26.411 28.875 177.281 1.00 24.02 574 LEU D C 1
ATOM 2791 O O . LEU D 2 12 ? 25.222 28.849 177.574 1.00 20.41 574 LEU D O 1
ATOM 2796 N N . GLN D 2 13 ? 27.086 27.793 176.915 1.00 26.36 575 GLN D N 1
ATOM 2797 C CA . GLN D 2 13 ? 26.411 26.538 176.668 1.00 29.07 575 GLN D CA 1
ATOM 2798 C C . GLN D 2 13 ? 25.722 25.976 177.922 1.00 25.03 575 GLN D C 1
ATOM 2799 O O . GLN D 2 13 ? 24.713 25.289 177.808 1.00 30.38 575 GLN D O 1
ATOM 2805 N N . LYS D 2 14 ? 26.230 26.316 179.106 1.00 25.39 576 LYS D N 1
ATOM 2806 C CA . LYS D 2 14 ? 25.722 25.774 180.367 1.00 24.01 576 LYS D CA 1
ATOM 2807 C C . LYS D 2 14 ? 24.543 26.539 180.993 1.00 23.32 576 LYS D C 1
ATOM 2808 O O . LYS D 2 14 ? 23.841 25.992 181.856 1.00 19.65 576 LYS D O 1
ATOM 2814 N N . ARG D 2 15 ? 24.321 27.786 180.583 1.00 21.22 577 ARG D N 1
ATOM 2815 C CA . ARG D 2 15 ? 23.380 28.638 181.313 1.00 18.86 577 ARG D CA 1
ATOM 2816 C C . ARG D 2 15 ? 21.953 28.579 180.823 1.00 16.77 577 ARG D C 1
ATOM 2817 O O . ARG D 2 15 ? 21.087 29.167 181.440 1.00 16.57 577 ARG D O 1
ATOM 2825 N N . GLY D 2 16 ? 21.704 27.873 179.726 1.00 17.86 578 GLY D N 1
ATOM 2826 C CA . GLY D 2 16 ? 20.336 27.638 179.264 1.00 16.72 578 GLY D CA 1
ATOM 2827 C C . GLY D 2 16 ? 19.961 28.245 177.925 1.00 16.71 578 GLY D C 1
ATOM 2828 O O . GLY D 2 16 ? 18.845 28.049 177.450 1.00 16.24 578 GLY D O 1
ATOM 2829 N N . LEU D 2 17 ? 20.882 28.985 177.306 1.00 18.41 579 LEU D N 1
ATOM 2830 C CA . LEU D 2 17 ? 20.596 29.625 176.032 1.00 17.31 579 LEU D CA 1
ATOM 2831 C C . LEU D 2 17 ? 20.418 28.579 174.926 1.00 15.95 579 LEU D C 1
ATOM 2832 O O . LEU D 2 17 ? 19.475 28.643 174.151 1.00 16.69 579 LEU D O 1
ATOM 2837 N N . ILE D 2 18 ? 21.305 27.604 174.875 1.00 15.92 580 ILE D N 1
ATOM 2838 C CA . ILE D 2 18 ? 21.195 26.569 173.859 1.00 15.13 580 ILE D CA 1
ATOM 2839 C C . ILE D 2 18 ? 19.991 25.672 174.153 1.00 15.34 580 ILE D C 1
ATOM 2840 O O . ILE D 2 18 ? 19.293 25.214 173.248 1.00 13.85 580 ILE D O 1
ATOM 2845 N N . GLN D 2 19 ? 19.734 25.442 175.432 1.00 14.83 581 GLN D N 1
ATOM 2846 C CA . GLN D 2 19 ? 18.666 24.572 175.835 1.00 14.64 581 GLN D CA 1
ATOM 2847 C C . GLN D 2 19 ? 17.330 25.169 175.437 1.00 15.53 581 GLN D C 1
ATOM 2848 O O . GLN D 2 19 ? 16.388 24.430 175.152 1.00 19.18 581 GLN D O 1
ATOM 2854 N N . MET D 2 20 ? 17.245 26.499 175.426 1.00 15.48 582 MET D N 1
ATOM 2855 C CA . MET D 2 20 ? 16.031 27.189 175.038 1.00 17.43 582 MET D CA 1
ATOM 2856 C C . MET D 2 20 ? 15.809 27.209 173.529 1.00 19.36 582 MET D C 1
ATOM 2857 O O . MET D 2 20 ? 14.665 27.168 173.064 1.00 25.62 582 MET D O 1
ATOM 2862 N N . THR D 2 21 ? 16.900 27.277 172.778 1.00 18.25 583 THR D N 1
ATOM 2863 C CA . THR D 2 21 ? 16.860 27.508 171.335 1.00 20.24 583 THR D CA 1
ATOM 2864 C C . THR D 2 21 ? 17.197 26.235 170.554 1.00 27.76 583 THR D C 1
ATOM 2865 O O . THR D 2 21 ? 18.302 25.670 170.667 1.00 27.92 583 THR D O 1
ATOM 2870 N N . ALA E 1 1 ? 25.945 7.550 135.955 1.00 22.00 2 ALA E N 1
ATOM 2871 C CA . ALA E 1 1 ? 26.767 6.587 135.170 1.00 20.35 2 ALA E CA 1
ATOM 2872 C C . ALA E 1 1 ? 28.105 7.183 134.766 1.00 17.03 2 ALA E C 1
ATOM 2873 O O . ALA E 1 1 ? 28.262 8.379 134.650 1.00 19.47 2 ALA E O 1
ATOM 2875 N N . TYR E 1 2 ? 29.071 6.313 134.533 1.00 14.21 3 TYR E N 1
ATOM 2876 C CA . TYR E 1 2 ? 30.294 6.703 133.872 1.00 14.12 3 TYR E CA 1
ATOM 2877 C C . TYR E 1 2 ? 30.006 7.150 132.428 1.00 13.94 3 TYR E C 1
ATOM 2878 O O . TYR E 1 2 ? 29.147 6.562 131.744 1.00 14.89 3 TYR E O 1
ATOM 2887 N N . GLN E 1 3 ? 30.734 8.159 131.965 1.00 13.98 4 GLN E N 1
ATOM 2888 C CA . GLN E 1 3 ? 30.568 8.659 130.606 1.00 15.75 4 GLN E CA 1
ATOM 2889 C C . GLN E 1 3 ? 31.566 8.026 129.654 1.00 13.27 4 GLN E C 1
ATOM 2890 O O . GLN E 1 3 ? 32.706 7.699 130.023 1.00 13.41 4 GLN E O 1
ATOM 2896 N N . LEU E 1 4 ? 31.147 7.893 128.406 1.00 12.34 5 LEU E N 1
ATOM 2897 C CA . LEU E 1 4 ? 32.052 7.475 127.349 1.00 14.56 5 LEU E CA 1
ATOM 2898 C C . LEU E 1 4 ? 32.893 8.664 126.892 1.00 14.02 5 LEU E C 1
ATOM 2899 O O . LEU E 1 4 ? 32.513 9.379 125.954 1.00 14.55 5 LEU E O 1
ATOM 2904 N N . THR E 1 5 ? 34.028 8.876 127.557 1.00 12.27 6 THR E N 1
ATOM 2905 C CA . THR E 1 5 ? 34.991 9.886 127.128 1.00 12.20 6 THR E CA 1
ATOM 2906 C C . THR E 1 5 ? 36.346 9.228 126.991 1.00 10.98 6 THR E C 1
ATOM 2907 O O . THR E 1 5 ? 36.586 8.180 127.600 1.00 10.39 6 THR E O 1
ATOM 2911 N N . GLU E 1 6 ? 37.216 9.834 126.187 1.00 10.69 7 GLU E N 1
ATOM 2912 C CA . GLU E 1 6 ? 38.572 9.329 126.032 1.00 11.08 7 GLU E CA 1
ATOM 2913 C C . GLU E 1 6 ? 39.270 9.296 127.384 1.00 10.53 7 GLU E C 1
ATOM 2914 O O . GLU E 1 6 ? 39.969 8.335 127.696 1.00 10.92 7 GLU E O 1
ATOM 2920 N N . GLU E 1 7 ? 39.032 10.318 128.197 1.00 11.80 8 GLU E N 1
ATOM 2921 C CA . GLU E 1 7 ? 39.643 10.399 129.543 1.00 11.79 8 GLU E CA 1
ATOM 2922 C C . GLU E 1 7 ? 39.183 9.274 130.443 1.00 10.80 8 GLU E C 1
ATOM 2923 O O . GLU E 1 7 ? 40.002 8.649 131.117 1.00 10.61 8 GLU E O 1
ATOM 2929 N N . GLN E 1 8 ? 37.889 9.001 130.453 1.00 9.73 9 GLN E N 1
ATOM 2930 C CA . GLN E 1 8 ? 37.367 7.921 131.315 1.00 10.28 9 GLN E CA 1
ATOM 2931 C C . GLN E 1 8 ? 37.873 6.553 130.899 1.00 10.16 9 GLN E C 1
ATOM 2932 O O . GLN E 1 8 ? 38.129 5.685 131.756 1.00 10.93 9 GLN E O 1
ATOM 2938 N N A ILE E 1 9 ? 38.003 6.335 129.590 0.42 10.36 10 ILE E N 1
ATOM 2939 N N B ILE E 1 9 ? 38.027 6.343 129.592 0.58 10.52 10 ILE E N 1
ATOM 2940 C CA A ILE E 1 9 ? 38.586 5.100 129.099 0.42 10.32 10 ILE E CA 1
ATOM 2941 C CA B ILE E 1 9 ? 38.578 5.093 129.104 0.58 10.65 10 ILE E CA 1
ATOM 2942 C C A ILE E 1 9 ? 40.023 4.962 129.596 0.42 10.51 10 ILE E C 1
ATOM 2943 C C B ILE E 1 9 ? 40.031 4.954 129.566 0.58 10.66 10 ILE E C 1
ATOM 2944 O O A ILE E 1 9 ? 40.398 3.903 130.089 0.42 11.23 10 ILE E O 1
ATOM 2945 O O B ILE E 1 9 ? 40.426 3.883 130.009 0.58 11.62 10 ILE E O 1
ATOM 2954 N N . ALA E 1 10 ? 40.816 6.027 129.500 1.00 10.35 11 ALA E N 1
ATOM 2955 C CA . ALA E 1 10 ? 42.207 5.969 129.967 1.00 11.29 11 ALA E CA 1
ATOM 2956 C C . ALA E 1 10 ? 42.258 5.706 131.475 1.00 10.04 11 ALA E C 1
ATOM 2957 O O . ALA E 1 10 ? 43.114 4.953 131.948 1.00 10.35 11 ALA E O 1
ATOM 2959 N N . GLU E 1 11 ? 41.326 6.302 132.216 1.00 10.57 12 GLU E N 1
ATOM 2960 C CA . GLU E 1 11 ? 41.240 6.062 133.680 1.00 10.55 12 GLU E CA 1
ATOM 2961 C C . GLU E 1 11 ? 40.965 4.590 133.948 1.00 10.81 12 GLU E C 1
ATOM 2962 O O . GLU E 1 11 ? 41.628 3.951 134.764 1.00 9.63 12 GLU E O 1
ATOM 2968 N N . PHE E 1 12 ? 40.030 4.011 133.209 1.00 11.01 13 PHE E N 1
ATOM 2969 C CA . PHE E 1 12 ? 39.753 2.601 133.393 1.00 10.71 13 PHE E CA 1
ATOM 2970 C C . PHE E 1 12 ? 40.877 1.661 132.921 1.00 10.27 13 PHE E C 1
ATOM 2971 O O . PHE E 1 12 ? 41.044 0.582 133.475 1.00 10.62 13 PHE E O 1
ATOM 2979 N N . LYS E 1 13 ? 41.623 2.054 131.898 1.00 9.83 14 LYS E N 1
ATOM 2980 C CA . LYS E 1 13 ? 42.798 1.307 131.493 1.00 10.46 14 LYS E CA 1
ATOM 2981 C C . LYS E 1 13 ? 43.808 1.258 132.636 1.00 11.30 14 LYS E C 1
ATOM 2982 O O . LYS E 1 13 ? 44.443 0.225 132.869 1.00 10.86 14 LYS E O 1
ATOM 2988 N N . GLU E 1 14 ? 43.979 2.394 133.306 1.00 9.48 15 GLU E N 1
ATOM 2989 C CA . GLU E 1 14 ? 44.876 2.469 134.457 1.00 11.43 15 GLU E CA 1
ATOM 2990 C C . GLU E 1 14 ? 44.407 1.519 135.566 1.00 10.80 15 GLU E C 1
ATOM 2991 O O . GLU E 1 14 ? 45.216 0.791 136.135 1.00 11.56 15 GLU E O 1
ATOM 2997 N N . ALA E 1 15 ? 43.098 1.498 135.825 1.00 10.47 16 ALA E N 1
ATOM 2998 C CA . ALA E 1 15 ? 42.530 0.627 136.838 1.00 10.47 16 ALA E CA 1
ATOM 2999 C C . ALA E 1 15 ? 42.724 -0.858 136.461 1.00 10.82 16 ALA E C 1
ATOM 3000 O O . ALA E 1 15 ? 43.082 -1.689 137.307 1.00 10.24 16 ALA E O 1
ATOM 3002 N N . PHE E 1 16 ? 42.501 -1.163 135.184 1.00 9.41 17 PHE E N 1
ATOM 3003 C CA . PHE E 1 16 ? 42.575 -2.550 134.707 1.00 9.88 17 PHE E CA 1
ATOM 3004 C C . PHE E 1 16 ? 44.012 -3.040 134.897 1.00 9.93 17 PHE E C 1
ATOM 3005 O O . PHE E 1 16 ? 44.216 -4.133 135.384 1.00 10.29 17 PHE E O 1
ATOM 3013 N N A SER E 1 17 ? 44.984 -2.199 134.551 0.70 10.37 18 SER E N 1
ATOM 3014 N N B SER E 1 17 ? 44.982 -2.205 134.532 0.30 10.63 18 SER E N 1
ATOM 3015 C CA A SER E 1 17 ? 46.406 -2.546 134.642 0.70 11.17 18 SER E CA 1
ATOM 3016 C CA B SER E 1 17 ? 46.398 -2.559 134.613 0.30 11.29 18 SER E CA 1
ATOM 3017 C C A SER E 1 17 ? 46.857 -2.811 136.056 0.70 12.17 18 SER E C 1
ATOM 3018 C C B SER E 1 17 ? 46.870 -2.785 136.047 0.30 12.01 18 SER E C 1
ATOM 3019 O O A SER E 1 17 ? 47.804 -3.604 136.274 0.70 13.13 18 SER E O 1
ATOM 3020 O O B SER E 1 17 ? 47.847 -3.518 136.264 0.30 13.24 18 SER E O 1
ATOM 3025 N N . LEU E 1 18 ? 46.195 -2.161 137.016 1.00 11.83 19 LEU E N 1
ATOM 3026 C CA . LEU E 1 18 ? 46.504 -2.375 138.430 1.00 11.84 19 LEU E CA 1
ATOM 3027 C C . LEU E 1 18 ? 46.390 -3.842 138.751 1.00 11.27 19 LEU E C 1
ATOM 3028 O O . LEU E 1 18 ? 47.264 -4.386 139.399 1.00 11.51 19 LEU E O 1
ATOM 3033 N N . PHE E 1 19 ? 45.316 -4.467 138.282 1.00 10.80 20 PHE E N 1
ATOM 3034 C CA . PHE E 1 19 ? 45.112 -5.875 138.533 1.00 10.19 20 PHE E CA 1
ATOM 3035 C C . PHE E 1 19 ? 45.868 -6.755 137.546 1.00 11.65 20 PHE E C 1
ATOM 3036 O O . PHE E 1 19 ? 46.433 -7.766 137.940 1.00 11.77 20 PHE E O 1
ATOM 3044 N N . ASP E 1 20 ? 45.870 -6.360 136.273 1.00 11.47 21 ASP E N 1
ATOM 3045 C CA . ASP E 1 20 ? 46.423 -7.180 135.195 1.00 11.66 21 ASP E CA 1
ATOM 3046 C C . ASP E 1 20 ? 47.947 -6.966 135.126 1.00 12.06 21 ASP E C 1
ATOM 3047 O O . ASP E 1 20 ? 48.487 -6.400 134.161 1.00 14.49 21 ASP E O 1
ATOM 3052 N N . LYS E 1 21 ? 48.639 -7.464 136.135 1.00 13.93 22 LYS E N 1
ATOM 3053 C CA . LYS E 1 21 ? 50.035 -7.109 136.312 1.00 14.42 22 LYS E CA 1
ATOM 3054 C C . LYS E 1 21 ? 50.939 -7.750 135.252 1.00 16.56 22 LYS E C 1
ATOM 3055 O O . LYS E 1 21 ? 52.031 -7.271 135.011 1.00 18.57 22 LYS E O 1
ATOM 3061 N N . ASP E 1 22 ? 50.490 -8.830 134.613 1.00 15.46 23 ASP E N 1
ATOM 3062 C CA . ASP E 1 22 ? 51.290 -9.418 133.537 1.00 15.68 23 ASP E CA 1
ATOM 3063 C C . ASP E 1 22 ? 50.950 -8.837 132.161 1.00 14.63 23 ASP E C 1
ATOM 3064 O O . ASP E 1 22 ? 51.555 -9.186 131.146 1.00 16.03 23 ASP E O 1
ATOM 3069 N N . GLY E 1 23 ? 49.978 -7.945 132.133 1.00 14.90 24 GLY E N 1
ATOM 3070 C CA . GLY E 1 23 ? 49.613 -7.248 130.928 1.00 15.09 24 GLY E CA 1
ATOM 3071 C C . GLY E 1 23 ? 48.975 -8.088 129.845 1.00 14.98 24 GLY E C 1
ATOM 3072 O O . GLY E 1 23 ? 48.970 -7.666 128.702 1.00 19.33 24 GLY E O 1
ATOM 3073 N N . ASP E 1 24 ? 48.425 -9.262 130.169 1.00 14.61 25 ASP E N 1
ATOM 3074 C CA . ASP E 1 24 ? 47.922 -10.146 129.114 1.00 16.00 25 ASP E CA 1
ATOM 3075 C C . ASP E 1 24 ? 46.469 -9.877 128.697 1.00 13.93 25 ASP E C 1
ATOM 3076 O O . ASP E 1 24 ? 45.913 -10.576 127.848 1.00 17.32 25 ASP E O 1
ATOM 3081 N N . GLY E 1 25 ? 45.850 -8.864 129.281 1.00 13.52 26 GLY E N 1
ATOM 3082 C CA . GLY E 1 25 ? 44.492 -8.500 128.922 1.00 13.62 26 GLY E CA 1
ATOM 3083 C C . GLY E 1 25 ? 43.401 -9.237 129.661 1.00 12.95 26 GLY E C 1
ATOM 3084 O O . GLY E 1 25 ? 42.232 -9.030 129.393 1.00 14.84 26 GLY E O 1
ATOM 3085 N N . THR E 1 26 ? 43.776 -10.055 130.633 1.00 12.86 27 THR E N 1
ATOM 3086 C CA . THR E 1 26 ? 42.818 -10.849 131.404 1.00 14.39 27 THR E CA 1
ATOM 3087 C C . THR E 1 26 ? 43.170 -10.626 132.865 1.00 12.49 27 THR E C 1
ATOM 3088 O O . THR E 1 26 ? 44.345 -10.504 133.202 1.00 13.51 27 THR E O 1
ATOM 3092 N N . ILE E 1 27 ? 42.157 -10.546 133.707 1.00 11.85 28 ILE E N 1
ATOM 3093 C CA . ILE E 1 27 ? 42.339 -10.503 135.164 1.00 11.58 28 ILE E CA 1
ATOM 3094 C C . ILE E 1 27 ? 41.799 -11.833 135.675 1.00 11.77 28 ILE E C 1
ATOM 3095 O O . ILE E 1 27 ? 40.639 -12.191 135.441 1.00 11.36 28 ILE E O 1
ATOM 3100 N N . THR E 1 28 ? 42.674 -12.568 136.341 1.00 11.58 29 THR E N 1
ATOM 3101 C CA . THR E 1 28 ? 42.380 -13.880 136.887 1.00 13.70 29 THR E CA 1
ATOM 3102 C C . THR E 1 28 ? 42.019 -13.738 138.352 1.00 14.01 29 THR E C 1
ATOM 3103 O O . THR E 1 28 ? 42.213 -12.682 138.941 1.00 13.35 29 THR E O 1
ATOM 3107 N N . THR E 1 29 ? 41.498 -14.816 138.946 1.00 16.42 30 THR E N 1
ATOM 3108 C CA . THR E 1 29 ? 41.196 -14.810 140.387 1.00 17.19 30 THR E CA 1
ATOM 3109 C C . THR E 1 29 ? 42.457 -14.537 141.183 1.00 15.94 30 THR E C 1
ATOM 3110 O O . THR E 1 29 ? 42.408 -13.843 142.202 1.00 16.19 30 THR E O 1
ATOM 3114 N N . LYS E 1 30 ? 43.591 -15.048 140.709 1.00 13.90 31 LYS E N 1
ATOM 3115 C CA . LYS E 1 30 ? 44.872 -14.818 141.380 1.00 17.74 31 LYS E CA 1
ATOM 3116 C C . LYS E 1 30 ? 45.236 -13.336 141.426 1.00 15.96 31 LYS E C 1
ATOM 3117 O O . LYS E 1 30 ? 45.719 -12.823 142.440 1.00 15.41 31 LYS E O 1
ATOM 3123 N N . GLU E 1 31 ? 45.038 -12.666 140.305 1.00 13.94 32 GLU E N 1
ATOM 3124 C CA . GLU E 1 31 ? 45.340 -11.264 140.192 1.00 12.55 32 GLU E CA 1
ATOM 3125 C C . GLU E 1 31 ? 44.427 -10.402 141.066 1.00 12.18 32 GLU E C 1
ATOM 3126 O O . GLU E 1 31 ? 44.875 -9.437 141.674 1.00 12.83 32 GLU E O 1
ATOM 3132 N N . LEU E 1 32 ? 43.139 -10.735 141.095 1.00 12.99 33 LEU E N 1
ATOM 3133 C CA . LEU E 1 32 ? 42.222 -10.092 142.028 1.00 13.31 33 LEU E CA 1
ATOM 3134 C C . LEU E 1 32 ? 42.676 -10.307 143.470 1.00 13.95 33 LEU E C 1
ATOM 3135 O O . LEU E 1 32 ? 42.791 -9.364 144.227 1.00 15.88 33 LEU E O 1
ATOM 3140 N N . GLY E 1 33 ? 42.931 -11.556 143.829 1.00 13.64 34 GLY E N 1
ATOM 3141 C CA . GLY E 1 33 ? 43.352 -11.917 145.190 1.00 15.13 34 GLY E CA 1
ATOM 3142 C C . GLY E 1 33 ? 44.616 -11.224 145.660 1.00 15.28 34 GLY E C 1
ATOM 3143 O O . GLY E 1 33 ? 44.722 -10.831 146.827 1.00 16.13 34 GLY E O 1
ATOM 3144 N N . THR E 1 34 ? 45.580 -11.130 144.755 1.00 14.65 35 THR E N 1
ATOM 3145 C CA . THR E 1 34 ? 46.837 -10.456 144.991 1.00 17.12 35 THR E CA 1
ATOM 3146 C C . THR E 1 34 ? 46.587 -9.015 145.518 1.00 16.76 35 THR E C 1
ATOM 3147 O O . THR E 1 34 ? 47.065 -8.645 146.597 1.00 18.01 35 THR E O 1
ATOM 3151 N N . VAL E 1 35 ? 45.801 -8.238 144.793 1.00 13.19 36 VAL E N 1
ATOM 3152 C CA . VAL E 1 35 ? 45.494 -6.880 145.195 1.00 14.97 36 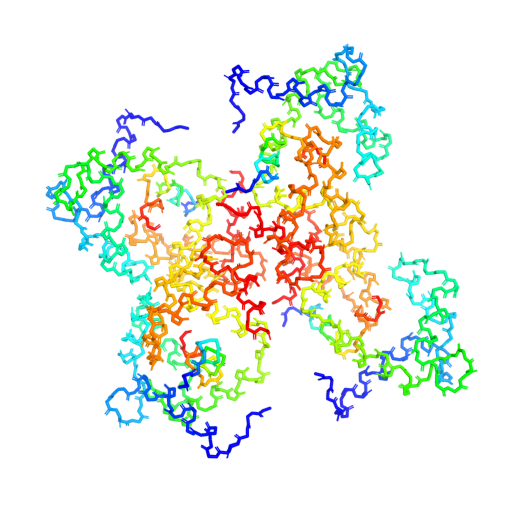VAL E CA 1
ATOM 3153 C C . VAL E 1 35 ? 44.709 -6.863 146.491 1.00 13.59 36 VAL E C 1
ATOM 3154 O O . VAL E 1 35 ? 45.087 -6.171 147.428 1.00 13.17 36 VAL E O 1
ATOM 3158 N N A MET E 1 36 ? 43.636 -7.649 146.558 0.53 13.71 37 MET E N 1
ATOM 3159 N N B MET E 1 36 ? 43.644 -7.638 146.581 0.47 13.82 37 MET E N 1
ATOM 3160 C CA A MET E 1 36 ? 42.761 -7.641 147.731 0.53 15.01 37 MET E CA 1
ATOM 3161 C CA B MET E 1 36 ? 42.801 -7.548 147.758 0.47 15.21 37 MET E CA 1
ATOM 3162 C C A MET E 1 36 ? 43.551 -7.975 148.985 0.53 13.64 37 MET E C 1
ATOM 3163 C C B MET E 1 36 ? 43.526 -7.998 149.017 0.47 13.88 37 MET E C 1
ATOM 3164 O O A MET E 1 36 ? 43.400 -7.311 150.008 0.53 13.54 37 MET E O 1
ATOM 3165 O O B MET E 1 36 ? 43.309 -7.427 150.083 0.47 13.98 37 MET E O 1
ATOM 3174 N N . ARG E 1 37 ? 44.405 -8.992 148.905 1.00 13.44 38 ARG E N 1
ATOM 3175 C CA . ARG E 1 37 ? 45.207 -9.385 150.062 1.00 14.48 38 ARG E CA 1
ATOM 3176 C C . ARG E 1 37 ? 46.222 -8.325 150.464 1.00 14.52 38 ARG E C 1
ATOM 3177 O O . ARG E 1 37 ? 46.488 -8.126 151.660 1.00 16.38 38 ARG E O 1
ATOM 3185 N N . SER E 1 38 ? 46.737 -7.585 149.495 1.00 13.84 39 SER E N 1
ATOM 3186 C CA . SER E 1 38 ? 47.684 -6.503 149.801 1.00 15.48 39 SER E CA 1
ATOM 3187 C C . SER E 1 38 ? 46.994 -5.331 150.491 1.00 14.74 39 SER E C 1
ATOM 3188 O O . SER E 1 38 ? 47.652 -4.469 151.063 1.00 15.24 39 SER E O 1
ATOM 3191 N N . LEU E 1 39 ? 45.669 -5.287 150.416 1.00 12.87 40 LEU E N 1
ATOM 3192 C CA . LEU E 1 39 ? 44.877 -4.305 151.152 1.00 13.01 40 LEU E CA 1
ATOM 3193 C C . LEU E 1 39 ? 44.426 -4.807 152.518 1.00 13.56 40 LEU E C 1
ATOM 3194 O O . LEU E 1 39 ? 43.605 -4.144 153.169 1.00 15.40 40 LEU E O 1
ATOM 3199 N N . GLY E 1 40 ? 44.929 -5.964 152.952 1.00 13.95 41 GLY E N 1
ATOM 3200 C CA . GLY E 1 40 ? 44.581 -6.479 154.276 1.00 15.30 41 GLY E CA 1
ATOM 3201 C C . GLY E 1 40 ? 43.324 -7.337 154.308 1.00 16.13 41 GLY E C 1
ATOM 3202 O O . GLY E 1 40 ? 42.823 -7.690 155.388 1.00 18.94 41 GLY E O 1
ATOM 3203 N N . GLN E 1 41 ? 42.813 -7.682 153.132 1.00 15.57 42 GLN E N 1
ATOM 3204 C CA . GLN E 1 41 ? 41.600 -8.477 153.030 1.00 16.80 42 GLN E CA 1
ATOM 3205 C C . GLN E 1 41 ? 41.972 -9.944 152.807 1.00 18.64 42 GLN E C 1
ATOM 3206 O O . GLN E 1 41 ? 43.136 -10.260 152.541 1.00 18.13 42 GLN E O 1
ATOM 3212 N N A ASN E 1 42 ? 40.982 -10.825 152.917 0.44 18.29 43 ASN E N 1
ATOM 3213 N N B ASN E 1 42 ? 40.979 -10.821 152.924 0.23 18.66 43 ASN E N 1
ATOM 3214 N N C ASN E 1 42 ? 41.002 -10.841 152.947 0.33 18.79 43 ASN E N 1
ATOM 3215 C CA A ASN E 1 42 ? 41.207 -12.261 152.760 0.44 18.86 43 ASN E CA 1
ATOM 3216 C CA B ASN E 1 42 ? 41.183 -12.259 152.773 0.23 18.83 43 ASN E CA 1
ATOM 3217 C CA C ASN E 1 42 ? 41.252 -12.265 152.721 0.33 19.43 43 ASN E CA 1
ATOM 3218 C C A ASN E 1 42 ? 40.093 -12.959 151.994 0.44 19.14 43 ASN E C 1
ATOM 3219 C C B ASN E 1 42 ? 40.049 -12.928 152.013 0.23 19.21 43 ASN E C 1
ATOM 3220 C C C ASN E 1 42 ? 40.100 -12.945 151.998 0.33 19.49 43 ASN E C 1
ATOM 3221 O O A ASN E 1 42 ? 39.467 -13.870 152.526 0.44 20.17 43 ASN E O 1
ATOM 3222 O O B ASN E 1 42 ? 39.359 -13.780 152.566 0.23 20.70 43 ASN E O 1
ATOM 3223 O O C ASN E 1 42 ? 39.447 -13.816 152.564 0.33 20.74 43 ASN E O 1
ATOM 3236 N N . PRO E 1 43 ? 39.858 -12.554 150.738 1.00 18.12 44 PRO E N 1
ATOM 3237 C CA . PRO E 1 43 ? 38.806 -13.189 149.936 1.00 18.71 44 PRO E CA 1
ATOM 3238 C C . PRO E 1 43 ? 39.140 -14.653 149.667 1.00 21.48 44 PRO E C 1
ATOM 3239 O O . PRO E 1 43 ? 40.300 -14.985 149.459 1.00 24.85 44 PRO E O 1
ATOM 3243 N N A THR E 1 44 ? 38.133 -15.522 149.666 0.59 25.22 45 THR E N 1
ATOM 3244 N N B THR E 1 44 ? 38.131 -15.520 149.666 0.41 24.76 45 THR E N 1
ATOM 3245 C CA A THR E 1 44 ? 38.348 -16.911 149.270 0.59 25.86 45 THR E CA 1
ATOM 3246 C CA B THR E 1 44 ? 38.329 -16.911 149.273 0.41 25.98 45 THR E CA 1
ATOM 3247 C C A THR E 1 44 ? 38.330 -17.007 147.748 0.59 27.09 45 THR E C 1
ATOM 3248 C C B THR E 1 44 ? 38.326 -17.008 147.751 0.41 27.13 45 THR E C 1
ATOM 3249 O O A THR E 1 44 ? 37.853 -16.101 147.070 0.59 24.17 45 THR E O 1
ATOM 3250 O O B THR E 1 44 ? 37.856 -16.098 147.073 0.41 25.33 45 THR E O 1
ATOM 3257 N N . GLU E 1 45 ? 38.847 -18.110 147.220 1.00 28.39 46 GLU E N 1
ATOM 3258 C CA . GLU E 1 45 ? 38.839 -18.340 145.775 1.00 29.76 46 GLU E CA 1
ATOM 3259 C C . GLU E 1 45 ? 37.415 -18.360 145.213 1.00 26.05 46 GLU E C 1
ATOM 3260 O O . GLU E 1 45 ? 37.170 -17.816 144.132 1.00 28.37 46 GLU E O 1
ATOM 3266 N N . ALA E 1 46 ? 36.482 -18.974 145.942 1.00 27.00 47 ALA E N 1
ATOM 3267 C CA . ALA E 1 46 ? 35.077 -19.008 145.522 1.00 25.58 47 ALA E CA 1
ATOM 3268 C C . ALA E 1 46 ? 34.440 -17.618 145.523 1.00 25.56 47 ALA E C 1
ATOM 3269 O O . ALA E 1 46 ? 33.617 -17.317 144.662 1.00 25.99 47 ALA E O 1
ATOM 3271 N N . GLU E 1 47 ? 34.806 -16.781 146.493 1.00 22.29 48 GLU E N 1
ATOM 3272 C CA . GLU E 1 47 ? 34.307 -15.400 146.548 1.00 23.32 48 GLU E CA 1
ATOM 3273 C C . GLU E 1 47 ? 34.807 -14.578 145.358 1.00 20.96 48 GLU E C 1
ATOM 3274 O O . GLU E 1 47 ? 34.050 -13.815 144.735 1.00 20.60 48 GLU E O 1
ATOM 3280 N N . LEU E 1 48 ? 36.076 -14.760 145.019 1.00 19.60 49 LEU E N 1
ATOM 3281 C CA . LEU E 1 48 ? 36.648 -14.118 143.840 1.00 18.66 49 LEU E CA 1
ATOM 3282 C C . LEU E 1 48 ? 36.011 -14.632 142.543 1.00 18.56 49 LEU E C 1
ATOM 3283 O O . LEU E 1 48 ? 35.706 -13.847 141.636 1.00 18.87 49 LEU E O 1
ATOM 3288 N N . GLN E 1 49 ? 35.769 -15.934 142.463 1.00 19.53 50 GLN E N 1
ATOM 3289 C CA . GLN E 1 49 ? 35.180 -16.492 141.263 1.00 20.06 50 GLN E CA 1
ATOM 3290 C C . GLN E 1 49 ? 33.732 -16.040 141.123 1.00 20.73 50 GLN E C 1
ATOM 3291 O O . GLN E 1 49 ? 33.264 -15.741 140.022 1.00 19.78 50 GLN E O 1
ATOM 3297 N N . ASP E 1 50 ? 33.024 -15.966 142.237 1.00 21.25 51 ASP E N 1
ATOM 3298 C CA . ASP E 1 50 ? 31.670 -15.427 142.235 1.00 25.80 51 ASP E CA 1
ATOM 3299 C C . ASP E 1 50 ? 31.613 -13.969 141.717 1.00 23.84 51 ASP E C 1
ATOM 3300 O O . ASP E 1 50 ? 30.709 -13.612 140.939 1.00 26.07 51 ASP E O 1
ATOM 3305 N N A MET E 1 51 ? 32.563 -13.151 142.151 0.72 20.10 52 MET E N 1
ATOM 3306 N N B MET E 1 51 ? 32.559 -13.134 142.155 0.28 21.27 52 MET E N 1
ATOM 3307 C CA A MET E 1 51 ? 32.676 -11.771 141.681 0.72 19.90 52 MET E CA 1
ATOM 3308 C CA B MET E 1 51 ? 32.661 -11.753 141.659 0.28 20.37 52 MET E CA 1
ATOM 3309 C C A MET E 1 51 ? 32.862 -11.726 140.165 0.72 19.72 52 MET E C 1
ATOM 3310 C C B MET E 1 51 ? 32.829 -11.751 140.148 0.28 19.50 52 MET E C 1
ATOM 3311 O O A MET E 1 51 ? 32.231 -10.920 139.475 0.72 19.30 52 MET E O 1
ATOM 3312 O O B MET E 1 51 ? 32.160 -10.998 139.442 0.28 19.47 52 MET E O 1
ATOM 3321 N N . ILE E 1 52 ? 33.734 -12.594 139.660 1.00 17.00 53 ILE E N 1
ATOM 3322 C CA . ILE E 1 52 ? 33.938 -12.734 138.217 1.00 15.84 53 ILE E CA 1
ATOM 3323 C C . ILE E 1 52 ? 32.641 -13.211 137.541 1.00 16.48 53 ILE E C 1
ATOM 3324 O O . ILE E 1 52 ? 32.193 -12.628 136.551 1.00 16.12 53 ILE E O 1
ATOM 3329 N N . ASN E 1 53 ? 32.020 -14.249 138.083 1.00 17.35 54 ASN E N 1
ATOM 3330 C CA . ASN E 1 53 ? 30.878 -14.859 137.394 1.00 19.42 54 ASN E CA 1
ATOM 3331 C C . ASN E 1 53 ? 29.743 -13.896 137.114 1.00 17.33 54 ASN E C 1
ATOM 3332 O O . ASN E 1 53 ? 29.115 -13.987 136.068 1.00 20.39 54 ASN E O 1
ATOM 3337 N N . GLU E 1 54 ? 29.522 -12.933 138.005 1.00 20.03 55 GLU E N 1
ATOM 3338 C CA . GLU E 1 54 ? 28.452 -11.949 137.818 1.00 18.42 55 GLU E CA 1
ATOM 3339 C C . GLU E 1 54 ? 28.581 -11.138 136.542 1.00 19.08 55 GLU E C 1
ATOM 3340 O O . GLU E 1 54 ? 27.584 -10.641 136.025 1.00 18.95 55 GLU E O 1
ATOM 3346 N N . VAL E 1 55 ? 29.812 -10.987 136.062 1.00 16.20 56 VAL E N 1
ATOM 3347 C CA . VAL E 1 55 ? 30.075 -10.200 134.849 1.00 14.12 56 VAL E CA 1
ATOM 3348 C C . VAL E 1 55 ? 30.748 -10.998 133.736 1.00 13.55 56 VAL E C 1
ATOM 3349 O O . VAL E 1 55 ? 31.155 -10.415 132.734 1.00 13.46 56 VAL E O 1
ATOM 3353 N N . ASP E 1 56 ? 30.850 -12.315 133.895 1.00 13.57 57 ASP E N 1
ATOM 3354 C CA . ASP E 1 56 ? 31.588 -13.165 132.961 1.00 14.70 57 ASP E CA 1
ATOM 3355 C C . ASP E 1 56 ? 30.738 -13.481 131.720 1.00 14.76 57 ASP E C 1
ATOM 3356 O O . ASP E 1 56 ? 30.356 -14.636 131.486 1.00 14.93 57 ASP E O 1
ATOM 3361 N N . ALA E 1 57 ? 30.474 -12.455 130.914 1.00 14.13 58 ALA E N 1
ATOM 3362 C CA . ALA E 1 57 ? 29.556 -12.580 129.780 1.00 14.76 58 ALA E CA 1
ATOM 3363 C C . ALA E 1 57 ? 30.068 -13.513 128.685 1.00 15.39 58 ALA E C 1
ATOM 3364 O O . ALA E 1 57 ? 29.253 -14.063 127.939 1.00 17.04 58 ALA E O 1
ATOM 3366 N N . ASP E 1 58 ? 31.377 -13.731 128.592 1.00 13.83 59 ASP E N 1
ATOM 3367 C CA . ASP E 1 58 ? 31.878 -14.703 127.604 1.00 13.87 59 ASP E CA 1
ATOM 3368 C C . ASP E 1 58 ? 32.143 -16.087 128.181 1.00 13.26 59 ASP E C 1
ATOM 3369 O O . ASP E 1 58 ? 32.664 -16.935 127.490 1.00 16.14 59 ASP E O 1
ATOM 3374 N N . GLY E 1 59 ? 31.817 -16.304 129.454 1.00 14.00 60 GLY E N 1
ATOM 3375 C CA . GLY E 1 59 ? 31.823 -17.631 130.032 1.00 16.17 60 GLY E CA 1
ATOM 3376 C C . GLY E 1 59 ? 33.174 -18.272 130.298 1.00 15.59 60 GLY E C 1
ATOM 3377 O O . GLY E 1 59 ? 33.219 -19.444 130.650 1.00 16.33 60 GLY E O 1
ATOM 3378 N N . ASN E 1 60 ? 34.263 -17.513 130.175 1.00 14.66 61 ASN E N 1
ATOM 3379 C CA . ASN E 1 60 ? 35.607 -18.091 130.270 1.00 15.45 61 ASN E CA 1
ATOM 3380 C C . ASN E 1 60 ? 36.237 -18.077 131.672 1.00 13.59 61 ASN E C 1
ATOM 3381 O O . ASN E 1 60 ? 37.360 -18.532 131.845 1.00 16.18 61 ASN E O 1
ATOM 3386 N N . GLY E 1 61 ? 35.487 -17.597 132.661 1.00 14.28 62 GLY E N 1
ATOM 3387 C CA . GLY E 1 61 ? 35.916 -17.601 134.070 1.00 15.71 62 GLY E CA 1
ATOM 3388 C C . GLY E 1 61 ? 36.933 -16.562 134.504 1.00 14.97 62 GLY E C 1
ATOM 3389 O O . GLY E 1 61 ? 37.387 -16.559 135.674 1.00 16.25 62 GLY E O 1
ATOM 3390 N N . THR E 1 62 ? 37.321 -15.682 133.589 1.00 14.75 63 THR E N 1
ATOM 3391 C CA . THR E 1 62 ? 38.238 -14.593 133.917 1.00 15.66 63 THR E CA 1
ATOM 3392 C C . THR E 1 62 ? 37.648 -13.297 133.363 1.00 12.80 63 THR E C 1
ATOM 3393 O O . THR E 1 62 ? 36.640 -13.313 132.655 1.00 13.42 63 THR E O 1
ATOM 3397 N N . ILE E 1 63 ? 38.256 -12.185 133.726 1.00 12.30 64 ILE E N 1
ATOM 3398 C CA . ILE E 1 63 ? 37.725 -10.852 133.424 1.00 12.59 64 ILE E CA 1
ATOM 3399 C C . ILE E 1 63 ? 38.532 -10.208 132.309 1.00 11.11 64 ILE E C 1
ATOM 3400 O O . ILE E 1 63 ? 39.746 -10.123 132.394 1.00 11.71 64 ILE E O 1
ATOM 3405 N N . ASP E 1 64 ? 37.855 -9.780 131.255 1.00 11.72 65 ASP E N 1
ATOM 3406 C CA . ASP E 1 64 ? 38.475 -8.915 130.254 1.00 11.38 65 ASP E CA 1
ATOM 3407 C C . ASP E 1 64 ? 37.942 -7.478 130.357 1.00 11.07 65 ASP E C 1
ATOM 3408 O O . ASP E 1 64 ? 37.141 -7.180 131.222 1.00 10.87 65 ASP E O 1
ATOM 3413 N N . PHE E 1 65 ? 38.412 -6.583 129.494 1.00 10.08 66 PHE E N 1
ATOM 3414 C CA . PHE E 1 65 ? 38.105 -5.154 129.658 1.00 10.47 66 PHE E CA 1
ATOM 3415 C C . PHE E 1 65 ? 36.597 -4.842 129.653 1.00 9.98 66 PHE E C 1
ATOM 3416 O O . PHE E 1 65 ? 36.124 -4.154 130.547 1.00 10.07 66 PHE E O 1
ATOM 3424 N N . PRO E 1 66 ? 35.817 -5.356 128.678 1.00 10.00 67 PRO E N 1
ATOM 3425 C CA . PRO E 1 66 ? 34.386 -5.000 128.775 1.00 10.19 67 PRO E CA 1
ATOM 3426 C C . PRO E 1 66 ? 33.671 -5.533 130.016 1.00 10.53 67 PRO E C 1
ATOM 3427 O O . PRO E 1 66 ? 32.761 -4.868 130.556 1.00 9.92 67 PRO E O 1
ATOM 3431 N N . GLU E 1 67 ? 34.105 -6.692 130.490 1.00 10.55 68 GLU E N 1
ATOM 3432 C CA . GLU E 1 67 ? 33.553 -7.268 131.699 1.00 9.94 68 GLU E CA 1
ATOM 3433 C C . GLU E 1 67 ? 33.943 -6.453 132.921 1.00 9.88 68 GLU E C 1
ATOM 3434 O O . GLU E 1 67 ? 33.122 -6.234 133.823 1.00 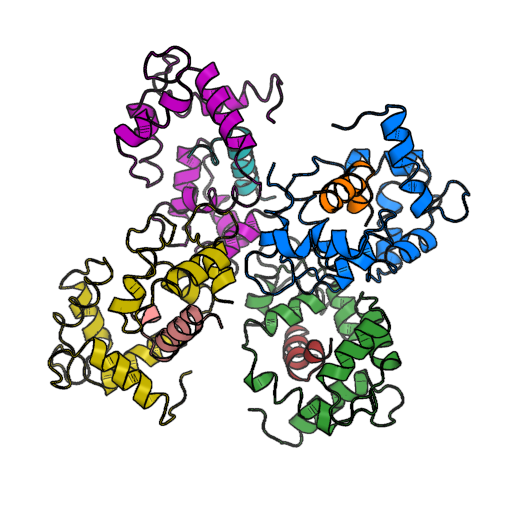11.05 68 GLU E O 1
ATOM 3440 N N . PHE E 1 68 ? 35.181 -5.990 132.945 1.00 9.94 69 PHE E N 1
ATOM 3441 C CA . PHE E 1 68 ? 35.671 -5.108 134.014 1.00 9.97 69 PHE E CA 1
ATOM 3442 C C . PHE E 1 68 ? 34.866 -3.799 134.039 1.00 9.38 69 PHE E C 1
ATOM 3443 O O . PHE E 1 68 ? 34.434 -3.329 135.100 1.00 9.34 69 PHE E O 1
ATOM 3451 N N . LEU E 1 69 ? 34.627 -3.226 132.869 1.00 9.76 70 LEU E N 1
ATOM 3452 C CA . LEU E 1 69 ? 33.814 -2.005 132.778 1.00 10.59 70 LEU E CA 1
ATOM 3453 C C . LEU E 1 69 ? 32.389 -2.280 133.281 1.00 10.30 70 LEU E C 1
ATOM 3454 O O . LEU E 1 69 ? 31.795 -1.449 133.965 1.00 11.23 70 LEU E O 1
ATOM 3459 N N . THR E 1 70 ? 31.857 -3.445 132.934 1.00 10.05 71 THR E N 1
ATOM 3460 C CA . THR E 1 70 ? 30.522 -3.842 133.356 1.00 12.34 71 THR E CA 1
ATOM 3461 C C . THR E 1 70 ? 30.452 -3.938 134.893 1.00 11.35 71 THR E C 1
ATOM 3462 O O . THR E 1 70 ? 29.505 -3.425 135.519 1.00 11.54 71 THR E O 1
ATOM 3466 N N . MET E 1 71 ? 31.475 -4.536 135.489 1.00 11.63 72 MET E N 1
ATOM 3467 C CA . MET E 1 71 ? 31.591 -4.572 136.934 1.00 11.79 72 MET E CA 1
ATOM 3468 C C . MET E 1 71 ? 31.547 -3.165 137.537 1.00 11.81 72 MET E C 1
ATOM 3469 O O . MET E 1 71 ? 30.821 -2.917 138.510 1.00 13.76 72 MET E O 1
ATOM 3474 N N . MET E 1 72 ? 32.306 -2.238 136.961 1.00 10.72 73 MET E N 1
ATOM 3475 C CA . MET E 1 72 ? 32.319 -0.842 137.439 1.00 11.55 73 MET E CA 1
ATOM 3476 C C . MET E 1 72 ? 30.947 -0.170 137.318 1.00 11.95 73 MET E C 1
ATOM 3477 O O . MET E 1 72 ? 30.480 0.503 138.246 1.00 11.62 73 MET E O 1
ATOM 3482 N N . ALA E 1 73 ? 30.294 -0.365 136.172 1.00 11.45 74 ALA E N 1
ATOM 3483 C CA . ALA E 1 73 ? 29.015 0.247 135.923 1.00 11.77 74 ALA E CA 1
ATOM 3484 C C . ALA E 1 73 ? 27.983 -0.315 136.901 1.00 11.96 74 ALA E C 1
ATOM 3485 O O . ALA E 1 73 ? 27.181 0.439 137.463 1.00 14.02 74 ALA E O 1
ATOM 3487 N N . ARG E 1 74 ? 28.024 -1.618 137.129 1.00 12.77 75 ARG E N 1
ATOM 3488 C CA . ARG E 1 74 ? 27.032 -2.263 138.003 1.00 14.11 75 ARG E CA 1
ATOM 3489 C C . ARG E 1 74 ? 27.203 -1.774 139.437 1.00 14.61 75 ARG E C 1
ATOM 3490 O O . ARG E 1 74 ? 26.225 -1.492 140.140 1.00 15.02 75 ARG E O 1
ATOM 3498 N N . LYS E 1 75 ? 28.452 -1.684 139.875 1.00 15.28 76 LYS E N 1
ATOM 3499 C CA . LYS E 1 75 ? 28.747 -1.225 141.226 1.00 15.90 76 LYS E CA 1
ATOM 3500 C C . LYS E 1 75 ? 28.266 0.208 141.445 1.00 18.50 76 LYS E C 1
ATOM 3501 O O . LYS E 1 75 ? 27.694 0.522 142.495 1.00 17.42 76 LYS E O 1
ATOM 3507 N N . MET E 1 76 ? 28.518 1.066 140.463 1.00 16.40 77 MET E N 1
ATOM 3508 C CA . MET E 1 76 ? 28.093 2.454 140.526 1.00 18.02 77 MET E CA 1
ATOM 3509 C C . MET E 1 76 ? 26.585 2.580 140.652 1.00 19.15 77 MET E C 1
ATOM 3510 O O . MET E 1 76 ? 26.102 3.354 141.473 1.00 19.89 77 MET E O 1
ATOM 3515 N N . LYS E 1 77 ? 25.850 1.846 139.823 1.00 17.82 78 LYS E N 1
ATOM 3516 C CA . LYS E 1 77 ? 24.398 1.933 139.821 1.00 20.81 78 LYS E CA 1
ATOM 3517 C C . LYS E 1 77 ? 23.765 1.435 141.139 1.00 21.38 78 LYS E C 1
ATOM 3518 O O . LYS E 1 77 ? 22.738 1.958 141.596 1.00 23.63 78 LYS E O 1
ATOM 3524 N N . ASP E 1 78 ? 24.401 0.446 141.757 1.00 20.95 79 ASP E N 1
ATOM 3525 C CA . ASP E 1 78 ? 23.843 -0.232 142.915 1.00 24.60 79 ASP E CA 1
ATOM 3526 C C . ASP E 1 78 ? 24.303 0.318 144.271 1.00 25.49 79 ASP E C 1
ATOM 3527 O O . ASP E 1 78 ? 23.891 -0.192 145.310 1.00 27.87 79 ASP E O 1
ATOM 3532 N N A THR E 1 79 ? 25.146 1.347 144.257 0.29 25.38 80 THR E N 1
ATOM 3533 N N B THR E 1 79 ? 25.112 1.373 144.249 0.71 22.96 80 THR E N 1
ATOM 3534 C CA A THR E 1 79 ? 25.655 1.945 145.485 0.29 26.86 80 THR E CA 1
ATOM 3535 C CA B THR E 1 79 ? 25.701 1.955 145.451 0.71 24.31 80 THR E CA 1
ATOM 3536 C C A THR E 1 79 ? 25.277 3.414 145.579 0.29 29.07 80 THR E C 1
ATOM 3537 C C B THR E 1 79 ? 25.283 3.422 145.574 0.71 28.10 80 THR E C 1
ATOM 3538 O O A THR E 1 79 ? 25.428 4.166 144.617 0.29 31.47 80 THR E O 1
ATOM 3539 O O B THR E 1 79 ? 25.403 4.183 144.616 0.71 30.77 80 THR E O 1
ATOM 3546 N N . ASP E 1 80 ? 24.779 3.813 146.745 1.00 29.39 81 ASP E N 1
ATOM 3547 C CA . ASP E 1 80 ? 24.458 5.218 147.006 1.00 31.93 81 ASP E CA 1
ATOM 3548 C C . ASP E 1 80 ? 25.717 5.950 147.512 1.00 37.49 81 ASP E C 1
ATOM 3549 O O . ASP E 1 80 ? 26.646 5.328 148.046 1.00 34.04 81 ASP E O 1
ATOM 3554 N N . SER E 1 81 ? 25.755 7.266 147.338 1.00 41.46 82 SER E N 1
ATOM 3555 C CA . SER E 1 81 ? 26.975 8.038 147.624 1.00 46.03 82 SER E CA 1
ATOM 3556 C C . SER E 1 81 ? 27.417 8.003 149.099 1.00 42.80 82 SER E C 1
ATOM 3557 O O . SER E 1 81 ? 28.599 8.259 149.414 1.00 40.70 82 SER E O 1
ATOM 3560 N N A GLU E 1 82 ? 26.489 7.684 149.997 0.63 37.32 83 GLU E N 1
ATOM 3561 N N B GLU E 1 82 ? 26.479 7.689 149.990 0.37 37.54 83 GLU E N 1
ATOM 3562 C CA A GLU E 1 82 ? 26.832 7.518 151.400 0.63 38.80 83 GLU E CA 1
ATOM 3563 C CA B GLU E 1 82 ? 26.779 7.505 151.401 0.37 36.06 83 GLU E CA 1
ATOM 3564 C C A GLU E 1 82 ? 27.469 6.163 151.674 0.63 36.27 83 GLU E C 1
ATOM 3565 C C B GLU E 1 82 ? 27.447 6.167 151.685 0.37 35.59 83 GLU E C 1
ATOM 3566 O O A GLU E 1 82 ? 28.484 6.096 152.360 0.63 30.86 83 GLU E O 1
ATOM 3567 O O B GLU E 1 82 ? 28.463 6.115 152.374 0.37 33.50 83 GLU E O 1
ATOM 3578 N N . GLU E 1 83 ? 26.865 5.087 151.170 1.00 35.38 84 GLU E N 1
ATOM 3579 C CA . GLU E 1 83 ? 27.395 3.735 151.404 1.00 36.92 84 GLU E CA 1
ATOM 3580 C C . GLU E 1 83 ? 28.742 3.521 150.708 1.00 29.34 84 GLU E C 1
ATOM 3581 O O . GLU E 1 83 ? 29.541 2.662 151.112 1.00 27.67 84 GLU E O 1
ATOM 3587 N N . GLU E 1 84 ? 28.957 4.290 149.649 1.00 24.51 85 GLU E N 1
ATOM 3588 C CA . GLU E 1 84 ? 30.264 4.496 149.058 1.00 25.41 85 GLU E CA 1
ATOM 3589 C C . GLU E 1 84 ? 31.297 4.938 150.112 1.00 24.28 85 GLU E C 1
ATOM 3590 O O . GLU E 1 84 ? 32.398 4.408 150.151 1.00 18.62 85 GLU E O 1
ATOM 3596 N N . ILE E 1 85 ? 30.933 5.879 150.979 1.00 24.02 86 ILE E N 1
ATOM 3597 C CA . ILE E 1 85 ? 31.840 6.326 152.054 1.00 20.13 86 ILE E CA 1
ATOM 3598 C C . ILE E 1 85 ? 32.142 5.257 153.088 1.00 16.75 86 ILE E C 1
ATOM 3599 O O . ILE E 1 85 ? 33.300 5.137 153.509 1.00 17.26 86 ILE E O 1
ATOM 3604 N N A ARG E 1 86 ? 31.131 4.476 153.487 0.50 17.60 87 ARG E N 1
ATOM 3605 N N B ARG E 1 86 ? 31.155 4.454 153.482 0.32 17.53 87 ARG E N 1
ATOM 3606 N N D ARG E 1 86 ? 31.119 4.526 153.514 0.17 17.65 87 ARG E N 1
ATOM 3607 C CA A ARG E 1 86 ? 31.364 3.318 154.364 0.50 17.89 87 ARG E CA 1
ATOM 3608 C CA B ARG E 1 86 ? 31.443 3.315 154.363 0.32 17.45 87 ARG E CA 1
ATOM 3609 C CA D ARG E 1 86 ? 31.265 3.550 154.579 0.17 17.93 87 ARG E CA 1
ATOM 3610 C C A ARG E 1 86 ? 32.394 2.380 153.774 0.50 15.57 87 ARG E C 1
ATOM 3611 C C B ARG E 1 86 ? 32.407 2.327 153.715 0.32 15.50 87 ARG E C 1
ATOM 3612 C C D ARG E 1 86 ? 31.904 2.267 154.062 0.17 18.06 87 ARG E C 1
ATOM 3613 O O A ARG E 1 86 ? 33.370 2.028 154.432 0.50 16.43 87 ARG E O 1
ATOM 3614 O O B ARG E 1 86 ? 33.388 1.916 154.334 0.32 15.95 87 ARG E O 1
ATOM 3615 O O D ARG E 1 86 ? 32.999 1.897 154.483 0.17 18.65 87 ARG E O 1
ATOM 3637 N N A GLU E 1 87 ? 32.156 1.943 152.543 0.50 12.39 88 GLU E N 1
ATOM 3638 N N B GLU E 1 87 ? 32.121 1.932 152.478 0.32 13.03 88 GLU E N 1
ATOM 3639 N N C GLU E 1 87 ? 32.252 1.969 152.613 0.00 14.36 88 GLU E N 1
ATOM 3640 C CA A GLU E 1 87 ? 33.064 1.011 151.903 0.50 12.96 88 GLU E CA 1
ATOM 3641 C CA B GLU E 1 87 ? 32.996 1.008 151.762 0.32 13.34 88 GLU E CA 1
ATOM 3642 C CA C GLU E 1 87 ? 33.127 1.041 151.905 0.00 11.89 88 GLU E CA 1
ATOM 3643 C C A GLU E 1 87 ? 34.455 1.604 151.755 0.50 11.79 88 GLU E C 1
ATOM 3644 C C B GLU E 1 87 ? 34.420 1.585 151.672 0.32 12.08 88 GLU E C 1
ATOM 3645 C C C GLU E 1 87 ? 34.526 1.632 151.755 0.00 11.59 88 GLU E C 1
ATOM 3646 O O A GLU E 1 87 ? 35.446 0.902 151.937 0.50 11.32 88 GLU E O 1
ATOM 3647 O O B GLU E 1 87 ? 35.393 0.852 151.839 0.32 11.71 88 GLU E O 1
ATOM 3648 O O C GLU E 1 87 ? 35.526 0.939 151.940 0.00 10.31 88 GLU E O 1
ATOM 3664 N N . ALA E 1 88 ? 34.538 2.892 151.426 1.00 11.72 89 ALA E N 1
ATOM 3665 C CA . ALA E 1 88 ? 35.830 3.558 151.336 1.00 11.61 89 ALA E CA 1
ATOM 3666 C C . ALA E 1 88 ? 36.605 3.465 152.645 1.00 11.46 89 ALA E C 1
ATOM 3667 O O . ALA E 1 88 ? 37.796 3.154 152.660 1.00 12.51 89 ALA E O 1
ATOM 3669 N N . PHE E 1 89 ? 35.924 3.739 153.743 1.00 10.95 90 PHE E N 1
ATOM 3670 C CA . PHE E 1 89 ? 36.569 3.610 155.039 1.00 11.90 90 PHE E CA 1
ATOM 3671 C C . PHE E 1 89 ? 37.149 2.211 155.226 1.00 12.08 90 PHE E C 1
ATOM 3672 O O . PHE E 1 89 ? 38.296 2.043 155.644 1.00 11.48 90 PHE E O 1
ATOM 3680 N N . ARG E 1 90 ? 36.337 1.213 154.924 1.00 12.11 91 ARG E N 1
ATOM 3681 C CA . ARG E 1 90 ? 36.739 -0.168 155.119 1.00 12.95 91 ARG E CA 1
ATOM 3682 C C . ARG E 1 90 ? 37.930 -0.542 154.249 1.00 12.23 91 ARG E C 1
ATOM 3683 O O . ARG E 1 90 ? 38.790 -1.273 154.686 1.00 12.14 91 ARG E O 1
ATOM 3691 N N . VAL E 1 91 ? 38.021 0.001 153.038 1.00 11.44 92 VAL E N 1
ATOM 3692 C CA . VAL E 1 91 ? 39.177 -0.284 152.205 1.00 12.03 92 VAL E CA 1
ATOM 3693 C C . VAL E 1 91 ? 40.466 0.253 152.860 1.00 11.29 92 VAL E C 1
ATOM 3694 O O . VAL E 1 91 ? 41.451 -0.456 152.964 1.00 10.68 92 VAL E O 1
ATOM 3698 N N . PHE E 1 92 ? 40.456 1.511 153.299 1.00 10.19 93 PHE E N 1
ATOM 3699 C CA . PHE E 1 92 ? 41.629 2.108 153.933 1.00 10.88 93 PHE E CA 1
ATOM 3700 C C . PHE E 1 92 ? 41.973 1.504 155.297 1.00 11.10 93 PHE E C 1
ATOM 3701 O O . PHE E 1 92 ? 43.142 1.379 155.628 1.00 12.28 93 PHE E O 1
ATOM 3709 N N . ASP E 1 93 ? 40.953 1.127 156.058 1.00 11.19 94 ASP E N 1
ATOM 3710 C CA . ASP E 1 93 ? 41.143 0.508 157.383 1.00 11.18 94 ASP E CA 1
ATOM 3711 C C . ASP E 1 93 ? 41.486 -0.972 157.170 1.00 10.81 94 ASP E C 1
ATOM 3712 O O . ASP E 1 93 ? 40.621 -1.871 157.251 1.00 11.74 94 ASP E O 1
ATOM 3717 N N . LYS E 1 94 ? 42.752 -1.234 156.885 1.00 10.83 95 LYS E N 1
ATOM 3718 C CA . LYS E 1 94 ? 43.155 -2.562 156.442 1.00 12.58 95 LYS E CA 1
ATOM 3719 C C . LYS E 1 94 ? 42.757 -3.648 157.423 1.00 12.32 95 LYS E C 1
ATOM 3720 O O . LYS E 1 94 ? 42.234 -4.698 157.023 1.00 14.86 95 LYS E O 1
ATOM 3726 N N . ASP E 1 95 ? 43.032 -3.418 158.696 1.00 13.67 96 ASP E N 1
ATOM 3727 C CA . ASP E 1 95 ? 42.808 -4.452 159.711 1.00 15.75 96 ASP E CA 1
ATOM 3728 C C . ASP E 1 95 ? 41.399 -4.439 160.336 1.00 16.63 96 ASP E C 1
ATOM 3729 O O . ASP E 1 95 ? 41.100 -5.254 161.208 1.00 17.55 96 ASP E O 1
ATOM 3734 N N . GLY E 1 96 ? 40.552 -3.505 159.902 1.00 16.69 97 GLY E N 1
ATOM 3735 C CA . GLY E 1 96 ? 39.165 -3.457 160.326 1.00 16.01 97 GLY E CA 1
ATOM 3736 C C . GLY E 1 96 ? 38.917 -3.019 161.752 1.00 14.86 97 GLY E C 1
ATOM 3737 O O . GLY E 1 96 ? 37.819 -3.219 162.251 1.00 16.17 97 GLY E O 1
ATOM 3738 N N . ASN E 1 97 ? 39.917 -2.413 162.404 1.00 12.12 98 ASN E N 1
ATOM 3739 C CA . ASN E 1 97 ? 39.795 -2.045 163.822 1.00 13.60 98 ASN E CA 1
ATOM 3740 C C . ASN E 1 97 ? 39.096 -0.712 164.082 1.00 12.82 98 ASN E C 1
ATOM 3741 O O . ASN E 1 97 ? 38.928 -0.322 165.218 1.00 15.55 98 ASN E O 1
ATOM 3746 N N . GLY E 1 98 ? 38.693 -0.016 163.030 1.00 12.14 99 GLY E N 1
ATOM 3747 C CA . GLY E 1 98 ? 37.975 1.247 163.193 1.00 13.86 99 GLY E CA 1
ATOM 3748 C C . GLY E 1 98 ? 38.804 2.513 163.170 1.00 13.40 99 GLY E C 1
ATOM 3749 O O . GLY E 1 98 ? 38.268 3.609 163.369 1.00 14.43 99 GLY E O 1
ATOM 3750 N N . TYR E 1 99 ? 40.100 2.357 162.938 1.00 13.79 100 TYR E N 1
ATOM 3751 C CA . TYR E 1 99 ? 41.071 3.457 162.897 1.00 13.40 100 TYR E CA 1
ATOM 3752 C C . TYR E 1 99 ? 41.987 3.249 161.698 1.00 13.45 100 TYR E C 1
ATOM 3753 O O . TYR E 1 99 ? 42.523 2.170 161.510 1.00 13.75 100 TYR E O 1
ATOM 3762 N N . ILE E 1 100 ? 42.163 4.284 160.888 1.00 12.28 101 ILE E N 1
ATOM 3763 C CA . ILE E 1 100 ? 43.085 4.223 159.775 1.00 11.69 101 ILE E CA 1
ATOM 3764 C C . ILE E 1 100 ? 44.391 4.842 160.232 1.00 11.89 101 ILE E C 1
ATOM 3765 O O . ILE E 1 100 ? 44.439 6.036 160.567 1.00 13.89 101 ILE E O 1
ATOM 3770 N N . SER E 1 101 ? 45.448 4.047 160.248 1.00 13.11 102 SER E N 1
ATOM 3771 C CA . SER E 1 101 ? 46.784 4.558 160.559 1.00 13.47 102 SER E CA 1
ATOM 3772 C C . SER E 1 101 ? 47.459 5.163 159.334 1.00 12.45 102 SER E C 1
ATOM 3773 O O . SER E 1 101 ? 47.067 4.896 158.196 1.00 10.89 102 SER E O 1
ATOM 3776 N N . ALA E 1 102 ? 48.518 5.930 159.571 1.00 14.00 103 ALA E N 1
ATOM 3777 C CA . ALA E 1 102 ? 49.327 6.449 158.488 1.00 13.64 103 ALA E CA 1
ATOM 3778 C C . ALA E 1 102 ? 49.829 5.313 157.593 1.00 12.99 103 ALA E C 1
ATOM 3779 O O . ALA E 1 102 ? 49.806 5.421 156.356 1.00 11.95 103 ALA E O 1
ATOM 3781 N N . ALA E 1 103 ? 50.298 4.241 158.220 1.00 12.16 104 ALA E N 1
ATOM 3782 C CA . ALA E 1 103 ? 50.799 3.079 157.497 1.00 12.42 104 ALA E CA 1
ATOM 3783 C C . ALA E 1 103 ? 49.710 2.457 156.624 1.00 12.05 104 ALA E C 1
ATOM 3784 O O . ALA E 1 103 ? 49.936 2.152 155.453 1.00 11.84 104 ALA E O 1
ATOM 3786 N N . GLU E 1 104 ? 48.528 2.258 157.196 1.00 11.32 105 GLU E N 1
ATOM 3787 C CA . GLU E 1 104 ? 47.427 1.716 156.412 1.00 12.19 105 GLU E CA 1
ATOM 3788 C C . GLU E 1 104 ? 47.100 2.617 155.220 1.00 12.09 105 GLU E C 1
ATOM 3789 O O . GLU E 1 104 ? 46.974 2.150 154.067 1.00 13.16 105 GLU E O 1
ATOM 3795 N N . LEU E 1 105 ? 46.944 3.904 155.504 1.00 13.24 106 LEU E N 1
ATOM 3796 C CA . LEU E 1 105 ? 46.621 4.895 154.462 1.00 14.33 106 LEU E CA 1
ATOM 3797 C C . LEU E 1 105 ? 47.631 4.824 153.311 1.00 13.59 106 LEU E C 1
ATOM 3798 O O . LEU E 1 105 ? 47.258 4.673 152.137 1.00 12.36 106 LEU E O 1
ATOM 3803 N N . ARG E 1 106 ? 48.908 4.928 153.638 1.00 13.20 107 ARG E N 1
ATOM 3804 C CA . ARG E 1 106 ? 49.899 5.034 152.559 1.00 14.71 107 ARG E CA 1
ATOM 3805 C C . ARG E 1 106 ? 50.005 3.728 151.805 1.00 12.69 107 ARG E C 1
ATOM 3806 O O . ARG E 1 106 ? 50.146 3.717 150.587 1.00 15.62 107 ARG E O 1
ATOM 3814 N N . HIS E 1 107 ? 49.918 2.620 152.521 1.00 12.04 108 HIS E N 1
ATOM 3815 C CA . HIS E 1 107 ? 49.977 1.322 151.895 1.00 11.18 108 HIS E CA 1
ATOM 3816 C C . HIS E 1 107 ? 48.844 1.100 150.911 1.00 11.62 108 HIS E C 1
ATOM 3817 O O . HIS E 1 107 ? 49.064 0.650 149.773 1.00 11.26 108 HIS E O 1
ATOM 3824 N N . VAL E 1 108 ? 47.624 1.374 151.347 1.00 10.95 109 VAL E N 1
ATOM 3825 C CA . VAL E 1 108 ? 46.467 1.211 150.468 1.00 11.38 109 VAL E CA 1
ATOM 3826 C C . VAL E 1 108 ? 46.591 2.134 149.244 1.00 11.20 109 VAL E C 1
ATOM 3827 O O . VAL E 1 108 ? 46.316 1.706 148.105 1.00 12.37 109 VAL E O 1
ATOM 3831 N N . MET E 1 109 ? 47.014 3.381 149.456 1.00 13.46 110 MET E N 1
ATOM 3832 C CA . MET E 1 109 ? 47.175 4.320 148.339 1.00 14.31 110 MET E CA 1
ATOM 3833 C C . MET E 1 109 ? 48.188 3.808 147.314 1.00 15.01 110 MET E C 1
ATOM 3834 O O . MET E 1 109 ? 47.899 3.774 146.103 1.00 15.94 110 MET E O 1
ATOM 3839 N N . THR E 1 110 ? 49.362 3.378 147.784 1.00 14.40 111 THR E N 1
ATOM 3840 C CA . THR E 1 110 ? 50.377 2.818 146.896 1.00 13.89 111 THR E CA 1
ATOM 3841 C C . THR E 1 110 ? 49.851 1.590 146.140 1.00 11.70 111 THR E C 1
ATOM 3842 O O . THR E 1 110 ? 49.997 1.471 144.916 1.00 12.49 111 THR E O 1
ATOM 3846 N N . ASN E 1 111 ? 49.194 0.692 146.852 1.00 11.73 112 ASN E N 1
ATOM 3847 C CA . ASN E 1 111 ? 48.736 -0.552 146.251 1.00 13.05 112 ASN E CA 1
ATOM 3848 C C . ASN E 1 111 ? 47.465 -0.468 145.412 1.00 13.79 112 ASN E C 1
ATOM 3849 O O . ASN E 1 111 ? 47.105 -1.456 144.739 1.00 16.48 112 ASN E O 1
ATOM 3854 N N . LEU E 1 112 ? 46.807 0.694 145.431 1.00 13.11 113 LEU E N 1
ATOM 3855 C CA . LEU E 1 112 ? 45.768 1.018 144.435 1.00 12.65 113 LEU E CA 1
ATOM 3856 C C . LEU E 1 112 ? 46.249 1.913 143.274 1.00 12.50 113 LEU E C 1
ATOM 3857 O O . LEU E 1 112 ? 45.466 2.250 142.397 1.00 12.47 113 LEU E O 1
ATOM 3862 N N . GLY E 1 113 ? 47.511 2.308 143.291 1.00 12.34 114 GLY E N 1
ATOM 3863 C CA . GLY E 1 113 ? 48.142 3.036 142.181 1.00 12.28 114 GLY E CA 1
ATOM 3864 C C . GLY E 1 113 ? 48.284 4.540 142.312 1.00 14.53 114 GLY E C 1
ATOM 3865 O O . GLY E 1 113 ? 48.555 5.224 141.308 1.00 14.74 114 GLY E O 1
ATOM 3866 N N . GLU E 1 114 ? 48.093 5.067 143.520 1.00 14.07 115 GLU E N 1
ATOM 3867 C CA . GLU E 1 114 ? 48.349 6.482 143.786 1.00 13.42 115 GLU E CA 1
ATOM 3868 C C . GLU E 1 114 ? 49.131 6.632 145.062 1.00 13.40 115 GLU E C 1
ATOM 3869 O O . GLU E 1 114 ? 48.557 6.968 146.096 1.00 15.30 115 GLU E O 1
ATOM 3875 N N . LYS E 1 115 ? 50.432 6.389 144.968 1.00 13.09 116 LYS E N 1
ATOM 3876 C CA . LYS E 1 115 ? 51.310 6.509 146.114 1.00 12.75 116 LYS E CA 1
ATOM 3877 C C . LYS E 1 115 ? 51.350 7.943 146.623 1.00 13.09 116 LYS E C 1
ATOM 3878 O O . LYS E 1 115 ? 51.190 8.907 145.870 1.00 13.72 116 LYS E O 1
ATOM 3884 N N . LEU E 1 116 ? 51.608 8.067 147.916 1.00 14.28 117 LEU E N 1
ATOM 3885 C CA . LEU E 1 116 ? 51.713 9.352 148.583 1.00 13.68 117 LEU E CA 1
ATOM 3886 C C . LEU E 1 116 ? 53.149 9.639 149.002 1.00 15.13 117 LEU E C 1
ATOM 3887 O O . LEU E 1 116 ? 53.875 8.729 149.350 1.00 17.06 117 LEU E O 1
ATOM 3892 N N . THR E 1 117 ? 53.526 10.910 149.020 1.00 15.99 118 THR E N 1
ATOM 3893 C CA . THR E 1 117 ? 54.819 11.313 149.541 1.00 17.04 118 THR E CA 1
ATOM 3894 C C . THR E 1 117 ? 54.731 11.346 151.061 1.00 18.31 118 THR E C 1
ATOM 3895 O O . THR E 1 117 ? 53.635 11.395 151.603 1.00 15.08 118 THR E O 1
ATOM 3899 N N . ASP E 1 118 ? 55.876 11.348 151.744 1.00 18.39 119 ASP E N 1
ATOM 3900 C CA . ASP E 1 118 ? 55.904 11.510 153.194 1.00 19.63 119 ASP E CA 1
ATOM 3901 C C . ASP E 1 118 ? 55.119 12.760 153.618 1.00 18.89 119 ASP E C 1
ATOM 3902 O O . ASP E 1 118 ? 54.332 12.718 154.571 1.00 18.39 119 ASP E O 1
ATOM 3907 N N A GLU E 1 119 ? 55.339 13.853 152.902 0.46 19.10 120 GLU E N 1
ATOM 3908 N N B GLU E 1 119 ? 55.335 13.867 152.909 0.54 19.24 120 GLU E N 1
ATOM 3909 C CA A GLU E 1 119 ? 54.710 15.111 153.223 0.46 19.75 120 GLU E CA 1
ATOM 3910 C CA B GLU E 1 119 ? 54.678 15.121 153.242 0.54 20.43 120 GLU E CA 1
ATOM 3911 C C A GLU E 1 119 ? 53.189 15.049 153.029 0.46 19.06 120 GLU E C 1
ATOM 3912 C C B GLU E 1 119 ? 53.168 14.977 153.085 0.54 19.34 120 GLU E C 1
ATOM 3913 O O A GLU E 1 119 ? 52.445 15.647 153.796 0.46 19.77 120 GLU E O 1
ATOM 3914 O O B GLU E 1 119 ? 52.414 15.433 153.934 0.54 18.84 120 GLU E O 1
ATOM 3925 N N . GLU E 1 120 ? 52.735 14.313 152.017 1.00 17.05 121 GLU E N 1
ATOM 3926 C CA . GLU E 1 120 ? 51.307 14.175 151.758 1.00 16.47 121 GLU E CA 1
ATOM 3927 C C . GLU E 1 120 ? 50.590 13.360 152.839 1.00 14.21 121 GLU E C 1
ATOM 3928 O O . GLU E 1 120 ? 49.474 13.707 153.252 1.00 15.43 121 GLU E O 1
ATOM 3934 N N . VAL E 1 121 ? 51.243 12.296 153.289 1.00 13.10 122 VAL E N 1
ATOM 3935 C CA . VAL E 1 121 ? 50.692 11.441 154.341 1.00 15.36 122 VAL E CA 1
ATOM 3936 C C . VAL E 1 121 ? 50.562 12.239 155.628 1.00 15.28 122 VAL E C 1
ATOM 3937 O O . VAL E 1 121 ? 49.506 12.232 156.276 1.00 14.89 122 VAL E O 1
ATOM 3941 N N . ASP E 1 122 ? 51.639 12.924 155.993 1.00 16.76 123 ASP E N 1
ATOM 3942 C CA . ASP E 1 122 ? 51.675 13.699 157.232 1.00 18.91 123 ASP E CA 1
ATOM 3943 C C . ASP E 1 122 ? 50.584 14.768 157.259 1.00 17.33 123 ASP E C 1
ATOM 3944 O O . ASP E 1 122 ? 49.910 14.970 158.283 1.00 17.65 123 ASP E O 1
ATOM 3949 N N . GLU E 1 123 ? 50.410 15.455 156.137 1.00 14.72 124 GLU E N 1
ATOM 3950 C CA . GLU E 1 123 ? 49.386 16.494 156.013 1.00 15.19 124 GLU E CA 1
ATOM 3951 C C . GLU E 1 123 ? 47.997 15.907 156.137 1.00 14.75 124 GLU E C 1
ATOM 3952 O O . GLU E 1 123 ? 47.140 16.422 156.875 1.00 15.74 124 GLU E O 1
ATOM 3958 N N . MET E 1 124 ? 47.743 14.841 155.394 1.00 14.19 125 MET E N 1
ATOM 3959 C CA . MET E 1 124 ? 46.427 14.239 155.419 1.00 13.83 125 MET E CA 1
ATOM 3960 C C . MET E 1 124 ? 46.079 13.783 156.829 1.00 13.67 125 MET E C 1
ATOM 3961 O O . MET E 1 124 ? 45.012 14.106 157.347 1.00 14.77 125 MET E O 1
ATOM 3966 N N . ILE E 1 125 ? 46.994 13.068 157.469 1.00 15.03 126 ILE E N 1
ATOM 3967 C CA . ILE E 1 125 ? 46.722 12.609 158.836 1.00 15.67 126 ILE E CA 1
ATOM 3968 C C . ILE E 1 125 ? 46.561 13.792 159.798 1.00 16.50 126 ILE E C 1
ATOM 3969 O O . ILE E 1 125 ? 45.621 13.810 160.599 1.00 18.62 126 ILE E O 1
ATOM 3974 N N . ARG E 1 126 ? 47.440 14.794 159.716 1.00 17.32 127 ARG E N 1
ATOM 3975 C CA . ARG E 1 126 ? 47.373 15.953 160.608 1.00 19.97 127 ARG E CA 1
ATOM 3976 C C . ARG E 1 126 ? 46.034 16.674 160.475 1.00 18.51 127 ARG E C 1
ATOM 3977 O O . ARG E 1 126 ? 45.436 17.060 161.470 1.00 21.49 127 ARG E O 1
ATOM 3985 N N . GLU E 1 127 ? 45.570 16.854 159.245 1.00 16.21 128 GLU E N 1
ATOM 3986 C CA . GLU E 1 127 ? 44.348 17.625 158.990 1.00 15.64 128 GLU E CA 1
ATOM 3987 C C . GLU E 1 127 ? 43.066 16.857 159.289 1.00 15.96 128 GLU E C 1
ATOM 3988 O O . GLU E 1 127 ? 42.062 17.458 159.717 1.00 15.63 128 GLU E O 1
ATOM 3994 N N . ALA E 1 128 ? 43.110 15.536 159.097 1.00 13.34 129 ALA E N 1
ATOM 3995 C CA . ALA E 1 128 ? 41.960 14.679 159.344 1.00 13.52 129 ALA E CA 1
ATOM 3996 C C . ALA E 1 128 ? 41.855 14.214 160.802 1.00 14.00 129 ALA E C 1
ATOM 3997 O O . ALA E 1 128 ? 40.745 13.966 161.291 1.00 14.39 129 ALA E O 1
ATOM 3999 N N . ASP E 1 129 ? 42.994 14.061 161.488 1.00 13.98 130 ASP E N 1
ATOM 4000 C CA . ASP E 1 129 ? 43.010 13.513 162.836 1.00 14.06 130 ASP E CA 1
ATOM 4001 C C . ASP E 1 129 ? 42.607 14.592 163.858 1.00 15.00 130 ASP E C 1
ATOM 4002 O O . ASP E 1 129 ? 43.432 15.137 164.553 1.00 17.09 130 ASP E O 1
ATOM 4007 N N A ILE E 1 130 ? 41.309 14.857 163.928 0.69 14.11 131 ILE E N 1
ATOM 4008 N N B ILE E 1 130 ? 41.315 14.875 163.928 0.31 14.52 131 ILE E N 1
ATOM 4009 C CA A ILE E 1 130 ? 40.769 15.950 164.735 0.69 14.42 131 ILE E CA 1
ATOM 4010 C CA B ILE E 1 130 ? 40.822 15.986 164.732 0.31 14.40 131 ILE E CA 1
ATOM 4011 C C A ILE E 1 130 ? 41.058 15.735 166.214 0.69 16.32 131 ILE E C 1
ATOM 4012 C C B ILE E 1 130 ? 40.962 15.759 166.236 0.31 16.01 131 ILE E C 1
ATOM 4013 O O A ILE E 1 130 ? 41.464 16.659 166.913 0.69 16.62 131 ILE E O 1
ATOM 4014 O O B ILE E 1 130 ? 41.176 16.712 166.978 0.31 16.60 131 ILE E O 1
ATOM 4023 N N . ASP E 1 131 ? 40.837 14.512 166.686 1.00 16.87 132 ASP E N 1
ATOM 4024 C CA . ASP E 1 131 ? 40.987 14.208 168.115 1.00 18.65 132 ASP E CA 1
ATOM 4025 C C . ASP E 1 131 ? 42.437 13.934 168.550 1.00 19.96 132 ASP E C 1
ATOM 4026 O O . ASP E 1 131 ? 42.705 13.661 169.725 1.00 23.73 132 ASP E O 1
ATOM 4031 N N . GLY E 1 132 ? 43.374 14.009 167.608 1.00 20.32 133 GLY E N 1
ATOM 4032 C CA . GLY E 1 132 ? 44.781 13.965 167.923 1.00 21.48 133 GLY E CA 1
ATOM 4033 C C . GLY E 1 132 ? 45.329 12.647 168.441 1.00 20.53 133 GLY E C 1
ATOM 4034 O O . GLY E 1 132 ? 46.373 12.631 169.070 1.00 21.66 133 GLY E O 1
ATOM 4035 N N . ASP E 1 133 ? 44.640 11.540 168.186 1.00 19.85 134 ASP E N 1
ATOM 4036 C CA . ASP E 1 133 ? 45.128 10.225 168.636 1.00 21.49 134 ASP E CA 1
ATOM 4037 C C . ASP E 1 133 ? 46.072 9.553 167.628 1.00 21.76 134 ASP E C 1
ATOM 4038 O O . ASP E 1 133 ? 46.483 8.402 167.828 1.00 23.07 134 ASP E O 1
ATOM 4043 N N . GLY E 1 134 ? 46.381 10.259 166.537 1.00 21.57 135 GLY E N 1
ATOM 4044 C CA . GLY E 1 134 ? 47.334 9.802 165.538 1.00 19.16 135 GLY E CA 1
ATOM 4045 C C . GLY E 1 134 ? 46.764 9.051 164.353 1.00 17.99 135 GLY E C 1
ATOM 4046 O O . GLY E 1 134 ? 47.477 8.792 163.374 1.00 20.16 135 GLY E O 1
ATOM 4047 N N . GLN E 1 135 ? 45.484 8.711 164.436 1.00 18.36 136 GLN E N 1
ATOM 4048 C CA . GLN E 1 135 ? 44.809 7.932 163.429 1.00 16.07 136 GLN E CA 1
ATOM 4049 C C . GLN E 1 135 ? 43.500 8.582 163.056 1.00 14.28 136 GLN E C 1
ATOM 4050 O O . GLN E 1 135 ? 43.010 9.484 163.737 1.00 18.34 136 GLN E O 1
ATOM 4056 N N . VAL E 1 136 ? 42.928 8.105 161.964 1.00 14.97 137 VAL E N 1
ATOM 4057 C CA . VAL E 1 136 ? 41.689 8.652 161.433 1.00 12.67 137 VAL E CA 1
ATOM 4058 C C . VAL E 1 136 ? 40.588 7.626 161.659 1.00 11.89 137 VAL E C 1
ATOM 4059 O O . VAL E 1 136 ? 40.576 6.554 161.024 1.00 13.54 137 VAL E O 1
ATOM 4063 N N . ASN E 1 137 ? 39.673 7.931 162.569 1.00 13.92 138 ASN E N 1
ATOM 4064 C CA . ASN E 1 137 ? 38.548 7.053 162.839 1.00 13.68 138 ASN E CA 1
ATOM 4065 C C . ASN E 1 137 ? 37.431 7.253 161.808 1.00 12.95 138 ASN E C 1
ATOM 4066 O O . ASN E 1 137 ? 37.576 8.036 160.885 1.00 13.43 138 ASN E O 1
ATOM 4071 N N . TYR E 1 138 ? 36.325 6.539 161.950 1.00 13.99 139 TYR E N 1
ATOM 4072 C CA . TYR E 1 138 ? 35.269 6.601 160.945 1.00 12.79 139 TYR E CA 1
ATOM 4073 C C . TYR E 1 138 ? 34.714 8.019 160.777 1.00 13.20 139 TYR E C 1
ATOM 4074 O O . TYR E 1 138 ? 34.544 8.525 159.674 1.00 12.96 139 TYR E O 1
ATOM 4083 N N . GLU E 1 139 ? 34.418 8.642 161.899 1.00 13.54 140 GLU E N 1
ATOM 4084 C CA . GLU E 1 139 ? 33.811 9.966 161.901 1.00 14.34 140 GLU E CA 1
ATOM 4085 C C . GLU E 1 139 ? 34.746 10.993 161.251 1.00 14.25 140 GLU E C 1
ATOM 4086 O O . GLU E 1 139 ? 34.313 11.838 160.460 1.00 13.22 140 GLU E O 1
ATOM 4092 N N . GLU E 1 140 ? 36.026 10.903 161.580 1.00 13.36 141 GLU E N 1
ATOM 4093 C CA . GLU E 1 140 ? 37.038 11.775 160.987 1.00 14.15 141 GLU E CA 1
ATOM 4094 C C . GLU E 1 140 ? 37.179 11.503 159.490 1.00 13.64 141 GLU E C 1
ATOM 4095 O O . GLU E 1 140 ? 37.334 12.423 158.719 1.00 12.83 141 GLU E O 1
ATOM 4101 N N . PHE E 1 141 ? 37.089 10.244 159.081 1.00 12.34 142 PHE E N 1
ATOM 4102 C CA . PHE E 1 141 ? 37.181 9.916 157.666 1.00 12.47 142 PHE E CA 1
ATOM 4103 C C . PHE E 1 141 ? 35.981 10.467 156.891 1.00 12.09 142 PHE E C 1
ATOM 4104 O O . PHE E 1 141 ? 36.138 10.999 155.816 1.00 11.96 142 PHE E O 1
ATOM 4112 N N . VAL E 1 142 ? 34.781 10.319 157.430 1.00 11.87 143 VAL E N 1
ATOM 4113 C CA . VAL E 1 142 ? 33.588 10.866 156.766 1.00 13.58 143 VAL E CA 1
ATOM 4114 C C . VAL E 1 142 ? 33.752 12.404 156.593 1.00 15.07 143 VAL E C 1
ATOM 4115 O O . VAL E 1 142 ? 33.521 12.978 155.515 1.00 14.32 143 VAL E O 1
ATOM 4119 N N . GLN E 1 143 ? 34.209 13.069 157.646 1.00 17.04 144 GLN E N 1
ATOM 4120 C CA . GLN E 1 143 ? 34.442 14.504 157.575 1.00 15.74 144 GLN E CA 1
ATOM 4121 C C . GLN E 1 143 ? 35.500 14.813 156.500 1.00 15.90 144 GLN E C 1
ATOM 4122 O O . GLN E 1 143 ? 35.304 15.711 155.683 1.00 17.64 144 GLN E O 1
ATOM 4128 N N . MET E 1 144 ? 36.597 14.055 156.476 1.00 13.43 145 MET E N 1
ATOM 4129 C CA . MET E 1 144 ? 37.663 14.289 155.506 1.00 14.14 145 MET E CA 1
ATOM 4130 C C . MET E 1 144 ? 37.134 14.196 154.082 1.00 15.98 145 MET E C 1
ATOM 4131 O O . MET E 1 144 ? 37.534 14.966 153.218 1.00 18.43 145 MET E O 1
ATOM 4136 N N . MET E 1 145 ? 36.232 13.254 153.851 1.00 14.88 146 MET E N 1
ATOM 4137 C CA . MET E 1 145 ? 35.752 12.943 152.513 1.00 16.68 146 MET E CA 1
ATOM 4138 C C . MET E 1 145 ? 34.591 13.835 152.084 1.00 20.59 146 MET E C 1
ATOM 4139 O O . MET E 1 145 ? 34.188 13.784 150.933 1.00 22.66 146 MET E O 1
ATOM 4144 N N . THR E 1 146 ? 34.075 14.652 153.008 1.00 23.91 147 THR E N 1
ATOM 4145 C CA . THR E 1 146 ? 32.973 15.564 152.737 1.00 31.05 147 THR E CA 1
ATOM 4146 C C . THR E 1 146 ? 33.502 16.779 152.007 1.00 38.40 147 THR E C 1
ATOM 4147 O O . THR E 1 146 ? 34.492 17.362 152.442 1.00 41.62 147 THR E O 1
ATOM 4151 N N . ALA E 1 147 ? 32.839 17.157 150.911 1.00 51.38 148 ALA E N 1
ATOM 4152 C CA . ALA E 1 147 ? 33.210 18.340 150.115 1.00 54.72 148 ALA E CA 1
ATOM 4153 C C . ALA E 1 147 ? 31.975 18.950 149.483 1.00 55.45 148 ALA E C 1
ATOM 4154 O O . ALA E 1 147 ? 30.869 18.436 149.648 1.00 61.19 148 ALA E O 1
ATOM 4156 N N . ARG F 2 2 ? 41.409 21.290 148.816 1.00 46.59 564 ARG F N 1
ATOM 4157 C CA . ARG F 2 2 ? 41.706 19.821 148.802 1.00 46.91 564 ARG F CA 1
ATOM 4158 C C . ARG F 2 2 ? 43.208 19.616 148.912 1.00 38.33 564 ARG F C 1
ATOM 4159 O O . ARG F 2 2 ? 43.958 20.147 148.090 1.00 39.26 564 ARG F O 1
ATOM 4167 N N . ASN F 2 3 ? 43.664 18.855 149.909 1.00 28.93 565 ASN F N 1
ATOM 4168 C CA . ASN F 2 3 ? 45.085 18.554 149.984 1.00 23.97 565 ASN F CA 1
ATOM 4169 C C . ASN F 2 3 ? 45.448 17.571 148.873 1.00 20.66 565 ASN F C 1
ATOM 4170 O O . ASN F 2 3 ? 44.563 16.973 148.247 1.00 19.20 565 ASN F O 1
ATOM 4175 N N . LYS F 2 4 ? 46.739 17.418 148.615 1.00 19.86 566 LYS F N 1
ATOM 4176 C CA . LYS F 2 4 ? 47.200 16.548 147.534 1.00 21.63 566 LYS F CA 1
ATOM 4177 C C . LYS F 2 4 ? 46.802 15.084 147.723 1.00 15.94 566 LYS F C 1
ATOM 4178 O O . LYS F 2 4 ? 46.482 14.402 146.752 1.00 16.47 566 LYS F O 1
ATOM 4184 N N . ALA F 2 5 ? 46.835 14.583 148.960 1.00 14.40 567 ALA F N 1
ATOM 4185 C CA . ALA F 2 5 ? 46.419 13.215 149.234 1.00 14.86 567 ALA F CA 1
ATOM 4186 C C . ALA F 2 5 ? 44.932 12.986 148.896 1.00 13.95 567 ALA F C 1
ATOM 4187 O O . ALA F 2 5 ? 44.555 11.966 148.302 1.00 14.34 567 ALA F O 1
ATOM 4189 N N . LEU F 2 6 ? 44.092 13.929 149.275 1.00 14.01 568 LEU F N 1
ATOM 4190 C CA . LEU F 2 6 ? 42.689 13.825 148.949 1.00 14.32 568 LEU F CA 1
ATOM 4191 C C . LEU F 2 6 ? 42.466 13.874 147.424 1.00 14.82 568 LEU F C 1
ATOM 4192 O O . LEU F 2 6 ? 41.657 13.121 146.880 1.00 15.04 568 LEU F O 1
ATOM 4197 N N . LYS F 2 7 ? 43.198 14.727 146.720 1.00 13.86 569 LYS F N 1
ATOM 4198 C CA . LYS F 2 7 ? 43.087 14.737 145.255 1.00 15.08 569 LYS F CA 1
ATOM 4199 C C . LYS F 2 7 ? 43.423 13.353 144.692 1.00 12.68 569 LYS F C 1
ATOM 4200 O O . LYS F 2 7 ? 42.783 12.880 143.763 1.00 15.13 569 LYS F O 1
ATOM 4206 N N . LYS F 2 8 ? 4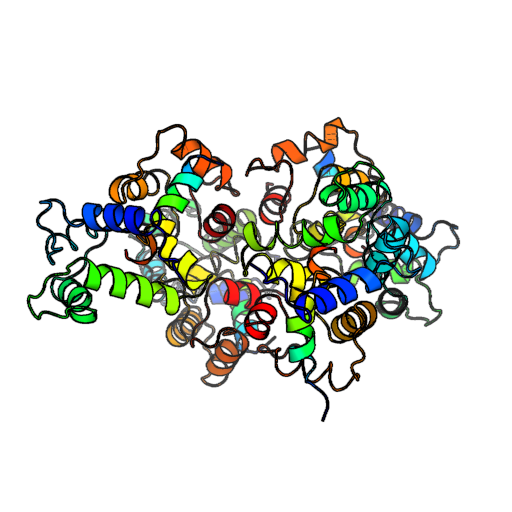4.406 12.681 145.277 1.00 11.98 570 LYS F N 1
ATOM 4207 C CA . LYS F 2 8 ? 44.765 11.343 144.824 1.00 11.19 570 LYS F CA 1
ATOM 4208 C C . LYS F 2 8 ? 43.653 10.289 145.119 1.00 12.07 570 LYS F C 1
ATOM 4209 O O . LYS F 2 8 ? 43.362 9.408 144.316 1.00 12.72 570 LYS F O 1
ATOM 4215 N N . ILE F 2 9 ? 43.014 10.411 146.264 1.00 11.44 571 ILE F N 1
ATOM 4216 C CA . ILE F 2 9 ? 41.862 9.579 146.576 1.00 10.85 571 ILE F CA 1
ATOM 4217 C C . ILE F 2 9 ? 40.787 9.787 145.519 1.00 10.92 571 ILE F C 1
ATOM 4218 O O . ILE F 2 9 ? 40.208 8.821 145.027 1.00 12.23 571 ILE F O 1
ATOM 4223 N N . ARG F 2 10 ? 40.528 11.039 145.155 1.00 11.62 572 ARG F N 1
ATOM 4224 C CA . ARG F 2 10 ? 39.519 11.331 144.131 1.00 13.35 572 ARG F CA 1
ATOM 4225 C C . ARG F 2 10 ? 39.875 10.671 142.811 1.00 13.52 572 ARG F C 1
ATOM 4226 O O . ARG F 2 10 ? 38.978 10.184 142.111 1.00 13.99 572 ARG F O 1
ATOM 4234 N N . LYS F 2 11 ? 41.168 10.625 142.484 1.00 14.58 573 LYS F N 1
ATOM 4235 C CA . LYS F 2 11 ? 41.605 9.958 141.240 1.00 14.03 573 LYS F CA 1
ATOM 4236 C C . LYS F 2 11 ? 41.234 8.469 141.281 1.00 15.33 573 LYS F C 1
ATOM 4237 O O . LYS F 2 11 ? 40.729 7.936 140.311 1.00 13.57 573 LYS F O 1
ATOM 4243 N N . LEU F 2 12 ? 41.476 7.811 142.413 1.00 12.33 574 LEU F N 1
ATOM 4244 C CA . LEU F 2 12 ? 41.112 6.398 142.587 1.00 12.94 574 LEU F CA 1
ATOM 4245 C C . LEU F 2 12 ? 39.601 6.152 142.454 1.00 12.45 574 LEU F C 1
ATOM 4246 O O . LEU F 2 12 ? 39.161 5.122 141.912 1.00 13.60 574 LEU F O 1
ATOM 4251 N N . GLN F 2 13 ? 38.808 7.080 142.971 1.00 13.88 575 GLN F N 1
ATOM 4252 C CA . GLN F 2 13 ? 37.349 7.012 142.860 1.00 13.60 575 GLN F CA 1
ATOM 4253 C C . GLN F 2 13 ? 36.888 7.209 141.420 1.00 13.57 575 GLN F C 1
ATOM 4254 O O . GLN F 2 13 ? 35.996 6.502 140.969 1.00 16.78 575 GLN F O 1
ATOM 4260 N N . LYS F 2 14 ? 37.530 8.108 140.685 1.00 14.72 576 LYS F N 1
ATOM 4261 C CA . LYS F 2 14 ? 37.253 8.299 139.244 1.00 16.05 576 LYS F CA 1
ATOM 4262 C C . LYS F 2 14 ? 37.486 7.023 138.417 1.00 15.31 576 LYS F C 1
ATOM 4263 O O . LYS F 2 14 ? 36.846 6.814 137.399 1.00 17.66 576 LYS F O 1
ATOM 4269 N N . ARG F 2 15 ? 38.438 6.208 138.846 1.00 13.71 577 ARG F N 1
ATOM 4270 C CA . ARG F 2 15 ? 38.774 4.966 138.177 1.00 15.15 577 ARG F CA 1
ATOM 4271 C C . ARG F 2 15 ? 38.019 3.782 138.744 1.00 13.07 577 ARG F C 1
ATOM 4272 O O . ARG F 2 15 ? 38.242 2.675 138.268 1.00 13.11 577 ARG F O 1
ATOM 4280 N N . GLY F 2 16 ? 37.161 4.003 139.757 1.00 12.35 578 GLY F N 1
ATOM 4281 C CA . GLY F 2 16 ? 36.338 2.954 140.336 1.00 13.22 578 GLY F CA 1
ATOM 4282 C C . GLY F 2 16 ? 37.039 1.975 141.263 1.00 11.90 578 GLY F C 1
ATOM 4283 O O . GLY F 2 16 ? 36.487 0.951 141.606 1.00 11.26 578 GLY F O 1
ATOM 4284 N N . LEU F 2 17 ? 38.270 2.278 141.656 1.00 11.05 579 LEU F N 1
ATOM 4285 C CA . LEU F 2 17 ? 39.091 1.324 142.386 1.00 12.84 579 LEU F CA 1
ATOM 4286 C C . LEU F 2 17 ? 38.710 1.170 143.863 1.00 13.13 579 LEU F C 1
ATOM 4287 O O . LEU F 2 17 ? 38.807 0.063 144.413 1.00 15.61 579 LEU F O 1
ATOM 4292 N N A ILE F 2 18 ? 38.276 2.261 144.491 0.38 13.36 580 ILE F N 1
ATOM 4293 N N B ILE F 2 18 ? 38.278 2.251 144.498 0.62 13.11 580 ILE F N 1
ATOM 4294 C CA A ILE F 2 18 ? 37.811 2.200 145.874 0.38 14.23 580 ILE F CA 1
ATOM 4295 C CA B ILE F 2 18 ? 37.939 2.157 145.911 0.62 14.45 580 ILE F CA 1
ATOM 4296 C C A ILE F 2 18 ? 36.562 1.318 145.936 0.38 14.18 580 ILE F C 1
ATOM 4297 C C B ILE F 2 18 ? 36.649 1.356 146.096 0.62 14.07 580 ILE F C 1
ATOM 4298 O O A ILE F 2 18 ? 36.537 0.300 146.636 0.38 13.94 580 ILE F O 1
ATOM 4299 O O B ILE F 2 18 ? 36.581 0.500 146.980 0.62 14.80 580 ILE F O 1
ATOM 4308 N N A GLN F 2 19 ? 35.538 1.683 145.171 0.38 14.55 581 GLN F N 1
ATOM 4309 N N B GLN F 2 19 ? 35.640 1.581 145.261 0.62 13.75 581 GLN F N 1
ATOM 4310 C CA A GLN F 2 19 ? 34.306 0.905 145.119 0.38 15.77 581 GLN F CA 1
ATOM 4311 C CA B GLN F 2 19 ? 34.416 0.791 145.385 0.62 14.86 581 GLN F CA 1
ATOM 4312 C C A GLN F 2 19 ? 34.576 -0.586 144.852 0.38 15.63 581 GLN F C 1
ATOM 4313 C C B GLN F 2 19 ? 34.592 -0.650 144.884 0.62 15.05 581 GLN F C 1
ATOM 4314 O O A GLN F 2 19 ? 33.968 -1.463 145.466 0.38 15.81 581 GLN F O 1
ATOM 4315 O O B GLN F 2 19 ? 33.932 -1.571 145.371 0.62 14.72 581 GLN F O 1
ATOM 4326 N N . MET F 2 20 ? 35.496 -0.868 143.938 1.00 15.48 582 MET F N 1
ATOM 4327 C CA . MET F 2 20 ? 35.748 -2.230 143.504 1.00 15.39 582 MET F CA 1
ATOM 4328 C C . MET F 2 20 ? 36.336 -3.096 144.608 1.00 16.93 582 MET F C 1
ATOM 4329 O O . MET F 2 20 ? 36.033 -4.293 144.694 1.00 18.73 582 MET F O 1
ATOM 4334 N N . THR F 2 21 ? 37.188 -2.494 145.434 1.00 15.00 583 THR F N 1
ATOM 4335 C CA . THR F 2 21 ? 37.899 -3.225 146.473 1.00 18.36 583 THR F CA 1
ATOM 4336 C C . THR F 2 21 ? 37.257 -3.023 147.853 1.00 18.29 583 THR F C 1
ATOM 4337 O O . THR F 2 21 ? 36.179 -2.412 147.999 1.00 20.51 583 THR F O 1
ATOM 4342 N N . ALA G 1 1 ? 32.000 9.929 185.566 1.00 50.46 2 ALA G N 1
ATOM 4343 C CA . ALA G 1 1 ? 32.366 8.707 186.345 1.00 45.42 2 ALA G CA 1
ATOM 4344 C C . ALA G 1 1 ? 31.118 7.981 186.850 1.00 42.04 2 ALA G C 1
ATOM 4345 O O . ALA G 1 1 ? 30.032 8.561 186.936 1.00 42.62 2 ALA G O 1
ATOM 4347 N N . TYR G 1 2 ? 31.288 6.704 187.176 1.00 35.54 3 TYR G N 1
ATOM 4348 C CA . TYR G 1 2 ? 30.242 5.937 187.838 1.00 30.48 3 TYR G CA 1
ATOM 4349 C C . TYR G 1 2 ? 30.005 6.532 189.223 1.00 30.01 3 TYR G C 1
ATOM 4350 O O . TYR G 1 2 ? 30.958 6.903 189.913 1.00 33.67 3 TYR G O 1
ATOM 4359 N N . GLN G 1 3 ? 28.745 6.617 189.633 1.00 30.03 4 GLN G N 1
ATOM 4360 C CA . GLN G 1 3 ? 28.404 7.049 190.995 1.00 29.69 4 GLN G CA 1
ATOM 4361 C C . GLN G 1 3 ? 28.353 5.833 191.898 1.00 29.23 4 GLN G C 1
ATOM 4362 O O . GLN G 1 3 ? 27.875 4.783 191.487 1.00 28.22 4 GLN G O 1
ATOM 4368 N N . LEU G 1 4 ? 28.824 5.981 193.131 1.00 28.90 5 LEU G N 1
ATOM 4369 C CA . LEU G 1 4 ? 28.620 4.957 194.147 1.00 35.74 5 LEU G CA 1
ATOM 4370 C C . LEU G 1 4 ? 27.191 5.037 194.661 1.00 34.65 5 LEU G C 1
ATOM 4371 O O . LEU G 1 4 ? 26.919 5.619 195.709 1.00 42.97 5 LEU G O 1
ATOM 4376 N N . THR G 1 5 ? 26.268 4.476 193.908 1.00 27.96 6 THR G N 1
ATOM 4377 C CA . THR G 1 5 ? 24.916 4.320 194.383 1.00 25.16 6 THR G CA 1
ATOM 4378 C C . THR G 1 5 ? 24.747 2.850 194.691 1.00 21.98 6 THR G C 1
ATOM 4379 O O . THR G 1 5 ? 25.451 1.995 194.136 1.00 20.53 6 THR G O 1
ATOM 4383 N N . GLU G 1 6 ? 23.802 2.560 195.563 1.00 23.00 7 GLU G N 1
ATOM 4384 C CA . GLU G 1 6 ? 23.400 1.198 195.848 1.00 23.81 7 GLU G CA 1
ATOM 4385 C C . GLU G 1 6 ? 23.118 0.448 194.559 1.00 23.08 7 GLU G C 1
ATOM 4386 O O . GLU G 1 6 ? 23.521 -0.699 194.406 1.00 21.69 7 GLU G O 1
ATOM 4392 N N A GLU G 1 7 ? 22.416 1.105 193.636 0.47 22.61 8 GLU G N 1
ATOM 4393 N N B GLU G 1 7 ? 22.449 1.131 193.639 0.53 22.63 8 GLU G N 1
ATOM 4394 C CA A GLU G 1 7 ? 22.056 0.506 192.355 0.47 21.91 8 GLU G CA 1
ATOM 4395 C CA B GLU G 1 7 ? 22.035 0.555 192.378 0.53 22.02 8 GLU G CA 1
ATOM 4396 C C A GLU G 1 7 ? 23.289 0.180 191.520 0.47 21.28 8 GLU G C 1
ATOM 4397 C C B GLU G 1 7 ? 23.255 0.210 191.508 0.53 21.32 8 GLU G C 1
ATOM 4398 O O A GLU G 1 7 ? 23.411 -0.930 190.998 0.47 21.07 8 GLU G O 1
ATOM 4399 O O B GLU G 1 7 ? 23.341 -0.894 190.966 0.53 21.15 8 GLU G O 1
ATOM 4410 N N . GLN G 1 8 ? 24.207 1.137 191.398 1.00 19.76 9 GLN G N 1
ATOM 4411 C CA . GLN G 1 8 ? 25.422 0.914 190.606 1.00 19.84 9 GLN G CA 1
ATOM 4412 C C . GLN G 1 8 ? 26.312 -0.210 191.157 1.00 20.87 9 GLN G C 1
ATOM 4413 O O . GLN G 1 8 ? 26.896 -0.993 190.395 1.00 17.70 9 GLN G O 1
ATOM 4419 N N . ILE G 1 9 ? 26.417 -0.295 192.476 1.00 19.66 10 ILE G N 1
ATOM 4420 C CA . ILE G 1 9 ? 27.150 -1.399 193.083 1.00 18.07 10 ILE G CA 1
ATOM 4421 C C . ILE G 1 9 ? 26.470 -2.728 192.726 1.00 18.50 10 ILE G C 1
ATOM 4422 O O . ILE G 1 9 ? 27.155 -3.677 192.350 1.00 17.06 10 ILE G O 1
ATOM 4427 N N . ALA G 1 10 ? 25.135 -2.778 192.791 1.00 17.87 11 ALA G N 1
ATOM 4428 C CA . ALA G 1 10 ? 24.392 -4.009 192.456 1.00 18.44 11 ALA G CA 1
ATOM 4429 C C . ALA G 1 10 ? 24.607 -4.408 190.981 1.00 19.12 11 ALA G C 1
ATOM 4430 O O . ALA G 1 10 ? 24.744 -5.591 190.661 1.00 17.29 11 ALA G O 1
ATOM 4432 N N . GLU G 1 11 ? 24.664 -3.421 190.094 1.00 18.06 12 GLU G N 1
ATOM 4433 C CA . GLU G 1 11 ? 24.944 -3.691 188.682 1.00 18.92 12 GLU G CA 1
ATOM 4434 C C . GLU G 1 11 ? 26.368 -4.219 188.492 1.00 17.79 12 GLU G C 1
ATOM 4435 O O . GLU G 1 11 ? 26.577 -5.179 187.755 1.00 16.67 12 GLU G O 1
ATOM 4441 N N . PHE G 1 12 ? 27.352 -3.638 189.173 1.00 16.47 13 PHE G N 1
ATOM 4442 C CA . PHE G 1 12 ? 28.691 -4.199 189.085 1.00 17.82 13 PHE G CA 1
ATOM 4443 C C . PHE G 1 12 ? 28.801 -5.606 189.659 1.00 16.73 13 PHE G C 1
ATOM 4444 O O . PHE G 1 12 ? 29.580 -6.412 189.155 1.00 18.69 13 PHE G O 1
ATOM 4452 N N . LYS G 1 13 ? 28.045 -5.890 190.714 1.00 17.45 14 LYS G N 1
ATOM 4453 C CA . LYS G 1 13 ? 27.984 -7.231 191.271 1.00 18.60 14 LYS G CA 1
ATOM 4454 C C . LYS G 1 13 ? 27.412 -8.230 190.237 1.00 18.52 14 LYS G C 1
ATOM 4455 O O . LYS G 1 13 ? 27.917 -9.339 190.099 1.00 19.84 14 LYS G O 1
ATOM 4461 N N . GLU G 1 14 ? 26.413 -7.817 189.475 1.00 17.08 15 GLU G N 1
ATOM 4462 C CA . GLU G 1 14 ? 25.879 -8.672 188.405 1.00 20.02 15 GLU G CA 1
ATOM 4463 C C . GLU G 1 14 ? 26.957 -8.889 187.312 1.00 18.42 15 GLU G C 1
ATOM 4464 O O . GLU G 1 14 ? 27.159 -10.013 186.834 1.00 19.36 15 GLU G O 1
ATOM 4470 N N . ALA G 1 15 ? 27.686 -7.834 186.960 1.00 17.32 16 ALA G N 1
ATOM 4471 C CA . ALA G 1 15 ? 28.784 -7.952 185.990 1.00 16.07 16 ALA G CA 1
ATOM 4472 C C . ALA G 1 15 ? 29.849 -8.916 186.473 1.00 14.56 16 ALA G C 1
ATOM 4473 O O . ALA G 1 15 ? 30.347 -9.741 185.710 1.00 14.27 16 ALA G O 1
ATOM 4475 N N . PHE G 1 16 ? 30.224 -8.784 187.739 1.00 15.89 17 PHE G N 1
ATOM 4476 C CA . PHE G 1 16 ? 31.232 -9.645 188.336 1.00 15.22 17 PHE G CA 1
ATOM 4477 C C . PHE G 1 16 ? 30.779 -11.091 188.289 1.00 15.30 17 PHE G C 1
ATOM 4478 O O . PHE G 1 16 ? 31.543 -11.994 187.920 1.00 15.38 17 PHE G O 1
ATOM 4486 N N . SER G 1 17 ? 29.521 -11.308 188.659 1.00 16.00 18 SER G N 1
ATOM 4487 C CA . SER G 1 17 ? 28.939 -12.632 188.625 1.00 17.21 18 SER G CA 1
ATOM 4488 C C . SER G 1 17 ? 28.910 -13.291 187.248 1.00 14.22 18 SER G C 1
ATOM 4489 O O . SER G 1 17 ? 28.992 -14.507 187.156 1.00 18.24 18 SER G O 1
ATOM 4492 N N . LEU G 1 18 ? 28.806 -12.509 186.188 1.00 13.88 19 LEU G N 1
ATOM 4493 C CA . LEU G 1 18 ? 28.891 -13.071 184.845 1.00 14.01 19 LEU G CA 1
ATOM 4494 C C . LEU G 1 18 ? 30.178 -13.843 184.683 1.00 14.72 19 LEU G C 1
ATOM 4495 O O . LEU G 1 18 ? 30.184 -14.934 184.118 1.00 15.51 19 LEU G O 1
ATOM 4500 N N . PHE G 1 19 ? 31.276 -13.268 185.162 1.00 13.11 20 PHE G N 1
ATOM 4501 C CA . PHE G 1 19 ? 32.561 -13.928 185.054 1.00 13.51 20 PHE G CA 1
ATOM 4502 C C . PHE G 1 19 ? 32.777 -14.985 186.123 1.00 14.07 20 PHE G C 1
ATOM 4503 O O . PHE G 1 19 ? 33.353 -16.029 185.840 1.00 16.25 20 PHE G O 1
ATOM 4511 N N . ASP G 1 20 ? 32.386 -14.662 187.358 1.00 15.61 21 ASP G N 1
ATOM 4512 C CA . ASP G 1 20 ? 32.650 -15.518 188.523 1.00 16.26 21 ASP G CA 1
ATOM 4513 C C . ASP G 1 20 ? 31.583 -16.602 188.618 1.00 18.20 21 ASP G C 1
ATOM 4514 O O . ASP G 1 20 ? 30.696 -16.573 189.485 1.00 20.05 21 ASP G O 1
ATOM 4519 N N . LYS G 1 21 ? 31.692 -17.575 187.737 1.00 19.78 22 LYS G N 1
ATOM 4520 C CA . LYS G 1 21 ? 30.616 -18.551 187.542 1.00 24.01 22 LYS G CA 1
ATOM 4521 C C . LYS G 1 21 ? 30.575 -19.607 188.652 1.00 25.79 22 LYS G C 1
ATOM 4522 O O . LYS G 1 21 ? 29.515 -20.134 188.938 1.00 29.19 22 LYS G O 1
ATOM 4528 N N . ASP G 1 22 ? 31.701 -19.888 189.301 1.00 25.44 23 ASP G N 1
ATOM 4529 C CA . ASP G 1 22 ? 31.679 -20.703 190.530 1.00 24.82 23 ASP G CA 1
ATOM 4530 C C . ASP G 1 22 ? 31.365 -19.931 191.826 1.00 26.32 23 ASP G C 1
ATOM 4531 O O . ASP G 1 22 ? 31.312 -20.525 192.908 1.00 27.24 23 ASP G O 1
ATOM 4536 N N . GLY G 1 23 ? 31.165 -18.618 191.722 1.00 23.28 24 GLY G N 1
ATOM 4537 C CA . GLY G 1 23 ? 30.715 -17.801 192.841 1.00 22.30 24 GLY G CA 1
ATOM 4538 C C . GLY G 1 23 ? 31.686 -17.750 194.006 1.00 22.50 24 GLY G C 1
ATOM 4539 O O . GLY G 1 23 ? 31.276 -17.567 195.138 1.00 27.35 24 GLY G O 1
ATOM 4540 N N . ASP G 1 24 ? 32.977 -17.912 193.743 1.00 19.98 25 ASP G N 1
ATOM 4541 C CA . ASP G 1 24 ? 33.958 -17.948 194.827 1.00 22.18 25 ASP G CA 1
ATOM 4542 C C . ASP G 1 24 ? 34.625 -16.610 195.141 1.00 21.19 25 ASP G C 1
ATOM 4543 O O . ASP G 1 24 ? 35.586 -16.564 195.925 1.00 22.28 25 ASP G O 1
ATOM 4548 N N . GLY G 1 25 ? 34.129 -15.530 194.537 1.00 17.70 26 GLY G N 1
ATOM 4549 C CA . GLY G 1 25 ? 34.602 -14.200 194.853 1.00 18.62 26 GLY G CA 1
ATOM 4550 C C . GLY G 1 25 ? 35.814 -13.742 194.077 1.00 17.84 26 GLY G C 1
ATOM 4551 O O . GLY G 1 25 ? 36.272 -12.609 194.277 1.00 16.87 26 GLY G O 1
ATOM 4552 N N . THR G 1 26 ? 36.349 -14.587 193.193 1.00 18.98 27 THR G N 1
ATOM 4553 C CA . THR G 1 26 ? 37.474 -14.175 192.360 1.00 18.21 27 THR G CA 1
ATOM 4554 C C . THR G 1 26 ? 37.253 -14.605 190.910 1.00 15.90 27 THR G C 1
ATOM 4555 O O . THR G 1 26 ? 36.639 -15.632 190.644 1.00 18.09 27 THR G O 1
ATOM 4559 N N . ILE G 1 27 ? 37.781 -13.812 189.990 1.00 12.70 28 ILE G N 1
ATOM 4560 C CA . ILE G 1 27 ? 37.757 -14.145 188.576 1.00 13.53 28 ILE G CA 1
ATOM 4561 C C . ILE G 1 27 ? 39.146 -14.624 188.162 1.00 14.72 28 ILE G C 1
ATOM 4562 O O . ILE G 1 27 ? 40.130 -13.901 188.287 1.00 15.84 28 ILE G O 1
ATOM 4567 N N . THR G 1 28 ? 39.212 -15.840 187.654 1.00 15.42 29 THR G N 1
ATOM 4568 C CA . THR G 1 28 ? 40.455 -16.410 187.155 1.00 16.68 29 THR G CA 1
ATOM 4569 C C . THR G 1 28 ? 40.649 -16.110 185.659 1.00 16.10 29 THR G C 1
ATOM 4570 O O . THR G 1 28 ? 39.729 -15.645 184.982 1.00 15.20 29 THR G O 1
ATOM 4574 N N . THR G 1 29 ? 41.843 -16.398 185.147 1.00 18.28 30 THR G N 1
ATOM 4575 C CA . THR G 1 29 ? 42.084 -16.294 183.707 1.00 19.40 30 THR G CA 1
ATOM 4576 C C . THR G 1 29 ? 41.128 -17.220 182.947 1.00 17.39 30 THR G C 1
ATOM 4577 O O . THR G 1 29 ? 40.621 -16.855 181.900 1.00 17.88 30 THR G O 1
ATOM 4581 N N . LYS G 1 30 ? 40.865 -18.401 183.488 1.00 16.97 31 LYS G N 1
ATOM 4582 C CA . LYS G 1 30 ? 39.926 -19.342 182.876 1.00 18.82 31 LYS G CA 1
ATOM 4583 C C . LYS G 1 30 ? 38.527 -18.739 182.775 1.00 16.66 31 LYS G C 1
ATOM 4584 O O . LYS G 1 30 ? 37.878 -18.837 181.742 1.00 15.14 31 LYS G O 1
ATOM 4590 N N . GLU G 1 31 ? 38.082 -18.072 183.833 1.00 16.87 32 GLU G N 1
ATOM 4591 C CA . GLU G 1 31 ? 36.765 -17.462 183.845 1.00 15.00 32 GLU G CA 1
ATOM 4592 C C . GLU G 1 31 ? 36.684 -16.274 182.869 1.00 14.93 32 GLU G C 1
ATOM 4593 O O . GLU G 1 31 ? 35.687 -16.117 182.163 1.00 15.82 32 GLU G O 1
ATOM 4599 N N A LEU G 1 32 ? 37.723 -15.433 182.833 0.46 13.88 33 LEU G N 1
ATOM 4600 N N B LEU G 1 32 ? 37.747 -15.484 182.813 0.54 14.25 33 LEU G N 1
ATOM 4601 C CA A LEU G 1 32 ? 37.800 -14.362 181.833 0.46 13.97 33 LEU G CA 1
ATOM 4602 C CA B LEU G 1 32 ? 37.831 -14.375 181.885 0.54 14.61 33 LEU G CA 1
ATOM 4603 C C A LEU G 1 32 ? 37.711 -14.960 180.445 0.46 13.81 33 LEU G C 1
ATOM 4604 C C B LEU G 1 32 ? 37.822 -14.869 180.437 0.54 14.00 33 LEU G C 1
ATOM 4605 O O A LEU G 1 32 ? 36.842 -14.588 179.658 0.46 15.92 33 LEU G O 1
ATOM 4606 O O B LEU G 1 32 ? 37.133 -14.316 179.591 0.54 17.07 33 LEU G O 1
ATOM 4615 N N . GLY G 1 33 ? 38.596 -15.908 180.158 1.00 13.64 34 GLY G N 1
ATOM 4616 C CA . GLY G 1 33 ? 38.655 -16.494 178.826 1.00 14.89 34 GLY G CA 1
ATOM 4617 C C . GLY G 1 33 ? 37.355 -17.126 178.387 1.00 15.54 34 GLY G C 1
ATOM 4618 O O . GLY G 1 33 ? 36.980 -17.023 177.225 1.00 15.71 34 GLY G O 1
ATOM 4619 N N . THR G 1 34 ? 36.666 -17.787 179.320 1.00 15.52 35 THR G N 1
ATOM 4620 C CA . THR G 1 34 ? 35.403 -18.438 179.036 1.00 16.56 35 THR G CA 1
ATOM 4621 C C . THR G 1 34 ? 34.392 -17.437 178.489 1.00 14.55 35 THR G C 1
ATOM 4622 O O . THR G 1 34 ? 33.742 -17.682 177.459 1.00 16.15 35 THR G O 1
ATOM 4626 N N . VAL G 1 35 ? 34.274 -16.295 179.156 1.00 13.41 36 VAL G N 1
ATOM 4627 C CA . VAL G 1 35 ? 33.370 -15.267 178.683 1.00 13.80 36 VAL G CA 1
ATOM 4628 C C . VAL G 1 35 ? 33.830 -14.696 177.339 1.00 14.95 36 VAL G C 1
ATOM 4629 O O . VAL G 1 35 ? 33.040 -14.596 176.417 1.00 15.28 36 VAL G O 1
ATOM 4633 N N A MET G 1 36 ? 35.111 -14.344 177.238 0.67 14.89 37 MET G N 1
ATOM 4634 N N B MET G 1 36 ? 35.101 -14.336 177.212 0.33 15.11 37 MET G N 1
ATOM 4635 C CA A MET G 1 36 ? 35.637 -13.790 176.004 0.67 16.01 37 MET G CA 1
ATOM 4636 C CA B MET G 1 36 ? 35.559 -13.758 175.956 0.33 15.99 37 MET G CA 1
ATOM 4637 C C A MET G 1 36 ? 35.416 -14.749 174.843 0.67 15.70 37 MET G C 1
ATOM 4638 C C B MET G 1 36 ? 35.469 -14.746 174.796 0.33 15.93 37 MET G C 1
ATOM 4639 O O A MET G 1 36 ? 34.984 -14.337 173.778 0.67 16.19 37 MET G O 1
ATOM 4640 O O B MET G 1 36 ? 35.176 -14.348 173.675 0.33 16.41 37 MET G O 1
ATOM 4649 N N . ARG G 1 37 ? 35.700 -16.030 175.056 1.00 15.64 38 ARG G N 1
ATOM 4650 C CA . ARG G 1 37 ? 35.474 -17.051 174.023 1.00 17.28 38 ARG G CA 1
ATOM 4651 C C . ARG G 1 37 ? 33.997 -17.201 173.625 1.00 16.23 38 ARG G C 1
ATOM 4652 O O . ARG G 1 37 ? 33.682 -17.412 172.441 1.00 17.03 38 ARG G O 1
ATOM 4660 N N . SER G 1 38 ? 33.083 -17.069 174.587 1.00 16.55 39 SER G N 1
ATOM 4661 C CA . SER G 1 38 ? 31.669 -17.150 174.281 1.00 15.85 39 SER G CA 1
ATOM 4662 C C . SER G 1 38 ? 31.221 -16.013 173.371 1.00 17.23 39 SER G C 1
ATOM 4663 O O . SER G 1 38 ? 30.196 -16.133 172.713 1.00 20.20 39 SER G O 1
ATOM 4666 N N . LEU G 1 39 ? 31.983 -14.922 173.324 1.00 16.75 40 LEU G N 1
ATOM 4667 C CA . LEU G 1 39 ? 31.695 -13.807 172.423 1.00 18.19 40 LEU G CA 1
ATOM 4668 C C . LEU G 1 39 ? 32.393 -13.930 171.069 1.00 19.17 40 LEU G C 1
ATOM 4669 O O . LEU G 1 39 ? 32.399 -12.981 170.274 1.00 18.14 40 LEU G O 1
ATOM 4674 N N . GLY G 1 40 ? 32.948 -15.105 170.792 1.00 17.76 41 GLY G N 1
ATOM 4675 C CA . GLY G 1 40 ? 33.676 -15.344 169.562 1.00 19.14 41 GLY G CA 1
ATOM 4676 C C . GLY G 1 40 ? 35.083 -14.785 169.489 1.00 20.02 41 GLY G C 1
ATOM 4677 O O . GLY G 1 40 ? 35.625 -14.687 168.400 1.00 23.92 41 GLY G O 1
ATOM 4678 N N . GLN G 1 41 ? 35.682 -14.442 170.635 1.00 18.86 42 GLN G N 1
ATOM 4679 C CA . GLN G 1 41 ? 37.051 -13.919 170.697 1.00 21.49 42 GLN G CA 1
ATOM 4680 C C . GLN G 1 41 ? 37.994 -15.073 171.081 1.00 23.54 42 GLN G C 1
ATOM 4681 O O . GLN G 1 41 ? 37.540 -16.132 171.563 1.00 21.27 42 GLN G O 1
ATOM 4687 N N . ASN G 1 42 ? 39.295 -14.882 170.871 1.00 22.95 43 ASN G N 1
ATOM 4688 C CA . ASN G 1 42 ? 40.275 -15.914 171.179 1.00 24.80 43 ASN G CA 1
ATOM 4689 C C . ASN G 1 42 ? 41.514 -15.335 171.893 1.00 23.66 43 ASN G C 1
ATOM 4690 O O . ASN G 1 42 ? 42.628 -15.387 171.370 1.00 22.09 43 ASN G O 1
ATOM 4695 N N . PRO G 1 43 ? 41.322 -14.763 173.098 1.00 21.96 44 PRO G N 1
ATOM 4696 C CA . PRO G 1 43 ? 42.480 -14.224 173.828 1.00 24.03 44 PRO G CA 1
ATOM 4697 C C . PRO G 1 43 ? 43.513 -15.308 174.171 1.00 23.08 44 PRO G C 1
ATOM 4698 O O . PRO G 1 43 ? 43.134 -16.441 174.466 1.00 25.61 44 PRO G O 1
ATOM 4702 N N . THR G 1 44 ? 44.804 -14.976 174.133 1.00 22.46 45 THR G N 1
ATOM 4703 C CA . THR G 1 44 ? 45.815 -15.920 174.583 1.00 23.43 45 THR G CA 1
ATOM 4704 C C . THR G 1 44 ? 45.876 -15.896 176.114 1.00 23.43 45 THR G C 1
ATOM 4705 O O . THR G 1 44 ? 45.376 -14.959 176.758 1.00 22.12 45 THR G O 1
ATOM 4709 N N A GLU G 1 45 ? 46.486 -16.934 176.686 0.57 22.69 46 GLU G N 1
ATOM 4710 N N B GLU G 1 45 ? 46.514 -16.905 176.690 0.43 23.22 46 GLU G N 1
ATOM 4711 C CA A GLU G 1 45 ? 46.726 -17.005 178.128 0.57 23.74 46 GLU G CA 1
ATOM 4712 C CA B GLU G 1 45 ? 46.675 -16.964 178.133 0.43 24.34 46 GLU G CA 1
ATOM 4713 C C A GLU G 1 45 ? 47.478 -15.759 178.605 0.57 23.11 46 GLU G C 1
ATOM 4714 C C B GLU G 1 45 ? 47.552 -15.827 178.668 0.43 24.19 46 GLU G C 1
ATOM 4715 O O A GLU G 1 45 ? 47.104 -15.135 179.605 0.57 20.40 46 GLU G O 1
ATOM 4716 O O B GLU G 1 45 ? 47.348 -15.359 179.792 0.43 24.63 46 GLU G O 1
ATOM 4727 N N . ALA G 1 46 ? 48.514 -15.370 177.869 1.00 24.08 47 ALA G N 1
ATOM 4728 C CA . ALA G 1 46 ? 49.297 -14.195 178.234 1.00 24.63 47 ALA G CA 1
ATOM 4729 C C . ALA G 1 46 ? 48.450 -12.918 178.257 1.00 21.81 47 ALA G C 1
ATOM 4730 O O . ALA G 1 46 ? 48.579 -12.100 179.169 1.00 24.44 47 ALA G O 1
ATOM 4732 N N . GLU G 1 47 ? 47.590 -12.744 177.259 1.00 20.74 48 GLU G N 1
ATOM 4733 C CA . GLU G 1 47 ? 46.716 -11.569 177.200 1.00 20.49 48 GLU G CA 1
ATOM 4734 C C . GLU G 1 47 ? 45.722 -11.546 178.361 1.00 19.72 48 GLU G C 1
ATOM 4735 O O . GLU G 1 47 ? 45.413 -10.488 178.905 1.00 20.97 48 GLU G O 1
ATOM 4741 N N . LEU G 1 48 ? 45.235 -12.715 178.756 1.00 18.02 49 LEU G N 1
ATOM 4742 C CA . LEU G 1 48 ? 44.340 -12.780 179.913 1.00 18.89 49 LEU G CA 1
ATOM 4743 C C . LEU G 1 48 ? 45.092 -12.409 181.199 1.00 18.88 49 LEU G C 1
ATOM 4744 O O . LEU G 1 48 ? 44.608 -11.618 182.001 1.00 20.94 49 LEU G O 1
ATOM 4749 N N . GLN G 1 49 ? 46.288 -12.957 181.372 1.00 19.73 50 GLN G N 1
ATOM 4750 C CA . GLN G 1 49 ? 47.081 -12.656 182.549 1.00 22.14 50 GLN G CA 1
ATOM 4751 C C . GLN G 1 49 ? 47.453 -11.170 182.595 1.00 22.52 50 GLN G C 1
ATOM 4752 O O . GLN G 1 49 ? 47.459 -10.557 183.672 1.00 21.34 50 GLN G O 1
ATOM 4758 N N . ASP G 1 50 ? 47.721 -10.568 181.439 1.00 22.07 51 ASP G N 1
ATOM 4759 C CA . ASP G 1 50 ? 48.031 -9.138 181.415 1.00 23.16 51 ASP G CA 1
ATOM 4760 C C . ASP G 1 50 ? 46.831 -8.324 181.902 1.00 21.61 51 ASP G C 1
ATOM 4761 O O . ASP G 1 50 ? 47.015 -7.349 182.649 1.00 20.92 51 ASP G O 1
ATOM 4766 N N . MET G 1 51 ? 45.614 -8.710 181.492 1.00 19.07 52 MET G N 1
ATOM 4767 C CA . MET G 1 51 ? 44.407 -8.018 181.959 1.00 20.68 52 MET G CA 1
ATOM 4768 C C . MET G 1 51 ? 44.320 -8.045 183.471 1.00 18.96 52 MET G C 1
ATOM 4769 O O . MET G 1 51 ? 43.995 -7.036 184.082 1.00 17.38 52 MET G O 1
ATOM 4774 N N . ILE G 1 52 ? 44.592 -9.208 184.069 1.00 16.99 53 ILE G N 1
ATOM 4775 C CA . ILE G 1 52 ? 44.553 -9.327 185.527 1.00 17.01 53 ILE G CA 1
ATOM 4776 C C . ILE G 1 52 ? 45.667 -8.496 186.162 1.00 17.45 53 ILE G C 1
ATOM 4777 O O . ILE G 1 52 ? 45.434 -7.777 187.146 1.00 15.94 53 ILE G O 1
ATOM 4782 N N . ASN G 1 53 ? 46.865 -8.565 185.581 1.00 16.70 54 ASN G N 1
ATOM 4783 C CA . ASN G 1 53 ? 48.039 -7.864 186.118 1.00 19.27 54 ASN G CA 1
ATOM 4784 C C . ASN G 1 53 ? 47.876 -6.350 186.174 1.00 18.80 54 ASN G C 1
ATOM 4785 O O . ASN G 1 53 ? 48.411 -5.708 187.067 1.00 22.91 54 ASN G O 1
ATOM 4790 N N . GLU G 1 54 ? 47.082 -5.792 185.265 1.00 16.55 55 GLU G N 1
ATOM 4791 C CA . GLU G 1 54 ? 46.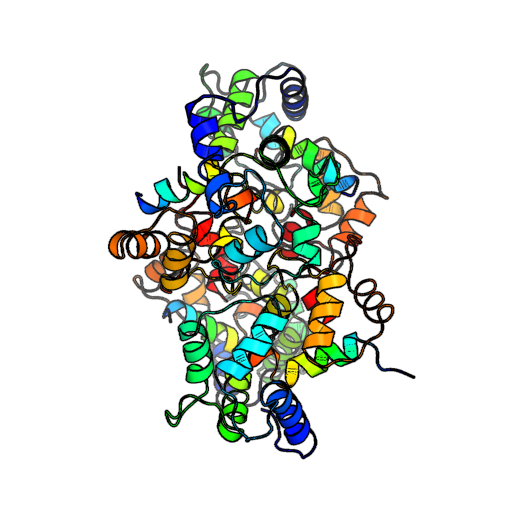777 -4.379 185.297 1.00 18.54 55 GLU G CA 1
ATOM 4792 C C . GLU G 1 54 ? 46.199 -3.933 186.643 1.00 17.77 55 GLU G C 1
ATOM 4793 O O . GLU G 1 54 ? 46.365 -2.778 187.031 1.00 19.91 55 GLU G O 1
ATOM 4799 N N . VAL G 1 55 ? 45.463 -4.815 187.328 1.00 14.44 56 VAL G N 1
ATOM 4800 C CA . VAL G 1 55 ? 44.793 -4.392 188.556 1.00 15.06 56 VAL G CA 1
ATOM 4801 C C . VAL G 1 55 ? 45.099 -5.242 189.791 1.00 15.32 56 VAL G C 1
ATOM 4802 O O . VAL G 1 55 ? 44.644 -4.918 190.887 1.00 16.53 56 VAL G O 1
ATOM 4806 N N . ASP G 1 56 ? 45.874 -6.307 189.630 1.00 14.87 57 ASP G N 1
ATOM 4807 C CA . ASP G 1 56 ? 46.069 -7.242 190.724 1.00 15.12 57 ASP G CA 1
ATOM 4808 C C . ASP G 1 56 ? 46.813 -6.567 191.907 1.00 15.93 57 ASP G C 1
ATOM 4809 O O . ASP G 1 56 ? 47.916 -6.096 191.770 1.00 18.10 57 ASP G O 1
ATOM 4814 N N . ALA G 1 57 ? 46.152 -6.492 193.055 1.00 17.52 58 ALA G N 1
ATOM 4815 C CA . ALA G 1 57 ? 46.633 -5.741 194.201 1.00 16.45 58 ALA G CA 1
ATOM 4816 C C . ALA G 1 57 ? 46.915 -6.613 195.432 1.00 17.12 58 ALA G C 1
ATOM 4817 O O . ALA G 1 57 ? 47.347 -6.107 196.457 1.00 20.38 58 ALA G O 1
ATOM 4819 N N . ASP G 1 58 ? 46.657 -7.907 195.351 1.00 16.35 59 ASP G N 1
ATOM 4820 C CA . ASP G 1 58 ? 47.069 -8.831 196.399 1.00 17.21 59 ASP G CA 1
ATOM 4821 C C . ASP G 1 58 ? 47.903 -9.970 195.845 1.00 19.68 59 ASP G C 1
ATOM 4822 O O . ASP G 1 58 ? 48.046 -11.029 196.482 1.00 20.99 59 ASP G O 1
ATOM 4827 N N . GLY G 1 59 ? 48.443 -9.749 194.648 1.00 18.55 60 GLY G N 1
ATOM 4828 C CA . GLY G 1 59 ? 49.433 -10.643 194.049 1.00 19.95 60 GLY G CA 1
ATOM 4829 C C . GLY G 1 59 ? 49.036 -12.093 193.884 1.00 19.70 60 GLY G C 1
ATOM 4830 O O . GLY G 1 59 ? 49.897 -12.962 193.878 1.00 23.69 60 GLY G O 1
ATOM 4831 N N . ASN G 1 60 ? 47.743 -12.376 193.734 1.00 18.26 61 ASN G N 1
ATOM 4832 C CA . ASN G 1 60 ? 47.325 -13.764 193.629 1.00 20.37 61 ASN G CA 1
ATOM 4833 C C . ASN G 1 60 ? 46.976 -14.198 192.214 1.00 20.26 61 ASN G C 1
ATOM 4834 O O . ASN G 1 60 ? 46.556 -15.343 192.001 1.00 19.93 61 ASN G O 1
ATOM 4839 N N . GLY G 1 61 ? 47.171 -13.306 191.243 1.00 18.70 62 GLY G N 1
ATOM 4840 C CA . GLY G 1 61 ? 46.862 -13.614 189.857 1.00 16.77 62 GLY G CA 1
ATOM 4841 C C . GLY G 1 61 ? 45.392 -13.813 189.485 1.00 15.46 62 GLY G C 1
ATOM 4842 O O . GLY G 1 61 ? 45.114 -14.343 188.427 1.00 16.54 62 GLY G O 1
ATOM 4843 N N . THR G 1 62 ? 44.464 -13.394 190.347 1.00 15.63 63 THR G N 1
ATOM 4844 C CA . THR G 1 62 ? 43.036 -13.402 190.067 1.00 14.83 63 THR G CA 1
ATOM 4845 C C . THR G 1 62 ? 42.468 -12.022 190.390 1.00 14.74 63 THR G C 1
ATOM 4846 O O . THR G 1 62 ? 43.126 -11.212 191.042 1.00 14.85 63 THR G O 1
ATOM 4850 N N . ILE G 1 63 ? 41.249 -11.769 189.921 1.00 14.33 64 ILE G N 1
ATOM 4851 C CA . ILE G 1 63 ? 40.593 -10.488 190.121 1.00 13.77 64 ILE G CA 1
ATOM 4852 C C . ILE G 1 63 ? 39.490 -10.608 191.177 1.00 14.76 64 ILE G C 1
ATOM 4853 O O . ILE G 1 63 ? 38.547 -11.380 191.004 1.00 13.99 64 ILE G O 1
ATOM 4858 N N . ASP G 1 64 ? 39.590 -9.816 192.230 1.00 13.86 65 ASP G N 1
ATOM 4859 C CA . ASP G 1 64 ? 38.531 -9.713 193.237 1.00 13.96 65 ASP G CA 1
ATOM 4860 C C . ASP G 1 64 ? 37.691 -8.471 192.991 1.00 13.66 65 ASP G C 1
ATOM 4861 O O . ASP G 1 64 ? 37.942 -7.718 192.037 1.00 12.86 65 ASP G O 1
ATOM 4866 N N . PHE G 1 65 ? 36.680 -8.246 193.825 1.00 13.99 66 PHE G N 1
ATOM 4867 C CA . PHE G 1 65 ? 35.747 -7.164 193.543 1.00 15.35 66 PHE G CA 1
ATOM 4868 C C . PHE G 1 65 ? 36.366 -5.748 193.528 1.00 14.02 66 PHE G C 1
ATOM 4869 O O . PHE G 1 65 ? 36.109 -5.002 192.600 1.00 13.88 66 PHE G O 1
ATOM 4877 N N . PRO G 1 66 ? 37.176 -5.369 194.544 1.00 13.91 67 PRO G N 1
ATOM 4878 C CA . PRO G 1 66 ? 37.811 -4.032 194.442 1.00 12.96 67 PRO G CA 1
ATOM 4879 C C . PRO G 1 66 ? 38.688 -3.872 193.194 1.00 12.78 67 PRO G C 1
ATOM 4880 O O . PRO G 1 66 ? 38.657 -2.831 192.554 1.00 13.30 67 PRO G O 1
ATOM 4884 N N . GLU G 1 67 ? 39.412 -4.929 192.821 1.00 13.55 68 GLU G N 1
ATOM 4885 C CA . GLU G 1 67 ? 40.225 -4.923 191.598 1.00 14.21 68 GLU G CA 1
ATOM 4886 C C . GLU G 1 67 ? 39.381 -4.736 190.321 1.00 15.09 68 GLU G C 1
ATOM 4887 O O . GLU G 1 67 ? 39.714 -3.929 189.454 1.00 14.57 68 GLU G O 1
ATOM 4893 N N . PHE G 1 68 ? 38.288 -5.477 190.234 1.00 14.04 69 PHE G N 1
ATOM 4894 C CA . PHE G 1 68 ? 37.296 -5.322 189.176 1.00 13.35 69 PHE G CA 1
ATOM 4895 C C . PHE G 1 68 ? 36.729 -3.906 189.093 1.00 12.81 69 PHE G C 1
ATOM 4896 O O . PHE G 1 68 ? 36.624 -3.348 188.000 1.00 12.00 69 PHE G O 1
ATOM 4904 N N . LEU G 1 69 ? 36.374 -3.307 190.230 1.00 12.89 70 LEU G N 1
ATOM 4905 C CA . LEU G 1 69 ? 35.889 -1.927 190.230 1.00 12.91 70 LEU G CA 1
ATOM 4906 C C . LEU G 1 69 ? 36.966 -0.972 189.765 1.00 13.58 70 LEU G C 1
ATOM 4907 O O . LEU G 1 69 ? 36.687 -0.084 189.000 1.00 14.67 70 LEU G O 1
ATOM 4912 N N . THR G 1 70 ? 38.197 -1.185 190.220 1.00 15.15 71 THR G N 1
ATOM 4913 C CA . THR G 1 70 ? 39.330 -0.376 189.783 1.00 16.03 71 THR G CA 1
ATOM 4914 C C . THR G 1 70 ? 39.471 -0.461 188.241 1.00 16.41 71 THR G C 1
ATOM 4915 O O . THR G 1 70 ? 39.643 0.563 187.571 1.00 17.08 71 THR G O 1
ATOM 4919 N N . MET G 1 71 ? 39.381 -1.670 187.695 1.00 16.87 72 MET G N 1
ATOM 4920 C CA . MET G 1 71 ? 39.391 -1.876 186.243 1.00 16.28 72 MET G CA 1
ATOM 4921 C C . MET G 1 71 ? 38.272 -1.083 185.549 1.00 16.68 72 MET G C 1
ATOM 4922 O O . MET G 1 71 ? 38.508 -0.392 184.547 1.00 19.25 72 MET G O 1
ATOM 4927 N N . MET G 1 72 ? 37.057 -1.177 186.076 1.00 15.00 73 MET G N 1
ATOM 4928 C CA . MET G 1 72 ? 35.925 -0.431 185.507 1.00 15.92 73 MET G CA 1
ATOM 4929 C C . MET G 1 72 ? 36.149 1.091 185.536 1.00 17.93 73 MET G C 1
ATOM 4930 O O . MET G 1 72 ? 35.923 1.790 184.544 1.00 18.48 73 MET G O 1
ATOM 4935 N N . ALA G 1 73 ? 36.571 1.608 186.675 1.00 19.38 74 ALA G N 1
ATOM 4936 C CA . ALA G 1 73 ? 36.872 3.039 186.799 1.00 22.78 74 ALA G CA 1
ATOM 4937 C C . ALA G 1 73 ? 37.879 3.502 185.757 1.00 21.03 74 ALA G C 1
ATOM 4938 O O . ALA G 1 73 ? 37.678 4.519 185.109 1.00 24.48 74 ALA G O 1
ATOM 4940 N N . ARG G 1 74 ? 38.968 2.753 185.628 1.00 20.44 75 ARG G N 1
ATOM 4941 C CA . ARG G 1 74 ? 40.044 3.093 184.711 1.00 22.57 75 ARG G CA 1
ATOM 4942 C C . ARG G 1 74 ? 39.546 3.089 183.274 1.00 24.08 75 ARG G C 1
ATOM 4943 O O . ARG G 1 74 ? 39.853 3.996 182.508 1.00 26.88 75 ARG G O 1
ATOM 4951 N N . LYS G 1 75 ? 38.780 2.069 182.906 1.00 23.24 76 LYS G N 1
ATOM 4952 C CA . LYS G 1 75 ? 38.221 2.009 181.560 1.00 23.08 76 LYS G CA 1
ATOM 4953 C C . LYS G 1 75 ? 37.327 3.210 181.261 1.00 23.06 76 LYS G C 1
ATOM 4954 O O . LYS G 1 75 ? 37.372 3.748 180.168 1.00 25.20 76 LYS G O 1
ATOM 4960 N N . MET G 1 76 ? 36.518 3.643 182.216 1.00 27.11 77 MET G N 1
ATOM 4961 C CA . MET G 1 76 ? 35.602 4.749 181.937 1.00 28.76 77 MET G CA 1
ATOM 4962 C C . MET G 1 76 ? 36.328 6.075 181.824 1.00 31.05 77 MET G C 1
ATOM 4963 O O . MET G 1 76 ? 35.982 6.901 180.982 1.00 33.79 77 MET G O 1
ATOM 4968 N N . LYS G 1 77 ? 37.325 6.293 182.666 1.00 32.53 78 LYS G N 1
ATOM 4969 C CA . LYS G 1 77 ? 38.040 7.560 182.633 1.00 36.46 78 LYS G CA 1
ATOM 4970 C C . LYS G 1 77 ? 38.824 7.729 181.323 1.00 36.22 78 LYS G C 1
ATOM 4971 O O . LYS G 1 77 ? 38.965 8.845 180.825 1.00 38.37 78 LYS G O 1
ATOM 4977 N N . ASP G 1 78 ? 39.296 6.619 180.758 1.00 33.31 79 ASP G N 1
ATOM 4978 C CA . ASP G 1 78 ? 40.191 6.653 179.607 1.00 38.53 79 ASP G CA 1
ATOM 4979 C C . ASP G 1 78 ? 39.546 6.407 178.238 1.00 39.21 79 ASP G C 1
ATOM 4980 O O . ASP G 1 78 ? 40.250 6.037 177.298 1.00 41.92 79 ASP G O 1
ATOM 4985 N N . THR G 1 79 ? 38.234 6.619 178.106 1.00 39.91 80 THR G N 1
ATOM 4986 C CA . THR G 1 79 ? 37.547 6.389 176.827 1.00 39.68 80 THR G CA 1
ATOM 4987 C C . THR G 1 79 ? 36.532 7.487 176.503 1.00 39.20 80 THR G C 1
ATOM 4988 O O . THR G 1 79 ? 35.695 7.819 177.338 1.00 42.33 80 THR G O 1
ATOM 4992 N N . ASP G 1 80 ? 36.605 8.037 175.287 1.00 29.79 81 ASP G N 1
ATOM 4993 C CA . ASP G 1 80 ? 35.618 9.025 174.806 1.00 29.07 81 ASP G CA 1
ATOM 4994 C C . ASP G 1 80 ? 34.463 8.346 174.043 1.00 26.44 81 ASP G C 1
ATOM 4995 O O . ASP G 1 80 ? 34.472 7.131 173.856 1.00 27.30 81 ASP G O 1
ATOM 5000 N N A SER G 1 81 ? 33.483 9.128 173.598 0.75 26.80 82 SER G N 1
ATOM 5001 N N B SER G 1 81 ? 33.480 9.140 173.621 0.25 25.89 82 SER G N 1
ATOM 5002 C CA A SER G 1 81 ? 32.245 8.553 173.051 0.75 26.43 82 SER G CA 1
ATOM 5003 C CA B SER G 1 81 ? 32.238 8.618 173.038 0.25 24.59 82 SER G CA 1
ATOM 5004 C C A SER G 1 81 ? 32.440 7.746 171.765 0.75 22.67 82 SER G C 1
ATOM 5005 C C B SER G 1 81 ? 32.445 7.767 171.778 0.25 22.91 82 SER G C 1
ATOM 5006 O O A SER G 1 81 ? 31.862 6.664 171.609 0.75 23.52 82 SER G O 1
ATOM 5007 O O B SER G 1 81 ? 31.889 6.674 171.660 0.25 23.56 82 SER G O 1
ATOM 5012 N N . GLU G 1 82 ? 33.242 8.277 170.845 1.00 21.64 83 GLU G N 1
ATOM 5013 C CA . GLU G 1 82 ? 33.519 7.580 169.577 1.00 20.49 83 GLU G CA 1
ATOM 5014 C C . GLU G 1 82 ? 34.319 6.292 169.771 1.00 19.49 83 GLU G C 1
ATOM 5015 O O . GLU G 1 82 ? 34.076 5.311 169.066 1.00 18.57 83 GLU G O 1
ATOM 5021 N N . GLU G 1 83 ? 35.271 6.300 170.709 1.00 19.49 84 GLU G N 1
ATOM 5022 C CA . GLU G 1 83 ? 36.015 5.085 171.092 1.00 20.50 84 GLU G CA 1
ATOM 5023 C C . GLU G 1 83 ? 35.086 4.012 171.655 1.00 17.72 84 GLU G C 1
ATOM 5024 O O . GLU G 1 83 ? 35.158 2.845 171.277 1.00 18.39 84 GLU G O 1
ATOM 5030 N N . GLU G 1 84 ? 34.234 4.406 172.586 1.00 19.34 85 GLU G N 1
ATOM 5031 C CA . GLU G 1 84 ? 33.272 3.494 173.184 1.00 20.20 85 GLU G CA 1
ATOM 5032 C C . GLU G 1 84 ? 32.326 2.865 172.162 1.00 19.35 85 GLU G C 1
ATOM 5033 O O . GLU G 1 84 ? 32.030 1.680 172.232 1.00 18.86 85 GLU G O 1
ATOM 5039 N N . ILE G 1 85 ? 31.835 3.666 171.225 1.00 19.34 86 ILE G N 1
ATOM 5040 C CA . ILE G 1 85 ? 30.862 3.148 170.276 1.00 20.03 86 ILE G CA 1
ATOM 5041 C C . ILE G 1 85 ? 31.515 2.179 169.295 1.00 17.00 86 ILE G C 1
ATOM 5042 O O . ILE G 1 85 ? 30.936 1.142 168.967 1.00 17.20 86 ILE G O 1
ATOM 5047 N N . ARG G 1 86 ? 32.734 2.486 168.870 1.00 16.31 87 ARG G N 1
ATOM 5048 C CA . ARG G 1 86 ? 33.474 1.576 168.005 1.00 15.09 87 ARG G CA 1
ATOM 5049 C C . ARG G 1 86 ? 33.859 0.292 168.733 1.00 15.43 87 ARG G C 1
ATOM 5050 O O . ARG G 1 86 ? 33.774 -0.791 168.157 1.00 15.15 87 ARG G O 1
ATOM 5058 N N . GLU G 1 87 ? 34.222 0.380 170.011 1.00 15.83 88 GLU G N 1
ATOM 5059 C CA . GLU G 1 87 ? 34.497 -0.833 170.767 1.00 18.54 88 GLU G CA 1
ATOM 5060 C C . GLU G 1 87 ? 33.240 -1.682 170.930 1.00 15.87 88 GLU G C 1
ATOM 5061 O O . GLU G 1 87 ? 33.298 -2.902 170.769 1.00 15.97 88 GLU G O 1
ATOM 5067 N N . ALA G 1 88 ? 32.109 -1.041 171.216 1.00 15.99 89 ALA G N 1
ATOM 5068 C CA . ALA G 1 88 ? 30.839 -1.750 171.277 1.00 17.29 89 ALA G CA 1
ATOM 5069 C C . ALA G 1 88 ? 30.546 -2.459 169.963 1.00 15.19 89 ALA G C 1
ATOM 5070 O O . ALA G 1 88 ? 30.113 -3.608 169.959 1.00 17.40 89 ALA G O 1
ATOM 5072 N N . PHE G 1 89 ? 30.762 -1.779 168.847 1.00 15.08 90 PHE G N 1
ATOM 5073 C CA . PHE G 1 89 ? 30.566 -2.414 167.539 1.00 15.12 90 PHE G CA 1
ATOM 5074 C C . PHE G 1 89 ? 31.423 -3.660 167.394 1.00 15.53 90 PHE G C 1
ATOM 5075 O O . PHE G 1 89 ? 30.935 -4.709 166.982 1.00 15.23 90 PHE G O 1
ATOM 5083 N N A ARG G 1 90 ? 32.702 -3.542 167.741 0.50 15.16 91 ARG G N 1
ATOM 5084 N N B ARG G 1 90 ? 32.699 -3.547 167.748 0.50 15.10 91 ARG G N 1
ATOM 5085 C CA A ARG G 1 90 ? 33.617 -4.678 167.686 0.50 16.78 91 ARG G CA 1
ATOM 5086 C CA B ARG G 1 90 ? 33.610 -4.683 167.673 0.50 16.62 91 ARG G CA 1
ATOM 5087 C C A ARG G 1 90 ? 33.151 -5.883 168.513 0.50 16.28 91 ARG G C 1
ATOM 5088 C C B ARG G 1 90 ? 33.178 -5.885 168.526 0.50 16.25 91 ARG G C 1
ATOM 5089 O O A ARG G 1 90 ? 33.273 -7.021 168.067 0.50 18.52 91 ARG G O 1
ATOM 5090 O O B ARG G 1 90 ? 33.352 -7.027 168.108 0.50 18.69 91 ARG G O 1
ATOM 5105 N N . VAL G 1 91 ? 32.616 -5.632 169.703 1.00 16.96 92 VAL G N 1
ATOM 5106 C CA . VAL G 1 91 ? 32.127 -6.710 170.568 1.00 16.51 92 VAL G CA 1
ATOM 5107 C C . VAL G 1 91 ? 30.965 -7.460 169.911 1.00 15.32 92 VAL G C 1
ATOM 5108 O O . VAL G 1 91 ? 30.948 -8.675 169.879 1.00 15.34 92 VAL G O 1
ATOM 5112 N N . PHE G 1 92 ? 30.017 -6.721 169.361 1.00 14.93 93 PHE G N 1
ATOM 5113 C CA . PHE G 1 92 ? 28.856 -7.329 168.715 1.00 13.74 93 PHE G CA 1
ATOM 5114 C C . PHE G 1 92 ? 29.188 -8.029 167.400 1.00 14.86 93 PHE G C 1
ATOM 5115 O O . PHE G 1 92 ? 28.648 -9.090 167.107 1.00 13.94 93 PHE G O 1
ATOM 5123 N N . ASP G 1 93 ? 30.052 -7.413 166.599 1.00 14.43 94 ASP G N 1
ATOM 5124 C CA . ASP G 1 93 ? 30.456 -7.969 165.322 1.00 15.79 94 ASP G CA 1
ATOM 5125 C C . ASP G 1 93 ? 31.440 -9.116 165.533 1.00 15.31 94 ASP G C 1
ATOM 5126 O O . ASP G 1 93 ? 32.634 -8.949 165.304 1.00 17.13 94 ASP G O 1
ATOM 5131 N N . LYS G 1 94 ? 30.937 -10.279 165.963 1.00 15.28 95 LYS G N 1
ATOM 5132 C CA . LYS G 1 94 ? 31.770 -11.408 166.395 1.00 18.15 95 LYS G CA 1
ATOM 5133 C C . LYS G 1 94 ? 32.800 -11.837 165.368 1.00 20.03 95 LYS G C 1
ATOM 5134 O O . LYS G 1 94 ? 33.941 -12.143 165.713 1.00 22.05 95 LYS G O 1
ATOM 5140 N N . ASP G 1 95 ? 32.396 -11.900 164.106 1.00 20.23 96 ASP G N 1
ATOM 5141 C CA . ASP G 1 95 ? 33.301 -12.398 163.066 1.00 21.23 96 ASP G CA 1
ATOM 5142 C C . ASP G 1 95 ? 34.148 -11.301 162.429 1.00 20.29 96 ASP G C 1
ATOM 5143 O O . ASP G 1 95 ? 34.982 -11.582 161.583 1.00 23.61 96 ASP G O 1
ATOM 5148 N N . GLY G 1 96 ? 33.925 -10.053 162.831 1.00 20.90 97 GLY G N 1
ATOM 5149 C CA . GLY G 1 96 ? 34.722 -8.941 162.345 1.00 20.94 97 GLY G CA 1
ATOM 5150 C C . GLY G 1 96 ? 34.544 -8.563 160.879 1.00 21.51 97 GLY G C 1
ATOM 5151 O O . GLY G 1 96 ? 35.432 -7.942 160.300 1.00 27.23 97 GLY G O 1
ATOM 5152 N N . ASN G 1 97 ? 33.410 -8.915 160.274 1.00 18.10 98 ASN G N 1
ATOM 5153 C CA . ASN G 1 97 ? 33.160 -8.620 158.852 1.00 19.58 98 ASN G CA 1
ATOM 5154 C C . ASN G 1 97 ? 32.508 -7.258 158.608 1.00 19.31 98 ASN G C 1
ATOM 5155 O O . ASN G 1 97 ? 32.129 -6.945 157.481 1.00 19.22 98 ASN G O 1
ATOM 5160 N N . GLY G 1 98 ? 32.374 -6.446 159.657 1.00 19.33 99 GLY G N 1
ATOM 5161 C CA . GLY G 1 98 ? 31.924 -5.068 159.500 1.00 20.11 99 GLY G CA 1
ATOM 5162 C C . GLY G 1 98 ? 30.418 -4.927 159.542 1.00 18.63 99 GLY G C 1
ATOM 5163 O O . GLY G 1 98 ? 29.913 -3.856 159.307 1.00 18.53 99 GLY G O 1
ATOM 5164 N N . TYR G 1 99 ? 29.709 -6.018 159.850 1.00 18.65 100 TYR G N 1
ATOM 5165 C CA . TYR G 1 99 ? 28.263 -5.995 159.974 1.00 19.02 100 TYR G CA 1
ATOM 5166 C C . TYR G 1 99 ? 27.901 -6.808 161.195 1.00 17.32 100 TYR G C 1
ATOM 5167 O O . TYR G 1 99 ? 28.485 -7.851 161.421 1.00 18.93 100 TYR G O 1
ATOM 5176 N N . ILE G 1 100 ? 26.934 -6.331 161.970 1.00 16.10 101 ILE G N 1
ATOM 5177 C CA . ILE G 1 100 ? 26.347 -7.138 163.017 1.00 12.75 101 ILE G CA 1
ATOM 5178 C C . ILE G 1 100 ? 25.132 -7.849 162.448 1.00 12.13 101 ILE G C 1
ATOM 5179 O O . ILE G 1 100 ? 24.183 -7.207 162.028 1.00 12.70 101 ILE G O 1
ATOM 5184 N N . SER G 1 101 ? 25.166 -9.178 162.429 1.00 13.34 102 SER G N 1
ATOM 5185 C CA . SER G 1 101 ? 24.026 -9.968 161.995 1.00 12.82 102 SER G CA 1
ATOM 5186 C C . SER G 1 101 ? 23.005 -10.124 163.128 1.00 12.88 102 SER G C 1
ATOM 5187 O O . SER G 1 101 ? 23.312 -9.883 164.313 1.00 13.58 102 SER G O 1
ATOM 5190 N N . ALA G 1 102 ? 21.803 -10.562 162.776 1.00 14.53 103 ALA G N 1
ATOM 5191 C CA . ALA G 1 102 ? 20.764 -10.820 163.783 1.00 12.72 103 ALA G CA 1
ATOM 5192 C C . ALA G 1 102 ? 21.242 -11.896 164.748 1.00 13.16 103 ALA G C 1
ATOM 5193 O O . ALA G 1 102 ? 20.968 -11.828 165.949 1.00 13.78 103 ALA G O 1
ATOM 5195 N N . ALA G 1 103 ? 21.949 -12.897 164.223 1.00 14.81 104 ALA G N 1
ATOM 5196 C CA . ALA G 1 103 ? 22.471 -13.977 165.070 1.00 15.04 104 ALA G CA 1
ATOM 5197 C C . ALA G 1 103 ? 23.544 -13.468 166.038 1.00 13.55 104 ALA G C 1
ATOM 5198 O O . ALA G 1 103 ? 23.517 -13.824 167.234 1.00 11.23 104 ALA G O 1
ATOM 5200 N N . GLU G 1 104 ? 24.442 -12.615 165.543 1.00 12.74 105 GLU G N 1
ATOM 5201 C CA . GLU G 1 104 ? 25.483 -12.015 166.362 1.00 13.28 105 GLU G CA 1
ATOM 5202 C C . GLU G 1 104 ? 24.881 -11.211 167.481 1.00 12.65 105 GLU G C 1
ATOM 5203 O O . GLU G 1 104 ? 25.316 -11.347 168.619 1.00 12.83 105 GLU G O 1
ATOM 5209 N N . LEU G 1 105 ? 23.881 -10.390 167.163 1.00 11.53 106 LEU G N 1
ATOM 5210 C CA . LEU G 1 105 ? 23.188 -9.617 168.191 1.00 12.47 106 LEU G CA 1
ATOM 5211 C C . LEU G 1 105 ? 22.623 -10.534 169.277 1.00 13.10 106 LEU G C 1
ATOM 5212 O O . LEU G 1 105 ? 22.880 -10.348 170.452 1.00 14.79 106 LEU G O 1
ATOM 5217 N N A ARG G 1 106 ? 21.859 -11.531 168.857 0.59 12.38 107 ARG G N 1
ATOM 5218 N N B ARG G 1 106 ? 21.873 -11.542 168.866 0.41 12.55 107 ARG G N 1
ATOM 5219 C CA A ARG G 1 106 ? 21.275 -12.513 169.787 0.59 12.78 107 ARG G CA 1
ATOM 5220 C CA B ARG G 1 106 ? 21.270 -12.465 169.824 0.41 12.79 107 ARG G CA 1
ATOM 5221 C C A ARG G 1 106 ? 22.351 -13.129 170.677 0.59 12.28 107 ARG G C 1
ATOM 5222 C C B ARG G 1 106 ? 22.332 -13.158 170.680 0.41 12.42 107 ARG G C 1
ATOM 5223 O O A ARG G 1 106 ? 22.241 -13.144 171.916 0.59 12.05 107 ARG G O 1
ATOM 5224 O O B ARG G 1 106 ? 22.193 -13.253 171.906 0.41 12.43 107 ARG G O 1
ATOM 5239 N N . HIS G 1 107 ? 23.400 -13.628 170.048 1.00 12.23 108 HIS G N 1
ATOM 5240 C CA . HIS G 1 107 ? 24.428 -14.360 170.778 1.00 13.44 108 HIS G CA 1
ATOM 5241 C C . HIS G 1 107 ? 25.178 -13.506 171.790 1.00 12.69 108 HIS G C 1
ATOM 5242 O O . HIS G 1 107 ? 25.410 -13.930 172.923 1.00 12.81 108 HIS G O 1
ATOM 5249 N N . VAL G 1 108 ? 25.577 -12.313 171.386 1.00 13.09 109 VAL G N 1
ATOM 5250 C CA . VAL G 1 108 ? 26.341 -11.446 172.280 1.00 12.83 109 VAL G CA 1
ATOM 5251 C C . VAL G 1 108 ? 25.480 -10.991 173.438 1.00 11.70 109 VAL G C 1
ATOM 5252 O O . VAL G 1 108 ? 25.961 -10.952 174.575 1.00 14.07 109 VAL G O 1
ATOM 5256 N N . MET G 1 109 ? 24.213 -10.693 173.181 1.00 11.79 110 MET G N 1
ATOM 5257 C CA . MET G 1 109 ? 23.324 -10.227 174.262 1.00 11.53 110 MET G CA 1
ATOM 5258 C C . MET G 1 109 ? 23.155 -11.332 175.307 1.00 13.61 110 MET G C 1
ATOM 5259 O O . MET G 1 109 ? 23.301 -11.091 176.515 1.00 13.96 110 MET G O 1
ATOM 5264 N N . THR G 1 110 ? 22.853 -12.549 174.884 1.00 13.51 111 THR G N 1
ATOM 5265 C CA . THR G 1 110 ? 22.690 -13.603 175.912 1.00 14.08 111 THR G CA 1
ATOM 5266 C C . THR G 1 110 ? 23.998 -13.944 176.663 1.00 13.31 111 THR G C 1
ATOM 5267 O O . THR G 1 110 ? 23.993 -14.145 177.877 1.00 14.41 111 THR G O 1
ATOM 5271 N N . ASN G 1 111 ? 25.118 -14.002 175.956 1.00 13.10 112 ASN G N 1
ATOM 5272 C CA . ASN G 1 111 ? 26.412 -14.249 176.605 1.00 14.73 112 ASN G CA 1
ATOM 5273 C C . ASN G 1 111 ? 26.914 -13.126 177.538 1.00 14.29 112 ASN G C 1
ATOM 5274 O O . ASN G 1 111 ? 27.709 -13.384 178.439 1.00 17.77 112 ASN G O 1
ATOM 5279 N N . LEU G 1 112 ? 26.406 -11.918 177.372 1.00 14.28 113 LEU G N 1
ATOM 5280 C CA . LEU G 1 112 ? 26.701 -10.830 178.312 1.00 13.90 113 LEU G CA 1
ATOM 5281 C C . LEU G 1 112 ? 25.638 -10.700 179.393 1.00 15.60 113 LEU G C 1
ATOM 5282 O O . LEU G 1 112 ? 25.744 -9.806 180.240 1.00 15.12 113 LEU G O 1
ATOM 5287 N N . GLY G 1 113 ? 24.610 -11.554 179.354 1.00 15.22 114 GLY G N 1
ATOM 5288 C CA . GLY G 1 113 ? 23.665 -11.671 180.466 1.00 15.98 114 GLY G CA 1
ATOM 5289 C C . GLY G 1 113 ? 22.306 -11.025 180.289 1.00 16.55 114 GLY G C 1
ATOM 5290 O O . GLY G 1 113 ? 21.566 -10.889 181.261 1.00 19.14 114 GLY G O 1
ATOM 5291 N N . GLU G 1 114 ? 21.964 -10.609 179.067 1.00 15.32 115 GLU G N 1
ATOM 5292 C CA . GLU G 1 114 ? 20.693 -9.946 178.801 1.00 16.27 115 GLU G CA 1
ATOM 5293 C C . GLU G 1 114 ? 20.140 -10.467 177.489 1.00 16.10 115 GLU G C 1
ATOM 5294 O O . GLU G 1 114 ? 20.098 -9.741 176.479 1.00 16.86 115 GLU G O 1
ATOM 5300 N N . LYS G 1 115 ? 19.730 -11.729 177.508 1.00 15.59 116 LYS G N 1
ATOM 5301 C CA . LYS G 1 115 ? 19.200 -12.378 176.308 1.00 16.89 116 LYS G CA 1
ATOM 5302 C C . LYS G 1 115 ? 18.008 -11.633 175.755 1.00 16.84 116 LYS G C 1
ATOM 5303 O O . LYS G 1 115 ? 17.204 -11.011 176.506 1.00 18.08 116 LYS G O 1
ATOM 5309 N N . LEU G 1 116 ? 17.886 -11.720 174.437 1.00 16.37 117 LEU G N 1
ATOM 5310 C CA . LEU G 1 116 ? 16.771 -11.144 173.704 1.00 15.11 117 LEU G CA 1
ATOM 5311 C C . LEU G 1 116 ? 15.809 -12.228 173.224 1.00 14.86 117 LEU G C 1
ATOM 5312 O O . LEU G 1 116 ? 16.239 -13.329 172.839 1.00 15.39 117 LEU G O 1
ATOM 5317 N N . THR G 1 117 ? 14.522 -11.889 173.189 1.00 17.91 118 THR G N 1
ATOM 5318 C CA . THR G 1 117 ? 13.503 -12.741 172.573 1.00 18.31 118 THR G CA 1
ATOM 5319 C C . THR G 1 117 ? 13.586 -12.575 171.048 1.00 19.06 118 THR G C 1
ATOM 5320 O O . THR G 1 117 ? 14.215 -11.630 170.556 1.00 17.59 118 THR G O 1
ATOM 5324 N N . ASP G 1 118 ? 12.957 -13.481 170.305 1.00 18.71 119 ASP G N 1
ATOM 5325 C CA . ASP G 1 118 ? 12.916 -13.373 168.838 1.00 20.02 119 ASP G CA 1
ATOM 5326 C C . ASP G 1 118 ? 12.358 -12.035 168.404 1.00 19.64 119 ASP G C 1
ATOM 5327 O O . ASP G 1 118 ? 12.921 -11.375 167.554 1.00 19.16 119 ASP G O 1
ATOM 5332 N N A GLU G 1 119 ? 11.232 -11.647 168.991 0.50 19.74 120 GLU G N 1
ATOM 5333 N N B GLU G 1 119 ? 11.237 -11.638 168.992 0.25 19.92 120 GLU G N 1
ATOM 5334 N N C GLU G 1 119 ? 11.235 -11.683 169.008 0.25 19.73 120 GLU G N 1
ATOM 5335 C CA A GLU G 1 119 ? 10.587 -10.383 168.659 0.50 20.92 120 GLU G CA 1
ATOM 5336 C CA B GLU G 1 119 ? 10.608 -10.376 168.636 0.25 20.71 120 GLU G CA 1
ATOM 5337 C CA C GLU G 1 119 ? 10.551 -10.441 168.754 0.25 20.20 120 GLU G CA 1
ATOM 5338 C C A GLU G 1 119 ? 11.550 -9.217 168.899 0.50 20.67 120 GLU G C 1
ATOM 5339 C C B GLU G 1 119 ? 11.535 -9.192 168.914 0.25 20.33 120 GLU G C 1
ATOM 5340 C C C GLU G 1 119 ? 11.481 -9.224 168.951 0.25 20.06 120 GLU G C 1
ATOM 5341 O O A GLU G 1 119 ? 11.653 -8.324 168.060 0.50 20.18 120 GLU G O 1
ATOM 5342 O O B GLU G 1 119 ? 11.588 -8.253 168.123 0.25 20.77 120 GLU G O 1
ATOM 5343 O O C GLU G 1 119 ? 11.490 -8.306 168.135 0.25 20.48 120 GLU G O 1
ATOM 5359 N N . GLU G 1 120 ? 12.274 -9.242 170.021 1.00 19.17 121 GLU G N 1
ATOM 5360 C CA . GLU G 1 120 ? 13.220 -8.154 170.350 1.00 19.08 121 GLU G CA 1
ATOM 5361 C C . GLU G 1 120 ? 14.379 -8.075 169.366 1.00 17.12 121 GLU G C 1
ATOM 5362 O O . GLU G 1 120 ? 14.800 -6.980 168.959 1.00 16.32 121 GLU G O 1
ATOM 5368 N N . VAL G 1 121 ? 14.867 -9.238 168.954 1.00 16.30 122 VAL G N 1
ATOM 5369 C CA . VAL G 1 121 ? 15.929 -9.285 167.962 1.00 16.92 122 VAL G CA 1
ATOM 5370 C C . VAL G 1 121 ? 15.421 -8.705 166.654 1.00 17.84 122 VAL G C 1
ATOM 5371 O O . VAL G 1 121 ? 16.063 -7.820 166.076 1.00 17.71 122 VAL G O 1
ATOM 5375 N N . ASP G 1 122 ? 14.284 -9.233 166.186 1.00 17.82 123 ASP G N 1
ATOM 5376 C CA . ASP G 1 122 ? 13.696 -8.815 164.930 1.00 22.45 123 ASP G CA 1
ATOM 5377 C C . ASP G 1 122 ? 13.424 -7.311 164.899 1.00 19.30 123 ASP G C 1
ATOM 5378 O O . ASP G 1 122 ? 13.774 -6.639 163.920 1.00 20.95 123 ASP G O 1
ATOM 5383 N N . GLU G 1 123 ? 12.824 -6.795 165.974 1.00 21.48 124 GLU G N 1
ATOM 5384 C CA . GLU G 1 123 ? 12.504 -5.361 166.103 1.00 21.07 124 GLU G CA 1
ATOM 5385 C C . GLU G 1 123 ? 13.767 -4.497 166.040 1.00 18.96 124 GLU G C 1
ATOM 5386 O O . GLU G 1 123 ? 13.808 -3.510 165.307 1.00 18.71 124 GLU G O 1
ATOM 5392 N N . MET G 1 124 ? 14.798 -4.876 166.800 1.00 17.22 125 MET G N 1
ATOM 5393 C CA . MET G 1 124 ? 16.014 -4.080 166.870 1.00 17.12 125 MET G CA 1
ATOM 5394 C C . MET G 1 124 ? 16.678 -4.052 165.502 1.00 17.40 125 MET G C 1
ATOM 5395 O O . MET G 1 124 ? 17.084 -2.989 164.994 1.00 17.39 125 MET G O 1
ATOM 5400 N N . ILE G 1 125 ? 16.788 -5.220 164.881 1.00 17.44 126 ILE G N 1
ATOM 5401 C CA . ILE G 1 125 ? 17.438 -5.283 163.593 1.00 18.17 126 ILE G CA 1
ATOM 5402 C C . ILE G 1 125 ? 16.646 -4.471 162.574 1.00 17.95 126 ILE G C 1
ATOM 5403 O O . ILE G 1 125 ? 17.226 -3.665 161.857 1.00 19.46 126 ILE G O 1
ATOM 5408 N N . ARG G 1 126 ? 15.332 -4.650 162.540 1.00 20.24 127 ARG G N 1
ATOM 5409 C CA . ARG G 1 126 ? 14.490 -3.949 161.575 1.00 22.61 127 ARG G CA 1
ATOM 5410 C C . ARG G 1 126 ? 14.596 -2.430 161.711 1.00 22.20 127 ARG G C 1
ATOM 5411 O O . ARG G 1 126 ? 14.756 -1.729 160.719 1.00 23.89 127 ARG G O 1
ATOM 5419 N N . GLU G 1 127 ? 14.501 -1.926 162.939 1.00 18.45 128 GLU G N 1
ATOM 5420 C CA . GLU G 1 127 ? 14.582 -0.489 163.184 1.00 19.14 128 GLU G CA 1
ATOM 5421 C C . GLU G 1 127 ? 15.966 0.127 162.958 1.00 19.55 128 GLU G C 1
ATOM 5422 O O . GLU G 1 127 ? 16.075 1.313 162.619 1.00 18.64 128 GLU G O 1
ATOM 5428 N N . ALA G 1 128 ? 17.012 -0.679 163.114 1.00 18.88 129 ALA G N 1
ATOM 5429 C CA . ALA G 1 128 ? 18.379 -0.222 162.883 1.00 18.61 129 ALA G CA 1
ATOM 5430 C C . ALA G 1 128 ? 18.805 -0.368 161.429 1.00 16.98 129 ALA G C 1
ATOM 5431 O O . ALA G 1 128 ? 19.699 0.341 160.976 1.00 16.15 129 ALA G O 1
ATOM 5433 N N . ASP G 1 129 ? 18.187 -1.293 160.706 1.00 17.64 130 ASP G N 1
ATOM 5434 C CA . ASP G 1 129 ? 18.659 -1.640 159.382 1.00 17.12 130 ASP G CA 1
ATOM 5435 C C . ASP G 1 129 ? 18.118 -0.683 158.332 1.00 18.95 130 ASP G C 1
ATOM 5436 O O . ASP G 1 129 ? 17.196 -1.017 157.602 1.00 19.84 130 ASP G O 1
ATOM 5441 N N . ILE G 1 130 ? 18.720 0.497 158.233 1.00 20.38 131 ILE G N 1
ATOM 5442 C CA . ILE G 1 130 ? 18.208 1.540 157.324 1.00 21.93 131 ILE G CA 1
ATOM 5443 C C . ILE G 1 130 ? 18.255 1.147 155.837 1.00 21.88 131 ILE G C 1
ATOM 5444 O O . ILE G 1 130 ? 17.298 1.391 155.094 1.00 21.83 131 ILE G O 1
ATOM 5449 N N . ASP G 1 131 ? 19.352 0.535 155.410 1.00 21.72 132 ASP G N 1
ATOM 5450 C CA . ASP G 1 131 ? 19.514 0.130 154.014 1.00 25.31 132 ASP G CA 1
ATOM 5451 C C . ASP G 1 131 ? 18.888 -1.225 153.664 1.00 24.80 132 ASP G C 1
ATOM 5452 O O . ASP G 1 131 ? 18.967 -1.670 152.517 1.00 29.85 132 ASP G O 1
ATOM 5457 N N . GLY G 1 132 ? 18.261 -1.877 154.635 1.00 23.46 133 GLY G N 1
ATOM 5458 C CA . GLY G 1 132 ? 17.452 -3.060 154.363 1.00 23.09 133 GLY G CA 1
ATOM 5459 C C . GLY G 1 132 ? 18.201 -4.312 153.919 1.00 25.26 133 GLY G C 1
ATOM 5460 O O . GLY G 1 132 ? 17.585 -5.216 153.343 1.00 26.13 133 GLY G O 1
ATOM 5461 N N . ASP G 1 133 ? 19.509 -4.392 154.201 1.00 24.56 134 ASP G N 1
ATOM 5462 C CA . ASP G 1 133 ? 20.295 -5.576 153.841 1.00 23.77 134 ASP G CA 1
ATOM 5463 C C . ASP G 1 133 ? 20.253 -6.698 154.894 1.00 21.84 134 ASP G C 1
ATOM 5464 O O . ASP G 1 133 ? 20.924 -7.728 154.740 1.00 23.77 134 ASP G O 1
ATOM 5469 N N . GLY G 1 134 ? 19.466 -6.505 155.952 1.00 20.94 135 GLY G N 1
ATOM 5470 C CA . GLY G 1 134 ? 19.276 -7.525 156.982 1.00 21.60 135 GLY G CA 1
ATOM 5471 C C . GLY G 1 134 ? 20.224 -7.465 158.165 1.00 20.93 135 GLY G C 1
ATOM 5472 O O . GLY G 1 134 ? 20.095 -8.243 159.116 1.00 23.43 135 GLY G O 1
ATOM 5473 N N . GLN G 1 135 ? 21.170 -6.539 158.130 1.00 17.58 136 GLN G N 1
ATOM 5474 C CA . GLN G 1 135 ? 22.188 -6.473 159.168 1.00 18.61 136 GLN G CA 1
ATOM 5475 C C . GLN G 1 135 ? 22.586 -5.023 159.461 1.00 17.38 136 GLN G C 1
ATOM 5476 O O . GLN G 1 135 ? 22.132 -4.099 158.793 1.00 18.52 136 GLN G O 1
ATOM 5482 N N . VAL G 1 136 ? 23.409 -4.843 160.489 1.00 16.04 137 VAL G N 1
ATOM 5483 C CA . VAL G 1 136 ? 23.696 -3.514 161.020 1.00 15.06 137 VAL G CA 1
ATOM 5484 C C . VAL G 1 136 ? 25.161 -3.159 160.786 1.00 13.97 137 VAL G C 1
ATOM 5485 O O . VAL G 1 136 ? 26.054 -3.785 161.360 1.00 15.18 137 VAL G O 1
ATOM 5489 N N . ASN G 1 137 ? 25.411 -2.181 159.908 1.00 15.90 138 ASN G N 1
ATOM 5490 C CA . ASN G 1 137 ? 26.744 -1.639 159.703 1.00 14.99 138 ASN G CA 1
ATOM 5491 C C . ASN G 1 137 ? 27.105 -0.626 160.801 1.00 16.53 138 ASN G C 1
ATOM 5492 O O . ASN G 1 137 ? 26.295 -0.363 161.703 1.00 16.73 138 ASN G O 1
ATOM 5497 N N . TYR G 1 138 ? 28.315 -0.072 160.742 1.00 15.18 139 TYR G N 1
ATOM 5498 C CA . TYR G 1 138 ? 28.761 0.833 161.808 1.00 17.13 139 TYR G CA 1
ATOM 5499 C C . TYR G 1 138 ? 27.858 2.068 161.931 1.00 16.26 139 TYR G C 1
ATOM 5500 O O . TYR G 1 138 ? 27.401 2.410 163.031 1.00 16.19 139 TYR G O 1
ATOM 5509 N N . GLU G 1 139 ? 27.558 2.732 160.818 1.00 16.27 140 GLU G N 1
ATOM 5510 C CA . GLU G 1 139 ? 26.740 3.942 160.898 1.00 18.77 140 GLU G CA 1
ATOM 5511 C C . GLU G 1 139 ? 25.330 3.657 161.440 1.00 17.49 140 GLU G C 1
ATOM 5512 O O . GLU G 1 139 ? 24.785 4.427 162.248 1.00 18.87 140 GLU G O 1
ATOM 5518 N N . GLU G 1 140 ? 24.741 2.549 161.012 1.00 16.37 141 GLU G N 1
ATOM 5519 C CA . GLU G 1 140 ? 23.448 2.110 161.550 1.00 15.46 141 GLU G CA 1
ATOM 5520 C C . GLU G 1 140 ? 23.536 1.824 163.054 1.00 15.27 141 GLU G C 1
ATOM 5521 O O . GLU G 1 140 ? 22.636 2.178 163.816 1.00 16.48 141 GLU G O 1
ATOM 5527 N N . PHE G 1 141 ? 24.629 1.203 163.476 1.00 15.62 142 PHE G N 1
ATOM 5528 C CA . PHE G 1 141 ? 24.871 0.935 164.892 1.00 16.35 142 PHE G CA 1
ATOM 5529 C C . PHE G 1 141 ? 24.958 2.242 165.699 1.00 17.10 142 PHE G C 1
ATOM 5530 O O . PHE G 1 141 ? 24.359 2.380 166.769 1.00 19.19 142 PHE G O 1
ATOM 5538 N N . VAL G 1 142 ? 25.712 3.203 165.181 1.00 16.83 143 VAL G N 1
ATOM 5539 C CA . VAL G 1 142 ? 25.797 4.516 165.817 1.00 19.98 143 VAL G CA 1
ATOM 5540 C C . VAL G 1 142 ? 24.424 5.153 165.996 1.00 20.83 143 VAL G C 1
ATOM 5541 O O . VAL G 1 142 ? 24.093 5.643 167.097 1.00 22.40 143 VAL G O 1
ATOM 5545 N N . GLN G 1 143 ? 23.634 5.159 164.922 1.00 20.84 144 GLN G N 1
ATOM 5546 C CA . GLN G 1 143 ? 22.280 5.722 164.962 1.00 23.23 144 GLN G CA 1
ATOM 5547 C C . GLN G 1 143 ? 21.383 4.945 165.921 1.00 22.74 144 GLN G C 1
ATOM 5548 O O . GLN G 1 143 ? 20.571 5.537 166.664 1.00 26.11 144 GLN G O 1
ATOM 5554 N N . MET G 1 144 ? 21.538 3.625 165.940 1.00 23.13 145 MET G N 1
ATOM 5555 C CA . MET G 1 144 ? 20.791 2.780 166.872 1.00 23.73 145 MET G CA 1
ATOM 5556 C C . MET G 1 144 ? 21.085 3.167 168.308 1.00 24.22 145 MET G C 1
ATOM 5557 O O . MET G 1 144 ? 20.192 3.192 169.148 1.00 26.00 145 MET G O 1
ATOM 5562 N N . MET G 1 145 ? 22.350 3.440 168.591 1.00 24.80 146 MET G N 1
ATOM 5563 C CA . MET G 1 145 ? 22.798 3.643 169.962 1.00 28.27 146 MET G CA 1
ATOM 5564 C C . MET G 1 145 ? 22.650 5.078 170.475 1.00 31.51 146 MET G C 1
ATOM 5565 O O . MET G 1 145 ? 22.866 5.319 171.664 1.00 36.34 146 MET G O 1
ATOM 5570 N N . THR G 1 146 ? 22.274 6.026 169.616 1.00 34.19 147 THR G N 1
ATOM 5571 C CA . THR G 1 146 ? 22.111 7.425 170.043 1.00 42.43 147 THR G CA 1
ATOM 5572 C C . THR G 1 146 ? 20.646 7.841 170.140 1.00 44.11 147 THR G C 1
ATOM 5573 O O . THR G 1 146 ? 19.759 7.006 170.307 1.00 46.72 147 THR G O 1
ATOM 5577 N N . ARG H 2 2 ? 12.592 2.737 175.029 1.00 82.22 564 ARG H N 1
ATOM 5578 C CA . ARG H 2 2 ? 12.322 1.649 174.046 1.00 71.80 564 ARG H CA 1
ATOM 5579 C C . ARG H 2 2 ? 13.228 1.867 172.838 1.00 56.42 564 ARG H C 1
ATOM 5580 O O . ARG H 2 2 ? 13.687 2.996 172.629 1.00 57.24 564 ARG H O 1
ATOM 5588 N N . ASN H 2 3 ? 13.503 0.833 172.036 1.00 40.79 565 ASN H N 1
ATOM 5589 C CA . ASN H 2 3 ? 12.921 -0.519 172.145 1.00 36.37 565 ASN H CA 1
ATOM 5590 C C . ASN H 2 3 ? 13.471 -1.358 173.307 1.00 32.01 565 ASN H C 1
ATOM 5591 O O . ASN H 2 3 ? 14.431 -0.973 173.986 1.00 29.94 565 ASN H O 1
ATOM 5596 N N . LYS H 2 4 ? 12.849 -2.505 173.532 1.00 30.82 566 LYS H N 1
ATOM 5597 C CA . LYS H 2 4 ? 13.206 -3.374 174.649 1.00 26.63 566 LYS H CA 1
ATOM 5598 C C . LYS H 2 4 ? 14.662 -3.844 174.572 1.00 21.71 566 LYS H C 1
ATOM 5599 O O . LYS H 2 4 ? 15.386 -3.891 175.572 1.00 21.56 566 LYS H O 1
ATOM 5605 N N . ALA H 2 5 ? 15.100 -4.177 173.372 1.00 18.78 567 ALA H N 1
ATOM 5606 C CA . ALA H 2 5 ? 16.490 -4.577 173.175 1.00 18.09 567 ALA H CA 1
ATOM 5607 C C . ALA H 2 5 ? 17.504 -3.483 173.563 1.00 17.56 567 ALA H C 1
ATOM 5608 O O . ALA H 2 5 ? 18.522 -3.772 174.194 1.00 18.23 567 ALA H O 1
ATOM 5610 N N . LEU H 2 6 ? 17.238 -2.237 173.169 1.00 19.76 568 LEU H N 1
ATOM 5611 C CA . LEU H 2 6 ? 18.117 -1.128 173.515 1.00 19.81 568 LEU H CA 1
ATOM 5612 C C . LEU H 2 6 ? 18.204 -0.911 175.030 1.00 20.34 568 LEU H C 1
ATOM 5613 O O . LEU H 2 6 ? 19.284 -0.636 175.554 1.00 16.47 568 LEU H O 1
ATOM 5618 N N . LYS H 2 7 ? 17.072 -1.029 175.720 1.00 20.52 569 LYS H N 1
ATOM 5619 C CA . LYS H 2 7 ? 17.047 -0.986 177.188 1.00 21.47 569 LYS H CA 1
ATOM 5620 C C . LYS H 2 7 ? 17.947 -2.048 177.835 1.00 18.88 569 LYS H C 1
ATOM 5621 O O . LYS H 2 7 ? 18.626 -1.787 178.814 1.00 22.29 569 LYS H O 1
ATOM 5627 N N . LYS H 2 8 ? 17.968 -3.243 177.274 1.00 17.09 570 LYS H N 1
ATOM 5628 C CA . LYS H 2 8 ? 18.868 -4.283 177.753 1.00 17.13 570 LYS H CA 1
ATOM 5629 C C . LYS H 2 8 ? 20.339 -3.940 177.442 1.00 16.87 570 LYS H C 1
ATOM 5630 O O . LYS H 2 8 ? 21.214 -4.140 178.281 1.00 17.32 570 LYS H O 1
ATOM 5636 N N . ILE H 2 9 ? 20.613 -3.385 176.265 1.00 15.71 571 ILE H N 1
ATOM 5637 C CA . ILE H 2 9 ? 21.956 -2.906 175.966 1.00 15.40 571 ILE H CA 1
ATOM 5638 C C . ILE H 2 9 ? 22.386 -1.864 176.993 1.00 15.39 571 ILE H C 1
ATOM 5639 O O . ILE H 2 9 ? 23.498 -1.930 177.488 1.00 18.87 571 ILE H O 1
ATOM 5644 N N . ARG H 2 10 ? 21.513 -0.918 177.323 1.00 17.55 572 ARG H N 1
ATOM 5645 C CA . ARG H 2 10 ? 21.821 0.070 178.361 1.00 20.71 572 ARG H CA 1
ATOM 5646 C C . ARG H 2 10 ? 22.171 -0.591 179.687 1.00 20.77 572 ARG H C 1
ATOM 5647 O O . ARG H 2 10 ? 23.051 -0.112 180.394 1.00 23.20 572 ARG H O 1
ATOM 5655 N N . LYS H 2 11 ? 21.488 -1.680 180.032 1.00 20.97 573 LYS H N 1
ATOM 5656 C CA . LYS H 2 11 ? 21.826 -2.407 181.265 1.00 21.49 573 LYS H CA 1
ATOM 5657 C C . LYS H 2 11 ? 23.269 -2.934 181.212 1.00 18.97 573 LYS H C 1
ATOM 5658 O O . LYS H 2 11 ? 23.996 -2.855 182.189 1.00 20.13 573 LYS H O 1
ATOM 5664 N N . LEU H 2 12 ? 23.678 -3.459 180.064 1.00 17.91 574 LEU H N 1
ATOM 5665 C CA . LEU H 2 12 ? 25.033 -3.971 179.899 1.00 18.05 574 LEU H CA 1
ATOM 5666 C C . LEU H 2 12 ? 26.071 -2.869 180.015 1.00 19.71 574 LEU H C 1
ATOM 5667 O O . LEU H 2 12 ? 27.156 -3.090 180.566 1.00 20.75 574 LEU H O 1
ATOM 5672 N N . GLN H 2 13 ? 25.742 -1.700 179.468 1.00 20.49 575 GLN H N 1
ATOM 5673 C CA . GLN H 2 13 ? 26.607 -0.527 179.569 1.00 20.10 575 GLN H CA 1
ATOM 5674 C C . GLN H 2 13 ? 26.690 0.043 180.996 1.00 21.74 575 GLN H C 1
ATOM 5675 O O . GLN H 2 13 ? 27.754 0.466 181.429 1.00 22.34 575 GLN H O 1
ATOM 5681 N N . LYS H 2 14 ? 25.575 0.051 181.720 1.00 20.98 576 LYS H N 1
ATOM 5682 C CA . LYS H 2 14 ? 25.590 0.431 183.142 1.00 22.26 576 LYS H CA 1
ATOM 5683 C C . LYS H 2 14 ? 26.480 -0.512 183.962 1.00 21.98 576 LYS H C 1
ATOM 5684 O O . LYS H 2 14 ? 27.105 -0.082 184.940 1.00 23.43 576 LYS H O 1
ATOM 5690 N N . ARG H 2 15 ? 26.533 -1.781 183.555 1.00 20.21 577 ARG H N 1
ATOM 5691 C CA . ARG H 2 15 ? 27.390 -2.805 184.173 1.00 21.03 577 ARG H CA 1
ATOM 5692 C C . ARG H 2 15 ? 28.861 -2.754 183.741 1.00 18.71 577 ARG H C 1
ATOM 5693 O O . ARG H 2 15 ? 29.686 -3.471 184.300 1.00 16.31 577 ARG H O 1
ATOM 5701 N N . GLY H 2 16 ? 29.183 -1.943 182.729 1.00 19.22 578 GLY H N 1
ATOM 5702 C CA . GLY H 2 16 ? 30.536 -1.875 182.197 1.00 17.88 578 GLY H CA 1
ATOM 5703 C C . GLY H 2 16 ? 30.958 -3.064 181.356 1.00 17.79 578 GLY H C 1
ATOM 5704 O O . GLY H 2 16 ? 32.142 -3.213 181.028 1.00 18.01 578 GLY H O 1
ATOM 5705 N N . LEU H 2 17 ? 30.003 -3.907 180.969 1.00 16.30 579 LEU H N 1
ATOM 5706 C CA . LEU H 2 17 ? 30.369 -5.183 180.354 1.00 17.24 579 LEU H CA 1
ATOM 5707 C C . LEU H 2 17 ? 30.839 -5.079 178.908 1.00 17.18 579 LEU H C 1
ATOM 5708 O O . LEU H 2 17 ? 31.702 -5.851 178.463 1.00 16.93 579 LEU H O 1
ATOM 5713 N N . ILE H 2 18 ? 30.277 -4.130 178.173 1.00 15.65 580 ILE H N 1
ATOM 5714 C CA . ILE H 2 18 ? 30.632 -4.012 176.768 1.00 17.59 580 ILE H CA 1
ATOM 5715 C C . ILE H 2 18 ? 32.035 -3.418 176.614 1.00 20.00 580 ILE H C 1
ATOM 5716 O O . ILE H 2 18 ? 32.853 -3.937 175.860 1.00 20.41 580 ILE H O 1
ATOM 5721 N N . GLN H 2 19 ? 32.330 -2.349 177.346 1.00 22.21 581 GLN H N 1
ATOM 5722 C CA . GLN H 2 19 ? 33.665 -1.768 177.299 1.00 25.38 581 GLN H CA 1
ATOM 5723 C C . GLN H 2 19 ? 34.728 -2.684 177.934 1.00 22.43 581 GLN H C 1
ATOM 5724 O O . GLN H 2 19 ? 35.891 -2.634 177.561 1.00 25.58 581 GLN H O 1
ATOM 5730 N N . MET H 2 20 ? 34.331 -3.547 178.863 1.00 20.79 582 MET H N 1
ATOM 5731 C CA . MET H 2 20 ? 35.280 -4.501 179.426 1.00 20.78 582 MET H CA 1
ATOM 5732 C C . MET H 2 20 ? 35.674 -5.577 178.426 1.00 22.35 582 MET H C 1
ATOM 5733 O O . MET H 2 20 ? 36.842 -5.977 178.380 1.00 22.81 582 MET H O 1
ATOM 5738 N N . THR H 2 21 ? 34.703 -6.035 177.634 1.00 19.13 583 THR H N 1
ATOM 5739 C CA . THR H 2 21 ? 34.920 -7.111 176.665 1.00 19.62 583 THR H CA 1
ATOM 5740 C C . THR H 2 21 ? 35.265 -6.558 175.263 1.00 20.29 583 THR H C 1
ATOM 5741 O O . THR H 2 21 ? 35.247 -5.337 175.025 1.00 23.10 583 THR H O 1
#

Solvent-accessible surface area: 32515 Å² total; per-residue (Å²): 142,76,129,128,62,154,141,27,72,55,56,8,130,84,0,9,54,31,0,11,122,104,62,84,36,33,0,42,21,162,22,0,0,57,2,8,88,31,1,3,53,32,26,38,105,64,60,10,64,85,21,0,84,84,9,22,102,93,60,88,27,26,0,42,54,89,12,0,40,62,2,4,88,151,54,22,92,82,26,72,16,28,59,0,5,77,54,0,16,94,5,0,8,12,78,27,61,20,77,4,22,31,55,12,5,88,46,0,0,49,48,2,42,22,149,8,71,76,116,20,0,84,98,14,14,197,129,8,22,41,45,54,75,41,61,3,10,32,28,1,3,8,48,27,0,28,62,226,121,109,3,39,122,32,1,39,92,0,0,101,4,0,2,0,17,5,26,118,57,125,144,71,151,128,38,63,58,38,11,104,101,0,4,44,27,0,11,135,101,62,86,35,36,0,42,24,166,21,1,0,62,3,19,94,30,6,8,30,34,21,46,94,61,51,6,82,94,52,0,81,127,14,19,92,96,72,90,32,26,0,42,46,86,16,0,50,80,2,2,59,89,47,71,178,97,31,77,70,55,64,41,24,54,60,0,14,93,18,1,8,12,64,34,59,28,45,4,24,35,66,9,5,119,49,0,1,78,52,4,35,25,156,30,68,77,145,32,4,74,105,11,8,193,127,7,21,52,40,57,75,40,57,4,1,51,19,1,1,43,73,20,23,120,250,136,68,122,4,25,84,41,0,81,94,0,18,127,18,0,3,3,22,13,28,108,48,121,167,66,163,140,23,58,58,31,8,129,86,0,15,69,23,0,11,127,105,61,93,36,34,0,46,23,157,22,0,0,56,4,9,114,41,0,42,64,130,25,72,132,67,100,10,54,88,51,0,81,124,10,23,102,85,63,91,22,32,0,42,55,82,8,0,48,60,20,4,53,114,75,62,174,107,21,23,35,42,70,44,15,25,49,0,4,69,1,1,6,54,99,23,50,1,35,5,28,37,66,17,7,81,68,0,0,67,46,1,38,24,143,16,66,84,128,14,0,95,56,1,19,147,31,7,14,10,42,61,68,42,52,3,7,14,33,2,2,41,36,30,5,43,78,161,27,129,0,15,104,37,0,61,89,0,34,100,7,0,1,2,19,15,8,119,58,121,158,62,158,106,16,70,54,31,10,132,88,0,14,59,28,0,11,126,104,62,88,38,35,0,46,22,155,20,0,0,60,3,6,114,41,1,39,65,129,30,77,113,66,96,5,54,81,54,0,88,117,12,36,88,86,72,78,25,26,0,35,55,87,6,0,59,61,25,4,57,114,89,70,182,106,26,74,51,35,63,54,24,13,54,0,5,113,5,1,9,64,103,48,73,3,53,5,37,35,44,14,4,83,68,0,0,66,52,1,38,22,118,14,45,100,108,9,0,90,33,1,15,144,38,6,14,17,56,60,69,43,46,3,16,8,36,10,0,23,61,26,10,88,180,18,80,0,29,115,41,0,94,103,0,62,74,11,3,2,1,34,19,10

Nearest PDB structures (foldseek):
  5dow-assembly3_E  TM=1.007E+00  e=9.755E-25  Homo sapiens
  6daf-assembly2_B  TM=9.051E-01  e=3.724E-20  Homo sapiens
  6u2m-assembly2_C  TM=8.584E-01  e=2.975E-20  Rhodococcus sp. (in: high G+C Gram-positive bacteria)
  6u3d-assembly2_B  TM=8.899E-01  e=1.082E-19  Homo sapiens
  6u3a-assembly1_A  TM=8.229E-01  e=4.407E-20  Homo sapiens

B-factor: mean 22.09, std 10.83, range [8.22, 101.24]